Protein AF-0000000072572569 (afdb_homodimer)

Radius of gyration: 25.34 Å; Cα contacts (8 Å, |Δi|>4): 1227; chains: 2; bounding box: 57×72×76 Å

InterPro domains:
  IPR000847 LysR, HTH, N-terminal domain [PF00126] (4-62)
  IPR000847 LysR, HTH, N-terminal domain [PS50931] (2-59)
  IPR005119 LysR, substrate-binding [PF03466] (88-296)
  IPR036388 Winged helix-like DNA-binding domain superfamily [G3DSA:1.10.10.10] (1-89)
  IPR036390 Winged helix DNA-binding domain superfamily [SSF46785] (1-112)

Secondary structure (DSSP, 8-state):
---HHHHHHHHHHHHHSSHHHHHHHHT--HHHHHHHHHHHHHHHTS--EEEETTEEEE-HHHHHHHHHHHHHHHHHHHHHHHHHHHH-S--EEEEEEE-HHHHHHTHHHHHHHHHHH-TTEEEEEEE--HHHHHHHHHTTS-SEEEEEEETTB--PPPTTEEEEEEEEEEEEEEEETTSTTTT-S-EEGGGGTT-EEEEPPTTSHHHHHHHHHHHHTT---EEEEE-SSHHHHHHHHHTTS-BEEEESTT--SPPTTEEEE-EESPPEEEEEEEEEGGGTT-HHHHHHHHHHHHHHHHHHHHTS---------/---HHHHHHHHHHHHHSSHHHHHHHHT--HHHHHHHHHHHHHHHTS--EEEETTEEEE-HHHHHHHHHHHHHHHHHHHHHHHHHHHH-S--EEEEEEE-HHHHHHTHHHHHHHHHHH-TTEEEEEEE--HHHHHHHHHTTS-SEEEEEEETTB--PPPTTEEEEEEEEEEEEEEEETTSTTTT-S-EEGGGGTT-EEEEPPTTSHHHHHHHHHHHHTT---EEEEE-SSHHHHHHHHHTTS-BEEEESTT--SPPTTEEEE-EESPPEEEEEEEEEGGGTT-HHHHHHHHHHHHHHHHHHHHTS---------

Sequence (626 aa):
MLDLQRLRALHAVSVHGTVGAAAAALGFTPSAVSQQIAKLERETRTVLLEREGRGVRLTDEAWQLVEAAAELLAIVERAETRLEERRGVPSGRLTIAAFASAARGLLPSVLADLAVRHPGLDARLTEVDPHLSVDLVAKGAVDLVVAHDWDIAPLPAPAGVEQAPVGEDLCDLLVPEGHRFAGRTAVRRDELGGERWICQPPGRVCHDWLMRTLRGAGHEPDIVHQADENPTLVALVAAGLGVALIPRLGRGPLPAGVVEVPLDPMPVRRLYALWRTGAARRPAIAETVRTLRAHWPTVAARTGPPRQAAAHAMLDLQRLRALHAVSVHGTVGAAAAALGFTPSAVSQQIAKLERETRTVLLEREGRGVRLTDEAWQLVEAAAELLAIVERAETRLEERRGVPSGRLTIAAFASAARGLLPSVLADLAVRHPGLDARLTEVDPHLSVDLVAKGAVDLVVAHDWDIAPLPAPAGVEQAPVGEDLCDLLVPEGHRFAGRTAVRRDELGGERWICQPPGRVCHDWLMRTLRGAGHEPDIVHQADENPTLVALVAAGLGVALIPRLGRGPLPAGVVEVPLDPMPVRRLYALWRTGAARRPAIAETVRTLRAHWPTVAARTGPPRQAAAHA

Structure (mmCIF, N/CA/C/O backbone):
data_AF-0000000072572569-model_v1
#
loop_
_entity.id
_entity.type
_entity.pdbx_description
1 polymer 'LysR-family transcriptional regulator'
#
loop_
_atom_site.group_PDB
_atom_site.id
_atom_site.type_symbol
_atom_site.label_atom_id
_atom_site.label_alt_id
_atom_site.label_comp_id
_atom_site.label_asym_id
_atom_site.label_entity_id
_atom_site.label_seq_id
_atom_site.pdbx_PDB_ins_code
_atom_site.Cartn_x
_atom_site.Cartn_y
_atom_site.Cartn_z
_atom_site.occupancy
_atom_site.B_iso_or_equiv
_atom_site.auth_seq_id
_atom_site.auth_comp_id
_atom_site.auth_asym_id
_atom_site.auth_atom_id
_atom_site.pdbx_PDB_model_num
ATOM 1 N N . MET A 1 1 ? -14.633 37.094 -12.055 1 51.91 1 MET A N 1
ATOM 2 C CA . MET A 1 1 ? -13.383 37.125 -11.297 1 51.91 1 MET A CA 1
ATOM 3 C C . MET A 1 1 ? -12.977 35.688 -10.883 1 51.91 1 MET A C 1
ATOM 5 O O . MET A 1 1 ? -13.836 34.875 -10.539 1 51.91 1 MET A O 1
ATOM 9 N N . LEU A 1 2 ? -11.742 35.406 -11.172 1 62.94 2 LEU A N 1
ATOM 10 C CA . LEU A 1 2 ? -11.25 34.062 -10.867 1 62.94 2 LEU A CA 1
ATOM 11 C C . LEU A 1 2 ? -11.266 33.812 -9.367 1 62.94 2 LEU A C 1
ATOM 13 O O . LEU A 1 2 ? -10.875 34.688 -8.578 1 62.94 2 LEU A O 1
ATOM 17 N N . ASP A 1 3 ? -12.023 32.844 -8.938 1 74.19 3 ASP A N 1
ATOM 18 C CA . ASP A 1 3 ? -12.211 32.406 -7.559 1 74.19 3 ASP A CA 1
ATOM 19 C C . ASP A 1 3 ? -11.07 31.484 -7.109 1 74.19 3 ASP A C 1
ATOM 21 O O . ASP A 1 3 ? -10.711 30.547 -7.824 1 74.19 3 ASP A O 1
ATOM 25 N N . LEU A 1 4 ? -10.484 31.922 -6.004 1 76.56 4 LEU A N 1
ATOM 26 C CA . LEU A 1 4 ? -9.32 31.203 -5.508 1 76.56 4 LEU A CA 1
ATOM 27 C C . LEU A 1 4 ? -9.648 29.734 -5.254 1 76.56 4 LEU A C 1
ATOM 29 O O . LEU A 1 4 ? -8.812 28.859 -5.469 1 76.56 4 LEU A O 1
ATOM 33 N N . GLN A 1 5 ? -10.805 29.547 -4.859 1 77.75 5 GLN A N 1
ATOM 34 C CA . GLN A 1 5 ? -11.234 28.188 -4.586 1 77.75 5 GLN A CA 1
ATOM 35 C C . GLN A 1 5 ? -11.289 27.359 -5.871 1 77.75 5 GLN A C 1
ATOM 37 O O . GLN A 1 5 ? -10.914 26.188 -5.879 1 77.75 5 GLN A O 1
ATOM 42 N N . ARG A 1 6 ? -11.758 28.016 -6.848 1 83 6 ARG A N 1
ATOM 43 C CA . ARG A 1 6 ? -11.844 27.344 -8.141 1 83 6 ARG A CA 1
ATOM 44 C C . ARG A 1 6 ? -10.453 27.094 -8.719 1 83 6 ARG A C 1
ATOM 46 O O . ARG A 1 6 ? -10.188 26.016 -9.266 1 83 6 ARG A O 1
ATOM 53 N N . LEU A 1 7 ? -9.625 28.062 -8.57 1 83.62 7 LEU A N 1
ATOM 54 C CA . LEU A 1 7 ? -8.242 27.906 -9.016 1 83.62 7 LEU A CA 1
ATOM 55 C C . LEU A 1 7 ? -7.531 26.812 -8.234 1 83.62 7 LEU A C 1
ATOM 57 O O . LEU A 1 7 ? -6.75 26.047 -8.797 1 83.62 7 LEU A O 1
ATOM 61 N N . ARG A 1 8 ? -7.812 26.75 -6.988 1 84.12 8 ARG A N 1
ATOM 62 C CA . ARG A 1 8 ? -7.254 25.703 -6.133 1 84.12 8 ARG A CA 1
ATOM 63 C C . ARG A 1 8 ? -7.707 24.312 -6.59 1 84.12 8 ARG A C 1
ATOM 65 O O . ARG A 1 8 ? -6.914 23.375 -6.594 1 84.12 8 ARG A O 1
ATOM 72 N N . ALA A 1 9 ? -8.953 24.312 -6.961 1 85.62 9 ALA A N 1
ATOM 73 C CA . ALA A 1 9 ? -9.5 23.047 -7.449 1 85.62 9 ALA A CA 1
ATOM 74 C C . ALA A 1 9 ? -8.781 22.594 -8.727 1 85.62 9 ALA A C 1
ATOM 76 O O . ALA A 1 9 ? -8.391 21.438 -8.852 1 85.62 9 ALA A O 1
ATOM 77 N N . LEU A 1 10 ? -8.664 23.547 -9.633 1 87.12 10 LEU A N 1
ATOM 78 C CA . LEU A 1 10 ? -7.977 23.234 -10.883 1 87.12 10 LEU A CA 1
ATOM 79 C C . LEU A 1 10 ? -6.527 22.828 -10.625 1 87.12 10 LEU A C 1
ATOM 81 O O . LEU A 1 10 ? -6.043 21.859 -11.203 1 87.12 10 LEU A O 1
ATOM 85 N N . HIS A 1 11 ? -5.902 23.578 -9.789 1 85.88 11 HIS A N 1
ATOM 86 C CA . HIS A 1 11 ? -4.523 23.266 -9.43 1 85.88 11 HIS A CA 1
ATOM 87 C C . HIS A 1 11 ? -4.414 21.875 -8.805 1 85.88 11 HIS A C 1
ATOM 89 O O . HIS A 1 11 ? -3.504 21.125 -9.133 1 85.88 11 HIS A O 1
ATOM 95 N N . ALA A 1 12 ? -5.301 21.547 -7.941 1 85.75 12 ALA A N 1
ATOM 96 C CA . ALA A 1 12 ? -5.305 20.234 -7.277 1 85.75 12 ALA A CA 1
ATOM 97 C C . ALA A 1 12 ? -5.453 19.109 -8.289 1 85.75 12 ALA A C 1
ATOM 99 O O . ALA A 1 12 ? -4.777 18.078 -8.188 1 85.75 12 ALA A O 1
ATOM 100 N N . VAL A 1 13 ? -6.301 19.328 -9.242 1 85.5 13 VAL A N 1
ATOM 101 C CA . VAL A 1 13 ? -6.496 18.312 -10.266 1 85.5 13 VAL A CA 1
ATOM 102 C C . VAL A 1 13 ? -5.199 18.125 -11.055 1 85.5 13 VAL A C 1
ATOM 104 O O . VAL A 1 13 ? -4.836 17 -11.406 1 85.5 13 VAL A O 1
ATOM 107 N N . SER A 1 14 ? -4.562 19.172 -11.32 1 83.94 14 SER A N 1
ATOM 108 C CA . SER A 1 14 ? -3.322 19.109 -12.086 1 83.94 14 SER A CA 1
ATOM 109 C C . SER A 1 14 ? -2.244 18.344 -11.32 1 83.94 14 SER A C 1
ATOM 111 O O . SER A 1 14 ? -1.421 17.656 -11.922 1 83.94 14 SER A O 1
ATOM 113 N N . VAL A 1 15 ? -2.281 18.5 -10.062 1 79.62 15 VAL A N 1
ATOM 114 C CA . VAL A 1 15 ? -1.232 17.953 -9.211 1 79.62 15 VAL A CA 1
ATOM 115 C C . VAL A 1 15 ? -1.528 16.484 -8.922 1 79.62 15 VAL A C 1
ATOM 117 O O . VAL A 1 15 ? -0.626 15.633 -8.961 1 79.62 15 VAL A O 1
ATOM 120 N N . HIS A 1 16 ? -2.734 16.172 -8.711 1 77.19 16 HIS A N 1
ATOM 121 C CA . HIS A 1 16 ? -3.098 14.852 -8.219 1 77.19 16 HIS A CA 1
ATOM 122 C C . HIS A 1 16 ? -3.559 13.953 -9.359 1 77.19 16 HIS A C 1
ATOM 124 O O . HIS A 1 16 ? -3.645 12.734 -9.195 1 77.19 16 HIS A O 1
ATOM 130 N N . GLY A 1 17 ? -3.867 14.523 -10.508 1 76.62 17 GLY A N 1
ATOM 131 C CA . GLY A 1 17 ? -4.066 13.781 -11.742 1 76.62 17 GLY A CA 1
ATOM 132 C C . GLY A 1 17 ? -5.52 13.438 -12.008 1 76.62 17 GLY A C 1
ATOM 133 O O . GLY A 1 17 ? -5.887 13.117 -13.141 1 76.62 17 GLY A O 1
ATOM 134 N N . THR A 1 18 ? -6.293 13.273 -10.883 1 79.06 18 THR A N 1
ATOM 135 C CA . THR A 1 18 ? -7.707 12.969 -11.055 1 79.06 18 THR A CA 1
ATOM 136 C C . THR A 1 18 ? -8.57 13.891 -10.195 1 79.06 18 THR A C 1
ATOM 138 O O . THR A 1 18 ? -8.078 14.469 -9.219 1 79.06 18 THR A O 1
ATOM 141 N N . VAL A 1 19 ? -9.875 14.023 -10.648 1 82.12 19 VAL A N 1
ATOM 142 C CA . VAL A 1 19 ? -10.82 14.828 -9.883 1 82.12 19 VAL A CA 1
ATOM 143 C C . VAL A 1 19 ? -11.023 14.211 -8.5 1 82.12 19 VAL A C 1
ATOM 145 O O . VAL A 1 19 ? -11.078 14.922 -7.492 1 82.12 19 VAL A O 1
ATOM 148 N N . GLY A 1 20 ? -11.047 12.961 -8.477 1 77.06 20 GLY A N 1
ATOM 149 C CA . GLY A 1 20 ? -11.219 12.273 -7.207 1 77.06 20 GLY A CA 1
ATOM 150 C C . GLY A 1 20 ? -10.062 12.492 -6.246 1 77.06 20 GLY A C 1
ATOM 151 O O . GLY A 1 20 ? -10.281 12.812 -5.074 1 77.06 20 GLY A O 1
ATOM 152 N N . ALA A 1 21 ? -8.93 12.328 -6.762 1 76.12 21 ALA A N 1
ATOM 153 C CA . ALA A 1 21 ? -7.738 12.523 -5.938 1 76.12 21 ALA A CA 1
ATOM 154 C C . ALA A 1 21 ? -7.613 13.977 -5.484 1 76.12 21 ALA A C 1
ATOM 156 O O . ALA A 1 21 ? -7.238 14.25 -4.344 1 76.12 21 ALA A O 1
ATOM 157 N N . ALA A 1 22 ? -7.914 14.852 -6.402 1 81.69 22 ALA A N 1
ATOM 158 C CA . ALA A 1 22 ? -7.91 16.266 -6.066 1 81.69 22 ALA A CA 1
ATOM 159 C C . ALA A 1 22 ? -8.922 16.578 -4.965 1 81.69 22 ALA A C 1
ATOM 161 O O . ALA A 1 22 ? -8.625 17.312 -4.023 1 81.69 22 ALA A O 1
ATOM 162 N N . ALA A 1 23 ? -10.078 16.031 -5.098 1 79.31 23 ALA A N 1
ATOM 163 C CA . ALA A 1 23 ? -11.133 16.234 -4.109 1 79.31 23 ALA A CA 1
ATOM 164 C C . ALA A 1 23 ? -10.703 15.734 -2.732 1 79.31 23 ALA A C 1
ATOM 166 O O . ALA A 1 23 ? -10.844 16.453 -1.737 1 79.31 23 ALA A O 1
ATOM 167 N N . ALA A 1 24 ? -10.117 14.641 -2.74 1 69.31 24 ALA A N 1
ATOM 168 C CA . ALA A 1 24 ? -9.625 14.062 -1.495 1 69.31 24 ALA A CA 1
ATOM 169 C C . ALA A 1 24 ? -8.578 14.969 -0.849 1 69.31 24 ALA A C 1
ATOM 171 O O . ALA A 1 24 ? -8.641 15.234 0.354 1 69.31 24 ALA A O 1
ATOM 172 N N . ALA A 1 25 ? -7.762 15.422 -1.681 1 72.38 25 ALA A N 1
ATOM 173 C CA . ALA A 1 25 ? -6.676 16.281 -1.2 1 72.38 25 ALA A CA 1
ATOM 174 C C . ALA A 1 25 ? -7.219 17.594 -0.641 1 72.38 25 ALA A C 1
ATOM 176 O O . ALA A 1 25 ? -6.656 18.156 0.301 1 72.38 25 ALA A O 1
ATOM 177 N N . LEU A 1 26 ? -8.297 18.047 -1.169 1 74.88 26 LEU A N 1
ATOM 178 C CA . LEU A 1 26 ? -8.844 19.344 -0.81 1 74.88 26 LEU A CA 1
ATOM 179 C C . LEU A 1 26 ? -9.922 19.203 0.258 1 74.88 26 LEU A C 1
ATOM 181 O O . LEU A 1 26 ? -10.414 20.203 0.788 1 74.88 26 LEU A O 1
ATOM 185 N N . GLY A 1 27 ? -10.188 17.953 0.539 1 67.38 27 GLY A N 1
ATOM 186 C CA . GLY A 1 27 ? -11.281 17.719 1.474 1 67.38 27 GLY A CA 1
ATOM 187 C C . GLY A 1 27 ? -12.641 18.016 0.883 1 67.38 27 GLY A C 1
ATOM 188 O O . GLY A 1 27 ? -13.547 18.469 1.588 1 67.38 27 GLY A O 1
ATOM 189 N N . PHE A 1 28 ? -12.766 17.938 -0.392 1 69.94 28 PHE A N 1
ATOM 190 C CA . PHE A 1 28 ? -14.016 18.172 -1.109 1 69.94 28 PHE A CA 1
ATOM 191 C C . PHE A 1 28 ? -14.555 16.875 -1.684 1 69.94 28 PHE A C 1
ATOM 193 O O . PHE A 1 28 ? -13.859 15.852 -1.696 1 69.94 28 PHE A O 1
ATOM 200 N N . THR A 1 29 ? -15.789 16.859 -1.968 1 71.94 29 THR A N 1
ATOM 201 C CA . THR A 1 29 ? -16.328 15.781 -2.785 1 71.94 29 THR A CA 1
ATOM 202 C C . THR A 1 29 ? -15.906 15.945 -4.242 1 71.94 29 THR A C 1
ATOM 204 O O . THR A 1 29 ? -15.664 17.062 -4.703 1 71.94 29 THR A O 1
ATOM 207 N N . PRO A 1 30 ? -15.789 14.828 -4.938 1 80.06 30 PRO A N 1
ATOM 208 C CA . PRO A 1 30 ? -15.484 14.93 -6.367 1 80.06 30 PRO A CA 1
ATOM 209 C C . PRO A 1 30 ? -16.484 15.812 -7.117 1 80.06 30 PRO A C 1
ATOM 211 O O . PRO A 1 30 ? -16.078 16.578 -8.008 1 80.06 30 PRO A O 1
ATOM 214 N N . SER A 1 31 ? -17.719 15.703 -6.668 1 80.69 31 SER A N 1
ATOM 215 C CA . SER A 1 31 ? -18.734 16.531 -7.305 1 80.69 31 SER A CA 1
ATOM 216 C C . SER A 1 31 ? -18.469 18.016 -7.086 1 80.69 31 SER A C 1
ATOM 218 O O . SER A 1 31 ? -18.641 18.828 -8 1 80.69 31 SER A O 1
ATOM 220 N N . ALA A 1 32 ? -18.031 18.344 -5.895 1 80.06 32 ALA A N 1
ATOM 221 C CA . ALA A 1 32 ? -17.719 19.734 -5.578 1 80.06 32 ALA A CA 1
ATOM 222 C C . ALA A 1 32 ? -16.562 20.234 -6.418 1 80.06 32 ALA A C 1
ATOM 224 O O . ALA A 1 32 ? -16.594 21.359 -6.938 1 80.06 32 ALA A O 1
ATOM 225 N N . VAL A 1 33 ? -15.578 19.438 -6.539 1 86.25 33 VAL A N 1
ATOM 226 C CA . VAL A 1 33 ? -14.422 19.812 -7.344 1 86.25 33 VAL A CA 1
ATOM 227 C C . VAL A 1 33 ? -14.844 19.984 -8.805 1 86.25 33 VAL A C 1
ATOM 229 O O . VAL A 1 33 ? -14.469 20.953 -9.461 1 86.25 33 VAL A O 1
ATOM 232 N N . SER A 1 34 ? -15.633 19.016 -9.266 1 88.06 34 SER A N 1
ATOM 233 C CA . SER A 1 34 ? -16.125 19.078 -10.641 1 88.06 34 SER A CA 1
ATOM 234 C C . SER A 1 34 ? -16.938 20.344 -10.875 1 88.06 34 SER A C 1
ATOM 236 O O . SER A 1 34 ? -16.812 21 -11.914 1 88.06 34 SER A O 1
ATOM 238 N N . GLN A 1 35 ? -17.734 20.688 -9.969 1 87.12 35 GLN A N 1
ATOM 239 C CA . GLN A 1 35 ? -18.562 21.891 -10.062 1 87.12 35 GLN A CA 1
ATOM 240 C C . GLN A 1 35 ? -17.688 23.141 -10.086 1 87.12 35 GLN A C 1
ATOM 242 O O . GLN A 1 35 ? -17.969 24.078 -10.836 1 87.12 35 GLN A O 1
ATOM 247 N N . GLN A 1 36 ? -16.75 23.188 -9.203 1 87.88 36 GLN A N 1
ATOM 248 C CA . GLN A 1 36 ? -15.828 24.312 -9.188 1 87.88 36 GLN A CA 1
ATOM 249 C C . GLN A 1 36 ? -15.141 24.5 -10.539 1 87.88 36 GLN A C 1
ATOM 251 O O . GLN A 1 36 ? -15.008 25.609 -11.031 1 87.88 36 GLN A O 1
ATOM 256 N N . ILE A 1 37 ? -14.773 23.422 -11.164 1 89.88 37 ILE A N 1
ATOM 257 C CA . ILE A 1 37 ? -14.07 23.469 -12.445 1 89.88 37 ILE A CA 1
ATOM 258 C C . ILE A 1 37 ? -15.039 23.906 -13.539 1 89.88 37 ILE A C 1
ATOM 260 O O . ILE A 1 37 ? -14.68 24.719 -14.406 1 89.88 37 ILE A O 1
ATOM 264 N N . ALA A 1 38 ? -16.188 23.359 -13.484 1 90.94 38 ALA A N 1
ATOM 265 C CA . ALA A 1 38 ? -17.203 23.766 -14.453 1 90.94 38 ALA A CA 1
ATOM 266 C C . ALA A 1 38 ? -17.469 25.266 -14.375 1 90.94 38 ALA A C 1
ATOM 268 O O . ALA A 1 38 ? -17.609 25.922 -15.406 1 90.94 38 ALA A O 1
ATOM 269 N N . LYS A 1 39 ? -17.609 25.703 -13.195 1 88.94 39 LYS A N 1
ATOM 270 C CA . LYS A 1 39 ? -17.812 27.141 -13.008 1 88.94 39 LYS A CA 1
ATOM 271 C C . LYS A 1 39 ? -16.625 27.938 -13.555 1 88.94 39 LYS A C 1
ATOM 273 O O . LYS A 1 39 ? -16.812 28.969 -14.18 1 88.94 39 LYS A O 1
ATOM 278 N N . LEU A 1 40 ? -15.477 27.469 -13.281 1 88.19 40 LEU A N 1
ATOM 279 C CA . LEU A 1 40 ? -14.266 28.109 -13.789 1 88.19 40 LEU A CA 1
ATOM 280 C C . LEU A 1 40 ? -14.258 28.109 -15.32 1 88.19 40 LEU A C 1
ATOM 282 O O . LEU A 1 40 ? -13.844 29.094 -15.938 1 88.19 40 LEU A O 1
ATOM 286 N N . GLU A 1 41 ? -14.664 27 -15.906 1 91.38 41 GLU A N 1
ATOM 287 C CA . GLU A 1 41 ? -14.758 26.906 -17.359 1 91.38 41 GLU A CA 1
ATOM 288 C C . GLU A 1 41 ? -15.734 27.938 -17.922 1 91.38 41 GLU A C 1
ATOM 290 O O . GLU A 1 41 ? -15.453 28.594 -18.922 1 91.38 41 GLU A O 1
ATOM 295 N N . ARG A 1 42 ? -16.828 28.062 -17.312 1 88.25 42 ARG A N 1
ATOM 296 C CA . ARG A 1 42 ? -17.828 29.047 -17.734 1 88.25 42 ARG A CA 1
ATOM 297 C C . ARG A 1 42 ? -17.281 30.469 -17.609 1 88.25 42 ARG A C 1
ATOM 299 O O . ARG A 1 42 ? -17.438 31.266 -18.531 1 88.25 42 ARG A O 1
ATOM 306 N N . GLU A 1 43 ? -16.656 30.703 -16.547 1 84.25 43 GLU A N 1
ATOM 307 C CA . GLU A 1 43 ? -16.141 32.031 -16.281 1 84.25 43 GLU A CA 1
ATOM 308 C C . GLU A 1 43 ? -15.047 32.406 -17.281 1 84.25 43 GLU A C 1
ATOM 310 O O . GLU A 1 43 ? -14.922 33.594 -17.672 1 84.25 43 GLU A O 1
ATOM 315 N N . THR A 1 44 ? -14.297 31.453 -17.625 1 84.19 44 THR A N 1
ATOM 316 C CA . THR A 1 44 ? -13.172 31.719 -18.516 1 84.19 44 THR A CA 1
ATOM 317 C C . THR A 1 44 ? -13.562 31.453 -19.969 1 84.19 44 THR A C 1
ATOM 319 O O . THR A 1 44 ? -12.797 31.75 -20.891 1 84.19 44 THR A O 1
ATOM 322 N N . ARG A 1 45 ? -14.711 30.875 -20.141 1 88.25 45 ARG A N 1
ATOM 323 C CA . ARG A 1 45 ? -15.195 30.484 -21.453 1 88.25 45 ARG A CA 1
ATOM 324 C C . ARG A 1 45 ? -14.195 29.594 -22.172 1 88.25 45 ARG A C 1
ATOM 326 O O . ARG A 1 45 ? -13.891 29.797 -23.344 1 88.25 45 ARG A O 1
ATOM 333 N N . THR A 1 46 ? -13.656 28.781 -21.422 1 89.31 46 THR A N 1
ATOM 334 C CA . THR A 1 46 ? -12.648 27.859 -21.922 1 89.31 46 THR A CA 1
ATOM 335 C C . THR A 1 46 ? -12.859 26.469 -21.344 1 89.31 46 THR A C 1
ATOM 337 O O . THR A 1 46 ? -13.211 26.312 -20.172 1 89.31 46 THR A O 1
ATOM 340 N N . VAL A 1 47 ? -12.672 25.516 -22.188 1 91.31 47 VAL A N 1
ATOM 341 C CA . VAL A 1 47 ? -12.688 24.125 -21.719 1 91.31 47 VAL A CA 1
ATOM 342 C C . VAL A 1 47 ? -11.367 23.797 -21.031 1 91.31 47 VAL A C 1
ATOM 344 O O . VAL A 1 47 ? -10.297 23.984 -21.609 1 91.31 47 VAL A O 1
ATOM 347 N N . LEU A 1 48 ? -11.508 23.328 -19.812 1 91.69 48 LEU A N 1
ATOM 348 C CA . LEU A 1 48 ? -10.297 23.109 -19.031 1 91.69 48 LEU A CA 1
ATOM 349 C C . LEU A 1 48 ? -10 21.625 -18.875 1 91.69 48 LEU A C 1
ATOM 351 O O . LEU A 1 48 ? -8.844 21.219 -18.734 1 91.69 48 LEU A O 1
ATOM 355 N N . LEU A 1 49 ? -11.055 20.797 -18.781 1 90.31 49 LEU A N 1
ATOM 356 C CA . LEU A 1 49 ? -10.906 19.359 -18.641 1 90.31 49 LEU A CA 1
ATOM 357 C C . LEU A 1 49 ? -11.531 18.625 -19.828 1 90.31 49 LEU A C 1
ATOM 359 O O . LEU A 1 49 ? -12.594 19.016 -20.297 1 90.31 49 LEU A O 1
ATOM 363 N N . GLU A 1 50 ? -10.703 17.641 -20.328 1 88.88 50 GLU A N 1
ATOM 364 C CA . GLU A 1 50 ? -11.227 16.766 -21.375 1 88.88 50 GLU A CA 1
ATOM 365 C C . GLU A 1 50 ? -11.211 15.305 -20.906 1 88.88 50 GLU A C 1
ATOM 367 O O . GLU A 1 50 ? -10.336 14.891 -20.156 1 88.88 50 GLU A O 1
ATOM 372 N N . ARG A 1 51 ? -12.195 14.594 -21.359 1 77.56 51 ARG A N 1
ATOM 373 C CA . ARG A 1 51 ? -12.273 13.172 -21.016 1 77.56 51 ARG A CA 1
ATOM 374 C C . ARG A 1 51 ? -11.133 12.391 -21.641 1 77.56 51 ARG A C 1
ATOM 376 O O . ARG A 1 51 ? -10.773 12.633 -22.797 1 77.56 51 ARG A O 1
ATOM 383 N N . GLU A 1 52 ? -10.414 11.742 -20.891 1 71.44 52 GLU A N 1
ATOM 384 C CA . GLU A 1 52 ? -9.375 10.828 -21.344 1 71.44 52 GLU A CA 1
ATOM 385 C C . GLU A 1 52 ? -9.516 9.461 -20.688 1 71.44 52 GLU A C 1
ATOM 387 O O . GLU A 1 52 ? -9.078 9.273 -19.547 1 71.44 52 GLU A O 1
ATOM 392 N N . GLY A 1 53 ? -10.047 8.516 -21.406 1 58.5 53 GLY A N 1
ATOM 393 C CA . GLY A 1 53 ? -10.352 7.227 -20.797 1 58.5 53 GLY A CA 1
ATOM 394 C C . GLY A 1 53 ? -11.242 7.34 -19.578 1 58.5 53 GLY A C 1
ATOM 395 O O . GLY A 1 53 ? -12.344 7.895 -19.656 1 58.5 53 GLY A O 1
ATOM 396 N N . ARG A 1 54 ? -10.797 6.742 -18.469 1 57.5 54 ARG A N 1
ATOM 397 C CA . ARG A 1 54 ? -11.555 6.797 -17.219 1 57.5 54 ARG A CA 1
ATOM 398 C C . ARG A 1 54 ? -11.195 8.039 -16.422 1 57.5 54 ARG A C 1
ATOM 400 O O . ARG A 1 54 ? -11.758 8.273 -15.344 1 57.5 54 ARG A O 1
ATOM 407 N N . GLY A 1 55 ? -10.328 8.805 -17.062 1 70.56 55 GLY A N 1
ATOM 408 C CA . GLY A 1 55 ? -9.883 9.977 -16.328 1 70.56 55 GLY A CA 1
ATOM 409 C C . GLY A 1 55 ? -10.07 11.273 -17.094 1 70.56 55 GLY A C 1
ATOM 410 O O . GLY A 1 55 ? -10.992 11.391 -17.906 1 70.56 55 GLY A O 1
ATOM 411 N N . VAL A 1 56 ? -9.562 12.383 -16.594 1 78.31 56 VAL A N 1
ATOM 412 C CA . VAL A 1 56 ? -9.648 13.695 -17.234 1 78.31 56 VAL A CA 1
ATOM 413 C C . VAL A 1 56 ? -8.242 14.203 -17.547 1 78.31 56 VAL A C 1
ATOM 415 O O . VAL A 1 56 ? -7.27 13.805 -16.891 1 78.31 56 VAL A O 1
ATOM 418 N N . ARG A 1 57 ? -8.133 14.812 -18.719 1 85.75 57 ARG A N 1
ATOM 419 C CA . ARG A 1 57 ? -6.891 15.492 -19.078 1 85.75 57 ARG A CA 1
ATOM 420 C C . ARG A 1 57 ? -7.082 17 -19.109 1 85.75 57 ARG A C 1
ATOM 422 O O . ARG A 1 57 ? -8.117 17.5 -19.562 1 85.75 57 ARG A O 1
ATOM 429 N N . LEU A 1 58 ? -6.051 17.703 -18.656 1 89.31 58 LEU A N 1
ATOM 430 C CA . LEU A 1 58 ? -6.055 19.172 -18.703 1 89.31 58 LEU A CA 1
ATOM 431 C C . LEU A 1 58 ? -5.738 19.672 -20.109 1 89.31 58 LEU A C 1
ATOM 433 O O . LEU A 1 58 ? -4.863 19.109 -20.781 1 89.31 58 LEU A O 1
ATOM 437 N N . THR A 1 59 ? -6.477 20.656 -20.578 1 89.38 59 THR A N 1
ATOM 438 C CA . THR A 1 59 ? -6.195 21.297 -21.844 1 89.38 59 THR A CA 1
ATOM 439 C C . THR A 1 59 ? -4.992 22.219 -21.734 1 89.38 59 THR A C 1
ATOM 441 O O . THR A 1 59 ? -4.5 22.484 -20.641 1 89.38 59 THR A O 1
ATOM 444 N N . ASP A 1 60 ? -4.574 22.719 -22.875 1 86.94 60 ASP A N 1
ATOM 445 C CA . ASP A 1 60 ? -3.469 23.672 -22.891 1 86.94 60 ASP A CA 1
ATOM 446 C C . ASP A 1 60 ? -3.836 24.938 -22.109 1 86.94 60 ASP A C 1
ATOM 448 O O . ASP A 1 60 ? -3.006 25.484 -21.391 1 86.94 60 ASP A O 1
ATOM 452 N N . GLU A 1 61 ? -4.992 25.312 -22.344 1 88.06 61 GLU A N 1
ATOM 453 C CA . GLU A 1 61 ? -5.488 26.484 -21.625 1 88.06 61 GLU A CA 1
ATOM 454 C C . GLU A 1 61 ? -5.539 26.234 -20.125 1 88.06 61 GLU A C 1
ATOM 456 O O . GLU A 1 61 ? -5.254 27.141 -19.328 1 88.06 61 GLU A O 1
ATOM 461 N N . ALA A 1 62 ? -5.887 25.031 -19.797 1 89.44 62 ALA A N 1
ATOM 462 C CA . ALA A 1 62 ? -5.938 24.672 -18.391 1 89.44 62 ALA A CA 1
ATOM 463 C C . ALA A 1 62 ? -4.562 24.781 -17.734 1 89.44 62 ALA A C 1
ATOM 465 O O . ALA A 1 62 ? -4.441 25.266 -16.609 1 89.44 62 ALA A O 1
ATOM 466 N N . TRP A 1 63 ? -3.611 24.438 -18.469 1 89.62 63 TRP A N 1
ATOM 467 C CA . TRP A 1 63 ? -2.256 24.469 -17.938 1 89.62 63 TRP A CA 1
ATOM 468 C C . TRP A 1 63 ? -1.793 25.891 -17.688 1 89.62 63 TRP A C 1
ATOM 470 O O . TRP A 1 63 ? -1.066 26.172 -16.734 1 89.62 63 TRP A O 1
ATOM 480 N N . GLN A 1 64 ? -2.203 26.781 -18.516 1 86.31 64 GLN A N 1
ATOM 481 C CA . GLN A 1 64 ? -1.902 28.203 -18.297 1 86.31 64 GLN A CA 1
ATOM 482 C C . GLN A 1 64 ? -2.541 28.703 -17 1 86.31 64 GLN A C 1
ATOM 484 O O . GLN A 1 64 ? -1.905 29.422 -16.234 1 86.31 64 GLN A O 1
ATOM 489 N N . LEU A 1 65 ? -3.701 28.312 -16.812 1 86 65 LEU A N 1
ATOM 490 C CA . LEU A 1 65 ? -4.41 28.734 -15.609 1 86 65 LEU A CA 1
ATOM 491 C C . LEU A 1 65 ? -3.812 28.078 -14.375 1 86 65 LEU A C 1
ATOM 493 O O . LEU A 1 65 ? -3.785 28.672 -13.297 1 86 65 LEU A O 1
ATOM 497 N N . VAL A 1 66 ? -3.383 26.844 -14.555 1 88.44 66 VAL A N 1
ATOM 498 C CA . VAL A 1 66 ? -2.73 26.109 -13.469 1 88.44 66 VAL A CA 1
ATOM 499 C C . VAL A 1 66 ? -1.469 26.859 -13.031 1 88.44 66 VAL A C 1
ATOM 501 O O . VAL A 1 66 ? -1.197 26.984 -11.836 1 88.44 66 VAL A O 1
ATOM 504 N N . GLU A 1 67 ? -0.749 27.328 -13.969 1 85.25 67 GLU A N 1
ATOM 505 C CA . GLU A 1 67 ? 0.447 28.109 -13.656 1 85.25 67 GLU A CA 1
ATOM 506 C C . GLU A 1 67 ? 0.096 29.375 -12.867 1 85.25 67 GLU A C 1
ATOM 508 O O . GLU A 1 67 ? 0.761 29.703 -11.883 1 85.25 67 GLU A O 1
ATOM 513 N N . ALA A 1 68 ? -0.893 30.016 -13.305 1 83.19 68 ALA A N 1
ATOM 514 C CA . ALA A 1 68 ? -1.366 31.203 -12.609 1 83.19 68 ALA A CA 1
ATOM 515 C C . ALA A 1 68 ? -1.865 30.859 -11.211 1 83.19 68 ALA A C 1
ATOM 517 O O . ALA A 1 68 ? -1.6 31.594 -10.25 1 83.19 68 ALA A O 1
ATOM 518 N N . ALA A 1 69 ? -2.592 29.797 -11.125 1 84 69 ALA A N 1
ATOM 519 C CA . ALA A 1 69 ? -3.104 29.344 -9.836 1 84 69 ALA A CA 1
ATOM 520 C C . ALA A 1 69 ? -1.962 29.062 -8.867 1 84 69 ALA A C 1
ATOM 522 O O . ALA A 1 69 ? -2.021 29.453 -7.699 1 84 69 ALA A O 1
ATOM 523 N N . ALA A 1 70 ? -0.983 28.422 -9.375 1 81.69 70 ALA A N 1
ATOM 524 C CA . ALA A 1 70 ? 0.172 28.094 -8.547 1 81.69 70 ALA A CA 1
ATOM 525 C C . ALA A 1 70 ? 0.807 29.359 -7.973 1 81.69 70 ALA A C 1
ATOM 527 O O . ALA A 1 70 ? 1.155 29.406 -6.789 1 81.69 70 ALA A O 1
ATOM 528 N N . GLU A 1 71 ? 0.925 30.344 -8.773 1 81.25 71 GLU A N 1
ATOM 529 C CA . GLU A 1 71 ? 1.487 31.609 -8.336 1 81.25 71 GLU A CA 1
ATOM 530 C C . GLU A 1 71 ? 0.606 32.281 -7.273 1 81.25 71 GLU A C 1
ATOM 532 O O . GLU A 1 71 ? 1.106 32.75 -6.258 1 81.25 71 GLU A O 1
ATOM 537 N N . LEU A 1 72 ? -0.637 32.25 -7.543 1 77.44 72 LEU A N 1
ATOM 538 C CA . LEU A 1 72 ? -1.58 32.875 -6.617 1 77.44 72 LEU A CA 1
ATOM 539 C C . LEU A 1 72 ? -1.592 32.156 -5.285 1 77.44 72 LEU A C 1
ATOM 541 O O . LEU A 1 72 ? -1.59 32.781 -4.223 1 77.44 72 LEU A O 1
ATOM 545 N N . LEU A 1 73 ? -1.564 30.906 -5.371 1 78.38 73 LEU A N 1
ATOM 546 C CA . LEU A 1 73 ? -1.573 30.094 -4.16 1 78.38 73 LEU A CA 1
ATOM 547 C C . LEU A 1 73 ? -0.302 30.328 -3.346 1 78.38 73 LEU A C 1
ATOM 549 O O . LEU A 1 73 ? -0.341 30.328 -2.113 1 78.38 73 LEU A O 1
ATOM 553 N N . ALA A 1 74 ? 0.754 30.531 -4.023 1 77.12 74 ALA A N 1
ATOM 554 C CA . ALA A 1 74 ? 2.012 30.828 -3.344 1 77.12 74 ALA A CA 1
ATOM 555 C C . ALA A 1 74 ? 1.933 32.156 -2.598 1 77.12 74 ALA A C 1
ATOM 557 O O . ALA A 1 74 ? 2.461 32.281 -1.49 1 77.12 74 ALA A O 1
ATOM 558 N N . ILE A 1 75 ? 1.284 33.062 -3.211 1 77.75 75 ILE A N 1
ATOM 559 C CA . ILE A 1 75 ? 1.117 34.375 -2.586 1 77.75 75 ILE A CA 1
ATOM 560 C C . ILE A 1 75 ? 0.25 34.25 -1.336 1 77.75 75 ILE A C 1
ATOM 562 O O . ILE A 1 75 ? 0.588 34.781 -0.278 1 77.75 75 ILE A O 1
ATOM 566 N N . VAL A 1 76 ? -0.797 33.531 -1.47 1 73.88 76 VAL A N 1
ATOM 567 C CA . VAL A 1 76 ? -1.695 33.312 -0.341 1 73.88 76 VAL A CA 1
ATOM 568 C C . VAL A 1 76 ? -0.951 32.594 0.776 1 73.88 76 VAL A C 1
ATOM 570 O O . VAL A 1 76 ? -1.062 32.969 1.947 1 73.88 76 VAL A O 1
ATOM 573 N N . GLU A 1 77 ? -0.28 31.641 0.443 1 76.12 77 GLU A N 1
ATOM 574 C CA . GLU A 1 77 ? 0.501 30.875 1.408 1 76.12 77 GLU A CA 1
ATOM 575 C C . GLU A 1 77 ? 1.476 31.766 2.166 1 76.12 77 GLU A C 1
ATOM 577 O O . GLU A 1 77 ? 1.602 31.672 3.389 1 76.12 77 GLU A O 1
ATOM 582 N N . ARG A 1 78 ? 2.113 32.625 1.451 1 77.56 78 ARG A N 1
ATOM 583 C CA . ARG A 1 78 ? 3.047 33.531 2.08 1 77.56 78 ARG A CA 1
ATOM 584 C C . ARG A 1 78 ? 2.328 34.469 3.062 1 77.56 78 ARG A C 1
ATOM 586 O O . ARG A 1 78 ? 2.838 34.719 4.152 1 77.56 78 ARG A O 1
ATOM 593 N N . ALA A 1 79 ? 1.208 34.875 2.631 1 75.38 79 ALA A N 1
ATOM 594 C CA . ALA A 1 79 ? 0.421 35.75 3.506 1 75.38 79 ALA A CA 1
ATOM 595 C C . ALA A 1 79 ? -0.013 35 4.766 1 75.38 79 ALA A C 1
ATOM 597 O O . ALA A 1 79 ? 0.076 35.562 5.871 1 75.38 79 ALA A O 1
ATOM 598 N N . GLU A 1 80 ? -0.441 33.844 4.594 1 74.25 80 GLU A N 1
ATOM 599 C CA . GLU A 1 80 ? -0.862 33.031 5.723 1 74.25 80 GLU A CA 1
ATOM 600 C C . GLU A 1 80 ? 0.308 32.719 6.66 1 74.25 80 GLU A C 1
ATOM 602 O O . GLU A 1 80 ? 0.157 32.75 7.883 1 74.25 80 GLU A O 1
ATOM 607 N N . THR A 1 81 ? 1.354 32.469 6.09 1 77.31 81 THR A N 1
ATOM 608 C CA . THR A 1 81 ? 2.568 32.219 6.859 1 77.31 81 THR A CA 1
ATOM 609 C C . THR A 1 81 ? 2.93 33.438 7.703 1 77.31 81 THR A C 1
ATOM 611 O O . THR A 1 81 ? 3.227 33.312 8.891 1 77.31 81 THR A O 1
ATOM 614 N N . ARG A 1 82 ? 2.811 34.562 7.117 1 77 82 ARG A N 1
ATOM 615 C CA . ARG A 1 82 ? 3.129 35.781 7.832 1 77 82 ARG A CA 1
ATOM 616 C C . ARG A 1 82 ? 2.162 36.031 8.992 1 77 82 ARG A C 1
ATOM 618 O O . ARG A 1 82 ? 2.572 36.438 10.078 1 77 82 ARG A O 1
ATOM 625 N N . LEU A 1 83 ? 0.973 35.75 8.727 1 77.06 83 LEU A N 1
ATOM 626 C CA . LEU A 1 83 ? -0.039 35.938 9.766 1 77.06 83 LEU A CA 1
ATOM 627 C C . LEU A 1 83 ? 0.196 34.938 10.914 1 77.06 83 LEU A C 1
ATOM 629 O O . LEU A 1 83 ? 0.087 35.312 12.078 1 77.06 83 LEU A O 1
ATOM 633 N N . GLU A 1 84 ? 0.447 33.75 10.609 1 79.81 84 GLU A N 1
ATOM 634 C CA . GLU A 1 84 ? 0.746 32.75 11.625 1 79.81 84 GLU A CA 1
ATOM 635 C C . GLU A 1 84 ? 2.008 33.094 12.398 1 79.81 84 GLU A C 1
ATOM 637 O O . GLU A 1 84 ? 2.053 32.969 13.625 1 79.81 84 GLU A O 1
ATOM 642 N N . GLU A 1 85 ? 2.963 33.562 11.75 1 79.88 85 GLU A N 1
ATOM 643 C CA . GLU A 1 85 ? 4.203 34 12.383 1 79.88 85 GLU A CA 1
ATOM 644 C C . GLU A 1 85 ? 3.951 35.094 13.391 1 79.88 85 GLU A C 1
ATOM 646 O O . GLU A 1 85 ? 4.543 35.125 14.477 1 79.88 85 GLU A O 1
ATOM 651 N N . ARG A 1 86 ? 3.154 35.906 13.055 1 77.88 86 ARG A N 1
ATOM 652 C CA . ARG A 1 86 ? 2.828 37 13.953 1 77.88 86 ARG A CA 1
ATOM 653 C C . ARG A 1 86 ? 2.115 36.5 15.203 1 77.88 86 ARG A C 1
ATOM 655 O O . ARG A 1 86 ? 2.348 37 16.297 1 77.88 86 ARG A O 1
ATOM 662 N N . ARG A 1 87 ? 1.302 35.5 15.031 1 82 87 ARG A N 1
ATOM 663 C CA . ARG A 1 87 ? 0.599 34.906 16.156 1 82 87 ARG A CA 1
ATOM 664 C C . ARG A 1 87 ? 1.561 34.156 17.062 1 82 87 ARG A C 1
ATOM 666 O O . ARG A 1 87 ? 1.365 34.094 18.281 1 82 87 ARG A O 1
ATOM 673 N N . GLY A 1 88 ? 2.551 33.5 16.453 1 86.31 88 GLY A N 1
ATOM 674 C CA . GLY A 1 88 ? 3.662 32.906 17.172 1 86.31 88 GLY A CA 1
ATOM 675 C C . GLY A 1 88 ? 3.367 31.484 17.641 1 86.31 88 GLY A C 1
ATOM 676 O O . GLY A 1 88 ? 4.191 30.859 18.328 1 86.31 88 GLY A O 1
ATOM 677 N N . VAL A 1 89 ? 2.068 31.078 17.438 1 89.81 89 VAL A N 1
ATOM 678 C CA . VAL A 1 89 ? 1.718 29.734 17.859 1 89.81 89 VAL A CA 1
ATOM 679 C C . VAL A 1 89 ? 1.205 28.938 16.672 1 89.81 89 VAL A C 1
ATOM 681 O O . VAL A 1 89 ? 0.553 29.469 15.781 1 89.81 89 VAL A O 1
ATOM 684 N N . PRO A 1 90 ? 1.546 27.594 16.672 1 92.94 90 PRO A N 1
ATOM 685 C CA . PRO A 1 90 ? 0.992 26.75 15.602 1 92.94 90 PRO A CA 1
ATOM 686 C C . PRO A 1 90 ? -0.533 26.797 15.555 1 92.94 90 PRO A C 1
ATOM 688 O O . PRO A 1 90 ? -1.192 26.594 16.578 1 92.94 90 PRO A O 1
ATOM 691 N N . SER A 1 91 ? -1.011 27.094 14.5 1 90.12 91 SER A N 1
ATOM 692 C CA . SER A 1 91 ? -2.457 27.172 14.328 1 90.12 91 SER A CA 1
ATOM 693 C C . SER A 1 91 ? -2.848 26.938 12.867 1 90.12 91 SER A C 1
ATOM 695 O O . SER A 1 91 ? -1.991 26.938 11.984 1 90.12 91 SER A O 1
ATOM 697 N N . GLY A 1 92 ? -4.207 26.641 12.688 1 87.44 92 GLY A N 1
ATOM 698 C CA . GLY A 1 92 ? -4.711 26.453 11.336 1 87.44 92 GLY A CA 1
ATOM 699 C C . GLY A 1 92 ? -4.48 25.047 10.805 1 87.44 92 GLY A C 1
ATOM 700 O O . GLY A 1 92 ? -4.223 24.125 11.578 1 87.44 92 GLY A O 1
ATOM 701 N N . ARG A 1 93 ? -4.637 24.922 9.539 1 88.19 93 ARG A N 1
ATOM 702 C CA . ARG A 1 93 ? -4.527 23.625 8.891 1 88.19 93 ARG A CA 1
ATOM 703 C C . ARG A 1 93 ? -3.092 23.344 8.453 1 88.19 93 ARG A C 1
ATOM 705 O O . ARG A 1 93 ? -2.414 24.234 7.93 1 88.19 93 ARG A O 1
ATOM 712 N N . LEU A 1 94 ? -2.594 22.219 8.758 1 93.62 94 LEU A N 1
ATOM 713 C CA . LEU A 1 94 ? -1.29 21.734 8.32 1 93.62 94 LEU A CA 1
ATOM 714 C C . LEU A 1 94 ? -1.416 20.375 7.633 1 93.62 94 LEU A C 1
ATOM 716 O O . LEU A 1 94 ? -1.854 19.406 8.25 1 93.62 94 LEU A O 1
ATOM 720 N N . THR A 1 95 ? -1.11 20.297 6.344 1 93.44 95 THR A N 1
ATOM 721 C CA . THR A 1 95 ? -1.171 19.047 5.598 1 93.44 95 THR A CA 1
ATOM 722 C C . THR A 1 95 ? 0.202 18.375 5.543 1 93.44 95 THR A C 1
ATOM 724 O O . THR A 1 95 ? 1.189 19.016 5.168 1 93.44 95 THR A O 1
ATOM 727 N N . ILE A 1 96 ? 0.231 17.094 5.98 1 96.88 96 ILE A N 1
ATOM 728 C CA . ILE A 1 96 ? 1.472 16.328 6.055 1 96.88 96 ILE A CA 1
ATOM 729 C C . ILE A 1 96 ? 1.364 15.086 5.18 1 96.88 96 ILE A C 1
ATOM 731 O O . ILE A 1 96 ? 0.396 14.328 5.281 1 96.88 96 ILE A O 1
ATOM 735 N N . ALA A 1 97 ? 2.309 14.883 4.27 1 96.31 97 ALA A N 1
ATOM 736 C CA . ALA A 1 97 ? 2.434 13.641 3.51 1 96.31 97 ALA A CA 1
ATOM 737 C C . ALA A 1 97 ? 3.586 12.789 4.039 1 96.31 97 ALA A C 1
ATOM 739 O O . ALA A 1 97 ? 4.641 13.32 4.398 1 96.31 97 ALA A O 1
ATOM 740 N N . ALA A 1 98 ? 3.359 11.531 4.16 1 97.56 98 ALA A N 1
ATOM 741 C CA . ALA A 1 98 ? 4.406 10.625 4.613 1 97.56 98 ALA A CA 1
ATOM 742 C C . ALA A 1 98 ? 4.289 9.266 3.922 1 97.56 98 ALA A C 1
ATOM 744 O O . ALA A 1 98 ? 3.193 8.852 3.529 1 97.56 98 ALA A O 1
ATOM 745 N N . PHE A 1 99 ? 5.465 8.586 3.744 1 96.19 99 PHE A N 1
ATOM 746 C CA . PHE A 1 99 ? 5.453 7.219 3.234 1 96.19 99 PHE A CA 1
ATOM 747 C C . PHE A 1 99 ? 4.957 6.246 4.301 1 96.19 99 PHE A C 1
ATOM 749 O O . PHE A 1 99 ? 4.934 6.578 5.484 1 96.19 99 PHE A O 1
ATOM 756 N N . ALA A 1 100 ? 4.59 5.035 3.955 1 97.06 100 ALA A N 1
ATOM 757 C CA . ALA A 1 100 ? 3.77 4.121 4.75 1 97.06 100 ALA A CA 1
ATOM 758 C C . ALA A 1 100 ? 4.438 3.812 6.086 1 97.06 100 ALA A C 1
ATOM 760 O O . ALA A 1 100 ? 3.797 3.891 7.141 1 97.06 100 ALA A O 1
ATOM 761 N N . SER A 1 101 ? 5.711 3.467 6.086 1 97 101 SER A N 1
ATOM 762 C CA . SER A 1 101 ? 6.375 3.09 7.328 1 97 101 SER A CA 1
ATOM 763 C C . SER A 1 101 ? 6.434 4.262 8.305 1 97 101 SER A C 1
ATOM 765 O O . SER A 1 101 ? 6.301 4.074 9.516 1 97 101 SER A O 1
ATOM 767 N N . ALA A 1 102 ? 6.664 5.43 7.793 1 98.06 102 ALA A N 1
ATOM 768 C CA . ALA A 1 102 ? 6.684 6.609 8.656 1 98.06 102 ALA A CA 1
ATOM 769 C C . ALA A 1 102 ? 5.277 6.953 9.148 1 98.06 102 ALA A C 1
ATOM 771 O O . ALA A 1 102 ? 5.09 7.305 10.312 1 98.06 102 ALA A O 1
ATOM 772 N N . ALA A 1 103 ? 4.312 6.895 8.227 1 98.44 103 ALA A N 1
ATOM 773 C CA . ALA A 1 103 ? 2.918 7.172 8.562 1 98.44 103 ALA A CA 1
ATOM 774 C C . ALA A 1 103 ? 2.42 6.234 9.656 1 98.44 103 ALA A C 1
ATOM 776 O O . ALA A 1 103 ? 1.569 6.613 10.469 1 98.44 103 ALA A O 1
ATOM 777 N N . ARG A 1 104 ? 2.99 5.117 9.703 1 97.75 104 ARG A N 1
ATOM 778 C CA . ARG A 1 104 ? 2.545 4.078 10.625 1 97.75 104 ARG A CA 1
ATOM 779 C C . ARG A 1 104 ? 3.377 4.09 11.906 1 97.75 104 ARG A C 1
ATOM 781 O O . ARG A 1 104 ? 2.838 3.945 13.008 1 97.75 104 ARG A O 1
ATOM 788 N N . GLY A 1 105 ? 4.629 4.305 11.789 1 97.69 105 GLY A N 1
ATOM 789 C CA . GLY A 1 105 ? 5.531 4.031 12.898 1 97.69 105 GLY A CA 1
ATOM 790 C C . GLY A 1 105 ? 6 5.285 13.609 1 97.69 105 GLY A C 1
ATOM 791 O O . GLY A 1 105 ? 6.504 5.219 14.734 1 97.69 105 GLY A O 1
ATOM 792 N N . LEU A 1 106 ? 5.844 6.434 13 1 98.5 106 LEU A N 1
ATOM 793 C CA . LEU A 1 106 ? 6.387 7.668 13.562 1 98.5 106 LEU A CA 1
ATOM 794 C C . LEU A 1 106 ? 5.293 8.727 13.711 1 98.5 106 LEU A C 1
ATOM 796 O O . LEU A 1 106 ? 5.094 9.266 14.797 1 98.5 106 LEU A O 1
ATOM 800 N N . LEU A 1 107 ? 4.465 8.945 12.758 1 98.75 107 LEU A N 1
ATOM 801 C CA . LEU A 1 107 ? 3.553 10.078 12.68 1 98.75 107 LEU A CA 1
ATOM 802 C C . LEU A 1 107 ? 2.441 9.953 13.719 1 98.75 107 LEU A C 1
ATOM 804 O O . LEU A 1 107 ? 1.978 10.953 14.266 1 98.75 107 LEU A O 1
ATOM 808 N N . PRO A 1 108 ? 2.006 8.703 14.07 1 98.5 108 PRO A N 1
ATOM 809 C CA . PRO A 1 108 ? 0.928 8.625 15.055 1 98.5 108 PRO A CA 1
ATOM 810 C C . PRO A 1 108 ? 1.288 9.305 16.375 1 98.5 108 PRO A C 1
ATOM 812 O O . PRO A 1 108 ? 0.505 10.102 16.891 1 98.5 108 PRO A O 1
ATOM 815 N N . SER A 1 109 ? 2.449 9.055 16.875 1 98.06 109 SER A N 1
ATOM 816 C CA . SER A 1 109 ? 2.854 9.672 18.141 1 98.06 109 SER A CA 1
ATOM 817 C C . SER A 1 109 ? 3.094 11.164 17.969 1 98.06 109 SER A C 1
ATOM 819 O O . SER A 1 109 ? 2.77 11.961 18.859 1 98.06 109 SER A O 1
ATOM 821 N N . VAL A 1 110 ? 3.641 11.547 16.859 1 98.75 110 VAL A N 1
ATOM 822 C CA . VAL A 1 110 ? 3.914 12.945 16.562 1 98.75 110 VAL A CA 1
ATOM 823 C C . VAL A 1 110 ? 2.604 13.727 16.5 1 98.75 110 VAL A C 1
ATOM 825 O O . VAL A 1 110 ? 2.467 14.773 17.125 1 98.75 110 VAL A O 1
ATOM 828 N N . LEU A 1 111 ? 1.649 13.234 15.742 1 98.69 111 LEU A N 1
ATOM 829 C CA . LEU A 1 111 ? 0.362 13.891 15.562 1 98.69 111 LEU A CA 1
ATOM 830 C C . LEU A 1 111 ? -0.397 13.977 16.875 1 98.69 111 LEU A C 1
ATOM 832 O O . LEU A 1 111 ? -1.029 14.992 17.172 1 98.69 111 LEU A O 1
ATOM 836 N N . ALA A 1 112 ? -0.379 12.883 17.656 1 98.19 112 ALA A N 1
ATOM 837 C CA . ALA A 1 112 ? -1.027 12.891 18.969 1 98.19 112 ALA A CA 1
ATOM 838 C C . ALA A 1 112 ? -0.435 13.969 19.859 1 98.19 112 ALA A C 1
ATOM 840 O O . ALA A 1 112 ? -1.169 14.703 20.531 1 98.19 112 ALA A O 1
ATOM 841 N N . ASP A 1 113 ? 0.9 14.102 19.891 1 98.56 113 ASP A N 1
ATOM 842 C CA . ASP A 1 113 ? 1.611 15.094 20.688 1 98.56 113 ASP A CA 1
ATOM 843 C C . ASP A 1 113 ? 1.254 16.516 20.25 1 98.56 113 ASP A C 1
ATOM 845 O O . ASP A 1 113 ? 0.954 17.375 21.078 1 98.56 113 ASP A O 1
ATOM 849 N N . LEU A 1 114 ? 1.277 16.781 18.938 1 98.31 114 LEU A N 1
ATOM 850 C CA . LEU A 1 114 ? 0.937 18.094 18.406 1 98.31 114 LEU A CA 1
ATOM 851 C C . LEU A 1 114 ? -0.488 18.484 18.781 1 98.31 114 LEU A C 1
ATOM 853 O O . LEU A 1 114 ? -0.751 19.641 19.125 1 98.31 114 LEU A O 1
ATOM 857 N N . ALA A 1 115 ? -1.396 17.516 18.719 1 97.12 115 ALA A N 1
ATOM 858 C CA . ALA A 1 115 ? -2.799 17.781 19.031 1 97.12 115 ALA A CA 1
ATOM 859 C C . ALA A 1 115 ? -2.965 18.219 20.484 1 97.12 115 ALA A C 1
ATOM 861 O O . ALA A 1 115 ? -3.791 19.078 20.781 1 97.12 115 ALA A O 1
ATOM 862 N N . VAL A 1 116 ? -2.227 17.672 21.375 1 97.25 116 VAL A N 1
ATOM 863 C CA . VAL A 1 116 ? -2.305 17.969 22.797 1 97.25 116 VAL A CA 1
ATOM 864 C C . VAL A 1 116 ? -1.662 19.328 23.078 1 97.25 116 VAL A C 1
ATOM 866 O O . VAL A 1 116 ? -2.246 20.172 23.75 1 97.25 116 VAL A O 1
ATOM 869 N N . ARG A 1 117 ? -0.519 19.594 22.516 1 97.38 117 ARG A N 1
ATOM 870 C CA . ARG A 1 117 ? 0.263 20.797 22.812 1 97.38 117 ARG A CA 1
ATOM 871 C C . ARG A 1 117 ? -0.285 22 22.062 1 97.38 117 ARG A C 1
ATOM 873 O O . ARG A 1 117 ? -0.149 23.141 22.531 1 97.38 117 ARG A O 1
ATOM 880 N N . HIS A 1 118 ? -0.848 21.766 20.953 1 96.88 118 HIS A N 1
ATOM 881 C CA . HIS A 1 118 ? -1.33 22.859 20.109 1 96.88 118 HIS A CA 1
ATOM 882 C C . HIS A 1 118 ? -2.744 22.594 19.609 1 96.88 118 HIS A C 1
ATOM 884 O O . HIS A 1 118 ? -2.949 22.328 18.422 1 96.88 118 HIS A O 1
ATOM 890 N N . PRO A 1 119 ? -3.768 22.828 20.422 1 94.69 119 PRO A N 1
ATOM 891 C CA . PRO A 1 119 ? -5.152 22.5 20.078 1 94.69 119 PRO A CA 1
ATOM 892 C C . PRO A 1 119 ? -5.684 23.344 18.922 1 94.69 119 PRO A C 1
ATOM 894 O O . PRO A 1 119 ? -6.684 22.969 18.297 1 94.69 119 PRO A O 1
ATOM 897 N N . GLY A 1 120 ? -5.066 24.422 18.625 1 93.12 120 GLY A N 1
ATOM 898 C CA . GLY A 1 120 ? -5.477 25.25 17.5 1 93.12 120 GLY A CA 1
ATOM 899 C C . GLY A 1 120 ? -4.957 24.766 16.172 1 93.12 120 GLY A C 1
ATOM 900 O O . GLY A 1 120 ? -5.316 25.312 15.117 1 93.12 120 GLY A O 1
ATOM 901 N N . LEU A 1 121 ? -4.086 23.766 16.156 1 95.44 121 LEU A N 1
ATOM 902 C CA . LEU A 1 121 ? -3.492 23.203 14.945 1 95.44 121 LEU A CA 1
ATOM 903 C C . LEU A 1 121 ? -4.293 22 14.453 1 95.44 121 LEU A C 1
ATOM 905 O O . LEU A 1 121 ? -4.551 21.062 15.219 1 95.44 121 LEU A O 1
ATOM 909 N N . ASP A 1 122 ? -4.77 22.094 13.219 1 94.56 122 ASP A N 1
ATOM 910 C CA . ASP A 1 122 ? -5.445 20.969 12.57 1 94.56 122 ASP A CA 1
ATOM 911 C C . ASP A 1 122 ? -4.5 20.234 11.617 1 94.56 122 ASP A C 1
ATOM 913 O O . ASP A 1 122 ? -4.551 20.453 10.406 1 94.56 122 ASP A O 1
ATOM 917 N N . ALA A 1 123 ? -3.629 19.328 12.195 1 97.31 123 ALA A N 1
ATOM 918 C CA . ALA A 1 123 ? -2.662 18.562 11.406 1 97.31 123 ALA A CA 1
ATOM 919 C C . ALA A 1 123 ? -3.309 17.328 10.797 1 97.31 123 ALA A C 1
ATOM 921 O O . ALA A 1 123 ? -3.91 16.516 11.508 1 97.31 123 ALA A O 1
ATOM 922 N N . ARG A 1 124 ? -3.205 17.156 9.484 1 96.25 124 ARG A N 1
ATOM 923 C CA . ARG A 1 124 ? -3.818 16.047 8.766 1 96.25 124 ARG A CA 1
ATOM 924 C C . ARG A 1 124 ? -2.779 15.281 7.949 1 96.25 124 ARG A C 1
ATOM 926 O O . ARG A 1 124 ? -1.946 15.883 7.27 1 96.25 124 ARG A O 1
ATOM 933 N N . LEU A 1 125 ? -2.867 13.977 8.031 1 97.69 125 LEU A N 1
ATOM 934 C CA . LEU A 1 125 ? -1.887 13.102 7.395 1 97.69 125 LEU A CA 1
ATOM 935 C C . LEU A 1 125 ? -2.471 12.445 6.145 1 97.69 125 LEU A C 1
ATOM 937 O O . LEU A 1 125 ? -3.617 11.992 6.156 1 97.69 125 LEU A O 1
ATOM 941 N N . THR A 1 126 ? -1.671 12.445 5.102 1 94.5 126 THR A N 1
ATOM 942 C CA . THR A 1 126 ? -1.931 11.617 3.93 1 94.5 126 THR A CA 1
ATOM 943 C C . THR A 1 126 ? -0.742 10.703 3.635 1 94.5 126 THR A C 1
ATOM 945 O O . THR A 1 126 ? 0.393 11.172 3.521 1 94.5 126 THR A O 1
ATOM 948 N N . GLU A 1 127 ? -1.016 9.391 3.592 1 96.06 127 GLU A N 1
ATOM 949 C CA . GLU A 1 127 ? 0.005 8.438 3.178 1 96.06 127 GLU A CA 1
ATOM 950 C C . GLU A 1 127 ? 0.255 8.516 1.674 1 96.06 127 GLU A C 1
ATOM 952 O O . GLU A 1 127 ? -0.679 8.398 0.877 1 96.06 127 GLU A O 1
ATOM 957 N N . VAL A 1 128 ? 1.555 8.727 1.317 1 91.12 128 VAL A N 1
ATOM 958 C CA . VAL A 1 128 ? 1.929 8.891 -0.084 1 91.12 128 VAL A CA 1
ATOM 959 C C . VAL A 1 128 ? 3.25 8.18 -0.354 1 91.12 128 VAL A C 1
ATOM 961 O O . VAL A 1 128 ? 4.148 8.18 0.49 1 91.12 128 VAL A O 1
ATOM 964 N N . ASP A 1 129 ? 3.32 7.621 -1.532 1 86 129 ASP A N 1
ATOM 965 C CA . ASP A 1 129 ? 4.574 7 -1.946 1 86 129 ASP A CA 1
ATOM 966 C C . ASP A 1 129 ? 5.711 8.023 -1.974 1 86 129 ASP A C 1
ATOM 968 O O . ASP A 1 129 ? 5.523 9.156 -2.418 1 86 129 ASP A O 1
ATOM 972 N N . PRO A 1 130 ? 6.867 7.562 -1.559 1 80.94 130 PRO A N 1
ATOM 973 C CA . PRO A 1 130 ? 7.992 8.5 -1.457 1 80.94 130 PRO A CA 1
ATOM 974 C C . PRO A 1 130 ? 8.32 9.172 -2.785 1 80.94 130 PRO A C 1
ATOM 976 O O . PRO A 1 130 ? 8.727 10.336 -2.805 1 80.94 130 PRO A O 1
ATOM 979 N N . HIS A 1 131 ? 8.172 8.523 -3.885 1 77.88 131 HIS A N 1
ATOM 980 C CA . HIS A 1 131 ? 8.57 9.086 -5.176 1 77.88 131 HIS A CA 1
ATOM 981 C C . HIS A 1 131 ? 7.617 10.188 -5.613 1 77.88 131 HIS A C 1
ATOM 983 O O . HIS A 1 131 ? 7.949 10.992 -6.488 1 77.88 131 HIS A O 1
ATOM 989 N N . LEU A 1 132 ? 6.52 10.258 -4.945 1 78.38 132 LEU A N 1
ATOM 990 C CA . LEU A 1 132 ? 5.516 11.242 -5.324 1 78.38 132 LEU A CA 1
ATOM 991 C C . LEU A 1 132 ? 5.516 12.422 -4.355 1 78.38 132 LEU A C 1
ATOM 993 O O . LEU A 1 132 ? 5.094 13.523 -4.711 1 78.38 132 LEU A O 1
ATOM 997 N N . SER A 1 133 ? 5.98 12.195 -3.174 1 84.06 133 SER A N 1
ATOM 998 C CA . SER A 1 133 ? 5.723 13.117 -2.072 1 84.06 133 SER A CA 1
ATOM 999 C C . SER A 1 133 ? 6.543 14.391 -2.219 1 84.06 133 SER A C 1
ATOM 1001 O O . SER A 1 133 ? 6.074 15.477 -1.878 1 84.06 133 SER A O 1
ATOM 1003 N N . VAL A 1 134 ? 7.723 14.289 -2.797 1 84 134 VAL A N 1
ATOM 1004 C CA . VAL A 1 134 ? 8.602 15.453 -2.91 1 84 134 VAL A CA 1
ATOM 1005 C C . VAL A 1 134 ? 7.996 16.469 -3.877 1 84 134 VAL A C 1
ATOM 1007 O O . VAL A 1 134 ? 8.016 17.672 -3.613 1 84 134 VAL A O 1
ATOM 1010 N N . ASP A 1 135 ? 7.43 16.016 -4.914 1 83 135 ASP A N 1
ATOM 1011 C CA . ASP A 1 135 ? 6.781 16.891 -5.891 1 83 135 ASP A CA 1
ATOM 1012 C C . ASP A 1 135 ? 5.559 17.578 -5.289 1 83 135 ASP A C 1
ATOM 1014 O O . ASP A 1 135 ? 5.254 18.719 -5.625 1 83 135 ASP A O 1
ATOM 1018 N N . LEU A 1 136 ? 4.914 16.906 -4.406 1 84.06 136 LEU A N 1
ATOM 1019 C CA . LEU A 1 136 ? 3.711 17.438 -3.783 1 84.06 136 LEU A CA 1
ATOM 1020 C C . LEU A 1 136 ? 4.043 18.672 -2.936 1 84.06 136 LEU A C 1
ATOM 1022 O O . LEU A 1 136 ? 3.324 19.672 -2.977 1 84.06 136 LEU A O 1
ATOM 1026 N N . VAL A 1 137 ? 5.121 18.594 -2.229 1 87.38 137 VAL A N 1
ATOM 1027 C CA . VAL A 1 137 ? 5.5 19.703 -1.373 1 87.38 137 VAL A CA 1
ATOM 1028 C C . VAL A 1 137 ? 6.027 20.859 -2.23 1 87.38 137 VAL A C 1
ATOM 1030 O O . VAL A 1 137 ? 5.742 22.031 -1.955 1 87.38 137 VAL A O 1
ATOM 1033 N N . ALA A 1 138 ? 6.746 20.547 -3.271 1 84.62 138 ALA A N 1
ATOM 1034 C CA . ALA A 1 138 ? 7.293 21.562 -4.16 1 84.62 138 ALA A CA 1
ATOM 1035 C C . ALA A 1 138 ? 6.176 22.359 -4.836 1 84.62 138 ALA A C 1
ATOM 1037 O O . ALA A 1 138 ? 6.293 23.578 -5.027 1 84.62 138 ALA A O 1
ATOM 1038 N N . LYS A 1 139 ? 5.125 21.688 -5.113 1 78 139 LYS A N 1
ATOM 1039 C CA . LYS A 1 139 ? 4.008 22.297 -5.828 1 78 139 LYS A CA 1
ATOM 1040 C C . LYS A 1 139 ? 3.004 22.922 -4.855 1 78 139 LYS A C 1
ATOM 1042 O O . LYS A 1 139 ? 2.002 23.5 -5.277 1 78 139 LYS A O 1
ATOM 1047 N N . GLY A 1 140 ? 3.285 22.734 -3.623 1 80.38 140 GLY A N 1
ATOM 1048 C CA . GLY A 1 140 ? 2.439 23.344 -2.611 1 80.38 140 GLY A CA 1
ATOM 1049 C C . GLY A 1 140 ? 1.169 22.562 -2.34 1 80.38 140 GLY A C 1
ATOM 1050 O O . GLY A 1 140 ? 0.208 23.109 -1.788 1 80.38 140 GLY A O 1
ATOM 1051 N N . ALA A 1 141 ? 1.124 21.344 -2.738 1 81.25 141 ALA A N 1
ATOM 1052 C CA . ALA A 1 141 ? -0.044 20.5 -2.533 1 81.25 141 ALA A CA 1
ATOM 1053 C C . ALA A 1 141 ? -0.123 20.016 -1.086 1 81.25 141 ALA A C 1
ATOM 1055 O O . ALA A 1 141 ? -1.206 19.688 -0.591 1 81.25 141 ALA A O 1
ATOM 1056 N N . VAL A 1 142 ? 1.032 19.938 -0.428 1 89.12 142 VAL A N 1
ATOM 1057 C CA . VAL A 1 142 ? 1.132 19.641 0.998 1 89.12 142 VAL A CA 1
ATOM 1058 C C . VAL A 1 142 ? 2.139 20.578 1.65 1 89.12 142 VAL A C 1
ATOM 1060 O O . VAL A 1 142 ? 3.012 21.141 0.975 1 89.12 142 VAL A O 1
ATOM 1063 N N . ASP A 1 143 ? 1.956 20.797 2.947 1 91.38 143 ASP A N 1
ATOM 1064 C CA . ASP A 1 143 ? 2.797 21.75 3.654 1 91.38 143 ASP A CA 1
ATOM 1065 C C . ASP A 1 143 ? 4.129 21.125 4.059 1 91.38 143 ASP A C 1
ATOM 1067 O O . ASP A 1 143 ? 5.148 21.812 4.141 1 91.38 143 ASP A O 1
ATOM 1071 N N . LEU A 1 144 ? 4.051 19.859 4.402 1 96.12 144 LEU A N 1
ATOM 1072 C CA . LEU A 1 144 ? 5.215 19.156 4.918 1 96.12 144 LEU A CA 1
ATOM 1073 C C . LEU A 1 144 ? 5.227 17.703 4.441 1 96.12 144 LEU A C 1
ATOM 1075 O O . LEU A 1 144 ? 4.176 17.062 4.375 1 96.12 144 LEU A O 1
ATOM 1079 N N . VAL A 1 145 ? 6.414 17.203 4.09 1 96.38 145 VAL A N 1
ATOM 1080 C CA . VAL A 1 145 ? 6.574 15.812 3.662 1 96.38 145 VAL A CA 1
ATOM 1081 C C . VAL A 1 145 ? 7.609 15.117 4.543 1 96.38 145 VAL A C 1
ATOM 1083 O O . VAL A 1 145 ? 8.641 15.703 4.875 1 96.38 145 VAL A O 1
ATOM 1086 N N . VAL A 1 146 ? 7.281 13.93 5.031 1 97.31 146 VAL A N 1
ATOM 1087 C CA . VAL A 1 146 ? 8.281 13.031 5.594 1 97.31 146 VAL A CA 1
ATOM 1088 C C . VAL A 1 146 ? 8.719 12.016 4.539 1 97.31 146 VAL A C 1
ATOM 1090 O O . VAL A 1 146 ? 7.922 11.18 4.113 1 97.31 146 VAL A O 1
ATOM 1093 N N . ALA A 1 147 ? 9.992 12.117 4.109 1 94.81 147 ALA A N 1
ATOM 1094 C CA . ALA A 1 147 ? 10.555 11.305 3.039 1 94.81 147 ALA A CA 1
ATOM 1095 C C . ALA A 1 147 ? 11.812 10.57 3.512 1 94.81 147 ALA A C 1
ATOM 1097 O O . ALA A 1 147 ? 12.227 10.711 4.664 1 94.81 147 ALA A O 1
ATOM 1098 N N . HIS A 1 148 ? 12.211 9.695 2.689 1 93.81 148 HIS A N 1
ATOM 1099 C CA . HIS A 1 148 ? 13.461 9 2.996 1 93.81 148 HIS A CA 1
ATOM 1100 C C . HIS A 1 148 ? 14.305 8.812 1.743 1 93.81 148 HIS A C 1
ATOM 1102 O O . HIS A 1 148 ? 13.805 8.93 0.624 1 93.81 148 HIS A O 1
ATOM 1108 N N . ASP A 1 149 ? 15.555 8.586 1.942 1 88.5 149 ASP A N 1
ATOM 1109 C CA . ASP A 1 149 ? 16.469 8.156 0.883 1 88.5 149 ASP A CA 1
ATOM 1110 C C . ASP A 1 149 ? 17.359 7.023 1.36 1 88.5 149 ASP A C 1
ATOM 1112 O O . ASP A 1 149 ? 17.312 6.621 2.523 1 88.5 149 ASP A O 1
ATOM 1116 N N . TRP A 1 150 ? 17.906 6.363 0.417 1 86.25 150 TRP A N 1
ATOM 1117 C CA . TRP A 1 150 ? 18.891 5.328 0.655 1 86.25 150 TRP A CA 1
ATOM 1118 C C . TRP A 1 150 ? 20.234 5.703 0.024 1 86.25 150 TRP A C 1
ATOM 1120 O O . TRP A 1 150 ? 20.297 6.602 -0.816 1 86.25 150 TRP A O 1
ATOM 1130 N N . ASP A 1 151 ? 21.266 5.133 0.529 1 76.75 151 ASP A N 1
ATOM 1131 C CA . ASP A 1 151 ? 22.594 5.41 0.004 1 76.75 151 ASP A CA 1
ATOM 1132 C C . ASP A 1 151 ? 22.656 5.176 -1.504 1 76.75 151 ASP A C 1
ATOM 1134 O O . ASP A 1 151 ? 23.312 5.926 -2.23 1 76.75 151 ASP A O 1
ATOM 1138 N N . ILE A 1 152 ? 21.906 4.281 -1.901 1 75.19 152 ILE A N 1
ATOM 1139 C CA . ILE A 1 152 ? 21.953 3.91 -3.311 1 75.19 152 ILE A CA 1
ATOM 1140 C C . ILE A 1 152 ? 21.016 4.816 -4.113 1 75.19 152 ILE A C 1
ATOM 1142 O O . ILE A 1 152 ? 21.047 4.805 -5.348 1 75.19 152 ILE A O 1
ATOM 1146 N N . ALA A 1 153 ? 20.188 5.551 -3.395 1 75.19 153 ALA A N 1
ATOM 1147 C CA . ALA A 1 153 ? 19.219 6.426 -4.031 1 75.19 153 ALA A CA 1
ATOM 1148 C C . ALA A 1 153 ? 19.016 7.703 -3.219 1 75.19 153 ALA A C 1
ATOM 1150 O O . ALA A 1 153 ? 17.984 7.883 -2.576 1 75.19 153 ALA A O 1
ATOM 1151 N N . PRO A 1 154 ? 20.031 8.531 -3.373 1 74.44 154 PRO A N 1
ATOM 1152 C CA . PRO A 1 154 ? 19.891 9.781 -2.631 1 74.44 154 PRO A CA 1
ATOM 1153 C C . PRO A 1 154 ? 18.75 10.648 -3.158 1 74.44 154 PRO A C 1
ATOM 1155 O O . PRO A 1 154 ? 18.422 10.594 -4.348 1 74.44 154 PRO A O 1
ATOM 1158 N N . LEU A 1 155 ? 18.016 11.227 -2.303 1 74.25 155 LEU A N 1
ATOM 1159 C CA . LEU A 1 155 ? 16.922 12.125 -2.631 1 74.25 155 LEU A CA 1
ATOM 1160 C C . LEU A 1 155 ? 17.359 13.578 -2.502 1 74.25 155 LEU A C 1
ATOM 1162 O O . LEU A 1 155 ? 17.266 14.164 -1.42 1 74.25 155 LEU A O 1
ATOM 1166 N N . PRO A 1 156 ? 17.797 14.125 -3.639 1 73.12 156 PRO A N 1
ATOM 1167 C CA . PRO A 1 156 ? 18.109 15.547 -3.506 1 73.12 156 PRO A CA 1
ATOM 1168 C C . PRO A 1 156 ? 16.875 16.422 -3.371 1 73.12 156 PRO A C 1
ATOM 1170 O O . PRO A 1 156 ? 15.844 16.141 -3.982 1 73.12 156 PRO A O 1
ATOM 1173 N N . ALA A 1 157 ? 16.922 17.422 -2.551 1 77.25 157 ALA A N 1
ATOM 1174 C CA . ALA A 1 157 ? 15.82 18.375 -2.451 1 77.25 157 ALA A CA 1
ATOM 1175 C C . ALA A 1 157 ? 15.719 19.234 -3.713 1 77.25 157 ALA A C 1
ATOM 1177 O O . ALA A 1 157 ? 16.719 19.766 -4.188 1 77.25 157 ALA A O 1
ATOM 1178 N N . PRO A 1 158 ? 14.516 19.281 -4.266 1 81.81 158 PRO A N 1
ATOM 1179 C CA . PRO A 1 158 ? 14.367 20.156 -5.426 1 81.81 158 PRO A CA 1
ATOM 1180 C C . PRO A 1 158 ? 14.508 21.641 -5.066 1 81.81 158 PRO A C 1
ATOM 1182 O O . PRO A 1 158 ? 14.547 21.984 -3.887 1 81.81 158 PRO A O 1
ATOM 1185 N N . ALA A 1 159 ? 14.656 22.422 -6.09 1 84.62 159 ALA A N 1
ATOM 1186 C CA . ALA A 1 159 ? 14.734 23.859 -5.883 1 84.62 159 ALA A CA 1
ATOM 1187 C C . ALA A 1 159 ? 13.5 24.375 -5.152 1 84.62 159 ALA A C 1
ATOM 1189 O O . ALA A 1 159 ? 12.375 23.953 -5.434 1 84.62 159 ALA A O 1
ATOM 1190 N N . GLY A 1 160 ? 13.766 25.234 -4.184 1 87.44 160 GLY A N 1
ATOM 1191 C CA . GLY A 1 160 ? 12.656 25.859 -3.463 1 87.44 160 GLY A CA 1
ATOM 1192 C C . GLY A 1 160 ? 12.156 25 -2.311 1 87.44 160 GLY A C 1
ATOM 1193 O O . GLY A 1 160 ? 11.133 25.328 -1.695 1 87.44 160 GLY A O 1
ATOM 1194 N N . VAL A 1 161 ? 12.805 23.938 -2.107 1 92 161 VAL A N 1
ATOM 1195 C CA . VAL A 1 161 ? 12.422 23.047 -1.021 1 92 161 VAL A CA 1
ATOM 1196 C C . VAL A 1 161 ? 13.57 22.922 -0.022 1 92 161 VAL A C 1
ATOM 1198 O O . VAL A 1 161 ? 14.727 22.781 -0.416 1 92 161 VAL A O 1
ATOM 1201 N N . GLU A 1 162 ? 13.266 23.078 1.248 1 93.19 162 GLU A N 1
ATOM 1202 C CA . GLU A 1 162 ? 14.219 22.859 2.336 1 93.19 162 GLU A CA 1
ATOM 1203 C C . GLU A 1 162 ? 13.977 21.516 3.014 1 93.19 162 GLU A C 1
ATOM 1205 O O . GLU A 1 162 ? 12.906 20.922 2.867 1 93.19 162 GLU A O 1
ATOM 1210 N N . GLN A 1 163 ? 14.984 21.047 3.648 1 93.56 163 GLN A N 1
ATOM 1211 C CA . GLN A 1 163 ? 14.875 19.75 4.312 1 93.56 163 GLN A CA 1
ATOM 1212 C C . GLN A 1 163 ? 15.578 19.766 5.668 1 93.56 163 GLN A C 1
ATOM 1214 O O . GLN A 1 163 ? 16.484 20.562 5.891 1 93.56 163 GLN A O 1
ATOM 1219 N N . ALA A 1 164 ? 15.172 18.984 6.602 1 95.5 164 ALA A N 1
ATOM 1220 C CA . ALA A 1 164 ? 15.797 18.719 7.895 1 95.5 164 ALA A CA 1
ATOM 1221 C C . ALA A 1 164 ? 15.891 17.219 8.156 1 95.5 164 ALA A C 1
ATOM 1223 O O . ALA A 1 164 ? 14.93 16.484 7.922 1 95.5 164 ALA A O 1
ATOM 1224 N N . PRO A 1 165 ? 17.078 16.75 8.586 1 96.12 165 PRO A N 1
ATOM 1225 C CA . PRO A 1 165 ? 17.188 15.328 8.953 1 96.12 165 PRO A CA 1
ATOM 1226 C C . PRO A 1 165 ? 16.328 14.969 10.164 1 96.12 165 PRO A C 1
ATOM 1228 O O . PRO A 1 165 ? 16.219 15.758 11.102 1 96.12 165 PRO A O 1
ATOM 1231 N N . VAL A 1 166 ? 15.711 13.859 10.141 1 97.69 166 VAL A N 1
ATOM 1232 C CA . VAL A 1 166 ? 14.906 13.352 11.242 1 97.69 166 VAL A CA 1
ATOM 1233 C C . VAL A 1 166 ? 15.641 12.203 11.938 1 97.69 166 VAL A C 1
ATOM 1235 O O . VAL A 1 166 ? 15.773 12.195 13.156 1 97.69 166 VAL A O 1
ATOM 1238 N N . GLY A 1 167 ? 16.094 11.234 11.125 1 96.5 167 GLY A N 1
ATOM 1239 C CA . GLY A 1 167 ? 16.797 10.102 11.703 1 96.5 167 GLY A CA 1
ATOM 1240 C C . GLY A 1 167 ? 17.156 9.031 10.688 1 96.5 167 GLY A C 1
ATOM 1241 O O . GLY A 1 167 ? 16.984 9.234 9.484 1 96.5 167 GLY A O 1
ATOM 1242 N N . GLU A 1 168 ? 17.766 7.902 11.234 1 95.62 168 GLU A N 1
ATOM 1243 C CA . GLU A 1 168 ? 18.188 6.773 10.414 1 95.62 168 GLU A CA 1
ATOM 1244 C C . GLU A 1 168 ? 17.406 5.508 10.773 1 95.62 168 GLU A C 1
ATOM 1246 O O . GLU A 1 168 ? 17.328 5.137 11.945 1 95.62 168 GLU A O 1
ATOM 1251 N N . ASP A 1 169 ? 16.828 4.934 9.805 1 96.25 169 ASP A N 1
ATOM 1252 C CA . ASP A 1 169 ? 16.078 3.688 9.945 1 96.25 169 ASP A CA 1
ATOM 1253 C C . ASP A 1 169 ? 16.875 2.506 9.391 1 96.25 169 ASP A C 1
ATOM 1255 O O . ASP A 1 169 ? 17.328 2.531 8.242 1 96.25 169 ASP A O 1
ATOM 1259 N N . LEU A 1 170 ? 16.984 1.465 10.164 1 94.75 170 LEU A N 1
ATOM 1260 C CA . LEU A 1 170 ? 17.781 0.291 9.789 1 94.75 170 LEU A CA 1
ATOM 1261 C C . LEU A 1 170 ? 16.906 -0.74 9.078 1 94.75 170 LEU A C 1
ATOM 1263 O O . LEU A 1 170 ? 15.688 -0.778 9.289 1 94.75 170 LEU A O 1
ATOM 1267 N N . CYS A 1 171 ? 17.547 -1.518 8.219 1 94.81 171 CYS A N 1
ATOM 1268 C CA . CYS A 1 171 ? 16.875 -2.588 7.496 1 94.81 171 CYS A CA 1
ATOM 1269 C C . CYS A 1 171 ? 17.5 -3.941 7.824 1 94.81 171 CYS A C 1
ATOM 1271 O O . CYS A 1 171 ? 18.719 -4.09 7.82 1 94.81 171 CYS A O 1
ATOM 1273 N N . ASP A 1 172 ? 16.656 -4.887 8.047 1 94.81 172 ASP A N 1
ATOM 1274 C CA . ASP A 1 172 ? 17.109 -6.23 8.398 1 94.81 172 ASP A CA 1
ATOM 1275 C C . ASP A 1 172 ? 16.75 -7.23 7.305 1 94.81 172 ASP A C 1
ATOM 1277 O O . ASP A 1 172 ? 15.758 -7.043 6.586 1 94.81 172 ASP A O 1
ATOM 1281 N N . LEU A 1 173 ? 17.625 -8.219 7.242 1 97.38 173 LEU A N 1
ATOM 1282 C CA . LEU A 1 173 ? 17.219 -9.438 6.555 1 97.38 173 LEU A CA 1
ATOM 1283 C C . LEU A 1 173 ? 16.297 -10.281 7.434 1 97.38 173 LEU A C 1
ATOM 1285 O O . LEU A 1 173 ? 16.656 -10.602 8.57 1 97.38 173 LEU A O 1
ATOM 1289 N N . LEU A 1 174 ? 15.109 -10.555 6.992 1 98.12 174 LEU A N 1
ATOM 1290 C CA . LEU A 1 174 ? 14.211 -11.461 7.695 1 98.12 174 LEU A CA 1
ATOM 1291 C C . LEU A 1 174 ? 14.203 -12.836 7.035 1 98.12 174 LEU A C 1
ATOM 1293 O O . LEU A 1 174 ? 14.055 -12.945 5.816 1 98.12 174 LEU A O 1
ATOM 1297 N N . VAL A 1 175 ? 14.406 -13.836 7.832 1 98.5 175 VAL A N 1
ATOM 1298 C CA . VAL A 1 175 ? 14.438 -15.211 7.355 1 98.5 175 VAL A CA 1
ATOM 1299 C C . VAL A 1 175 ? 13.516 -16.078 8.211 1 98.5 175 VAL A C 1
ATOM 1301 O O . VAL A 1 175 ? 13.211 -15.727 9.352 1 98.5 175 VAL A O 1
ATOM 1304 N N . PRO A 1 176 ? 13.016 -17.219 7.605 1 97.88 176 PRO A N 1
ATOM 1305 C CA . PRO A 1 176 ? 12.297 -18.172 8.453 1 97.88 176 PRO A CA 1
ATOM 1306 C C . PRO A 1 176 ? 13.18 -18.766 9.547 1 97.88 176 PRO A C 1
ATOM 1308 O O . PRO A 1 176 ? 14.406 -18.812 9.406 1 97.88 176 PRO A O 1
ATOM 1311 N N . GLU A 1 177 ? 12.617 -19.156 10.68 1 94.5 177 GLU A N 1
ATOM 1312 C CA . GLU A 1 177 ? 13.336 -19.688 11.836 1 94.5 177 GLU A CA 1
ATOM 1313 C C . GLU A 1 177 ? 14.234 -20.859 11.438 1 94.5 177 GLU A C 1
ATOM 1315 O O . GLU A 1 177 ? 15.328 -21.016 11.977 1 94.5 177 GLU A O 1
ATOM 1320 N N . GLY A 1 178 ? 13.945 -21.688 10.484 1 93.94 178 GLY A N 1
ATOM 1321 C CA . GLY A 1 178 ? 14.734 -22.828 10.07 1 93.94 178 GLY A CA 1
ATOM 1322 C C . GLY A 1 178 ? 15.727 -22.516 8.969 1 93.94 178 GLY A C 1
ATOM 1323 O O . GLY A 1 178 ? 16.453 -23.391 8.508 1 93.94 178 GLY A O 1
ATOM 1324 N N . HIS A 1 179 ? 15.875 -21.281 8.648 1 97 179 HIS A N 1
ATOM 1325 C CA . HIS A 1 179 ? 16.734 -20.875 7.535 1 97 179 HIS A CA 1
ATOM 1326 C C . HIS A 1 179 ? 18.203 -20.922 7.918 1 97 179 HIS A C 1
ATOM 1328 O O . HIS A 1 179 ? 18.547 -20.734 9.086 1 97 179 HIS A O 1
ATOM 1334 N N . ARG A 1 180 ? 19.109 -21.078 7.023 1 96.62 180 ARG A N 1
ATOM 1335 C CA . ARG A 1 180 ? 20.547 -21.234 7.258 1 96.62 180 ARG A CA 1
ATOM 1336 C C . ARG A 1 180 ? 21.141 -19.953 7.844 1 96.62 180 ARG A C 1
ATOM 1338 O O . ARG A 1 180 ? 22.188 -20.016 8.5 1 96.62 180 ARG A O 1
ATOM 1345 N N . PHE A 1 181 ? 20.562 -18.875 7.605 1 97.25 181 PHE A N 1
ATOM 1346 C CA . PHE A 1 181 ? 21.094 -17.609 8.109 1 97.25 181 PHE A CA 1
ATOM 1347 C C . PHE A 1 181 ? 20.609 -17.344 9.531 1 97.25 181 PHE A C 1
ATOM 1349 O O . PHE A 1 181 ? 21.109 -16.438 10.203 1 97.25 181 PHE A O 1
ATOM 1356 N N . ALA A 1 182 ? 19.578 -18.109 9.922 1 95.62 182 ALA A N 1
ATOM 1357 C CA . ALA A 1 182 ? 19.016 -17.875 11.25 1 95.62 182 ALA A CA 1
ATOM 1358 C C . ALA A 1 182 ? 20.062 -18.047 12.336 1 95.62 182 ALA A C 1
ATOM 1360 O O . ALA A 1 182 ? 20.797 -19.047 12.352 1 95.62 182 ALA A O 1
ATOM 1361 N N . GLY A 1 183 ? 20.234 -17.031 13.211 1 90.88 183 GLY A N 1
ATOM 1362 C CA . GLY A 1 183 ? 21.172 -17.141 14.32 1 90.88 183 GLY A CA 1
ATOM 1363 C C . GLY A 1 183 ? 22.516 -16.516 14.023 1 90.88 183 GLY A C 1
ATOM 1364 O O . GLY A 1 183 ? 23.359 -16.391 14.914 1 90.88 183 GLY A O 1
ATOM 1365 N N . ARG A 1 184 ? 22.719 -16.219 12.789 1 94.06 184 ARG A N 1
ATOM 1366 C CA . ARG A 1 184 ? 23.969 -15.547 12.445 1 94.06 184 ARG A CA 1
ATOM 1367 C C . ARG A 1 184 ? 24.016 -14.141 13.023 1 94.06 184 ARG A C 1
ATOM 1369 O O . ARG A 1 184 ? 22.984 -13.453 13.078 1 94.06 184 ARG A O 1
ATOM 1376 N N . THR A 1 185 ? 25.203 -13.75 13.453 1 92.44 185 THR A N 1
ATOM 1377 C CA . THR A 1 185 ? 25.375 -12.398 13.969 1 92.44 185 THR A CA 1
ATOM 1378 C C . THR A 1 185 ? 25.281 -11.367 12.844 1 92.44 185 THR A C 1
ATOM 1380 O O . THR A 1 185 ? 24.828 -10.25 13.055 1 92.44 185 THR A O 1
ATOM 1383 N N . ALA A 1 186 ? 25.844 -11.797 11.695 1 94.06 186 ALA A N 1
ATOM 1384 C CA . ALA A 1 186 ? 25.766 -10.953 10.508 1 94.06 186 ALA A CA 1
ATOM 1385 C C . ALA A 1 186 ? 25.938 -11.773 9.234 1 94.06 186 ALA A C 1
ATOM 1387 O O . ALA A 1 186 ? 26.562 -12.836 9.25 1 94.06 186 ALA A O 1
ATOM 1388 N N . VAL A 1 187 ? 25.312 -11.32 8.211 1 95.81 187 VAL A N 1
ATOM 1389 C CA . VAL A 1 187 ? 25.438 -11.93 6.895 1 95.81 187 VAL A CA 1
ATOM 1390 C C . VAL A 1 187 ? 26 -10.914 5.902 1 95.81 187 VAL A C 1
ATOM 1392 O O . VAL A 1 187 ? 25.562 -9.766 5.871 1 95.81 187 VAL A O 1
ATOM 1395 N N . ARG A 1 188 ? 27 -11.336 5.211 1 94.88 188 ARG A N 1
ATOM 1396 C CA . ARG A 1 188 ? 27.562 -10.469 4.184 1 94.88 188 ARG A CA 1
ATOM 1397 C C . ARG A 1 188 ? 26.719 -10.484 2.92 1 94.88 188 ARG A C 1
ATOM 1399 O O . ARG A 1 188 ? 26.109 -11.5 2.59 1 94.88 188 ARG A O 1
ATOM 1406 N N . ARG A 1 189 ? 26.719 -9.367 2.176 1 91.81 189 ARG A N 1
ATOM 1407 C CA . ARG A 1 189 ? 25.906 -9.188 0.975 1 91.81 189 ARG A CA 1
ATOM 1408 C C . ARG A 1 189 ? 26.234 -10.25 -0.067 1 91.81 189 ARG A C 1
ATOM 1410 O O . ARG A 1 189 ? 25.344 -10.711 -0.789 1 91.81 189 ARG A O 1
ATOM 1417 N N . ASP A 1 190 ? 27.453 -10.664 -0.147 1 92.06 190 ASP A N 1
ATOM 1418 C CA . ASP A 1 190 ? 27.875 -11.609 -1.178 1 92.06 190 ASP A CA 1
ATOM 1419 C C . ASP A 1 190 ? 27.391 -13.023 -0.86 1 92.06 190 ASP A C 1
ATOM 1421 O O . ASP A 1 190 ? 27.453 -13.914 -1.708 1 92.06 190 ASP A O 1
ATOM 1425 N N . GLU A 1 191 ? 26.922 -13.227 0.375 1 94.94 191 GLU A N 1
ATOM 1426 C CA . GLU A 1 191 ? 26.406 -14.531 0.788 1 94.94 191 GLU A CA 1
ATOM 1427 C C . GLU A 1 191 ? 24.938 -14.703 0.388 1 94.94 191 GLU A C 1
ATOM 1429 O O . GLU A 1 191 ? 24.375 -15.781 0.557 1 94.94 191 GLU A O 1
ATOM 1434 N N . LEU A 1 192 ? 24.312 -13.719 -0.146 1 95.44 192 LEU A N 1
ATOM 1435 C CA . LEU A 1 192 ? 22.875 -13.672 -0.337 1 95.44 192 LEU A CA 1
ATOM 1436 C C . LEU A 1 192 ? 22.469 -14.375 -1.63 1 95.44 192 LEU A C 1
ATOM 1438 O O . LEU A 1 192 ? 21.281 -14.523 -1.923 1 95.44 192 LEU A O 1
ATOM 1442 N N . GLY A 1 193 ? 23.469 -14.852 -2.342 1 93.12 193 GLY A N 1
ATOM 1443 C CA . GLY A 1 193 ? 23.203 -15.516 -3.605 1 93.12 193 GLY A CA 1
ATOM 1444 C C . GLY A 1 193 ? 22.422 -16.812 -3.443 1 93.12 193 GLY A C 1
ATOM 1445 O O . GLY A 1 193 ? 22.656 -17.562 -2.5 1 93.12 193 GLY A O 1
ATOM 1446 N N . GLY A 1 194 ? 21.438 -17.047 -4.426 1 92.94 194 GLY A N 1
ATOM 1447 C CA . GLY A 1 194 ? 20.734 -18.328 -4.484 1 92.94 194 GLY A CA 1
ATOM 1448 C C . GLY A 1 194 ? 19.484 -18.375 -3.623 1 92.94 194 GLY A C 1
ATOM 1449 O O . GLY A 1 194 ? 18.734 -19.344 -3.65 1 92.94 194 GLY A O 1
ATOM 1450 N N . GLU A 1 195 ? 19.219 -17.312 -2.865 1 95.88 195 GLU A N 1
ATOM 1451 C CA . GLU A 1 195 ? 18.047 -17.266 -2.006 1 95.88 195 GLU A CA 1
ATOM 1452 C C . GLU A 1 195 ? 16.797 -16.938 -2.812 1 95.88 195 GLU A C 1
ATOM 1454 O O . GLU A 1 195 ? 16.859 -16.297 -3.859 1 95.88 195 GLU A O 1
ATOM 1459 N N . ARG A 1 196 ? 15.633 -17.516 -2.336 1 96.19 196 ARG A N 1
ATOM 1460 C CA . ARG A 1 196 ? 14.32 -17.125 -2.848 1 96.19 196 ARG A CA 1
ATOM 1461 C C . ARG A 1 196 ? 13.82 -15.859 -2.158 1 96.19 196 ARG A C 1
ATOM 1463 O O . ARG A 1 196 ? 13.594 -15.859 -0.946 1 96.19 196 ARG A O 1
ATOM 1470 N N . TRP A 1 197 ? 13.539 -14.844 -3.002 1 97.25 197 TRP A N 1
ATOM 1471 C CA . TRP A 1 197 ? 13.305 -13.531 -2.418 1 97.25 197 TRP A CA 1
ATOM 1472 C C . TRP A 1 197 ? 11.828 -13.156 -2.498 1 97.25 197 TRP A C 1
ATOM 1474 O O . TRP A 1 197 ? 11.164 -13.438 -3.5 1 97.25 197 TRP A O 1
ATOM 1484 N N . ILE A 1 198 ? 11.391 -12.602 -1.441 1 98.06 198 ILE A N 1
ATOM 1485 C CA . ILE A 1 198 ? 10.148 -11.844 -1.364 1 98.06 198 ILE A CA 1
ATOM 1486 C C . ILE A 1 198 ? 10.453 -10.344 -1.35 1 98.06 198 ILE A C 1
ATOM 1488 O O . ILE A 1 198 ? 11.195 -9.867 -0.489 1 98.06 198 ILE A O 1
ATOM 1492 N N . CYS A 1 199 ? 9.922 -9.609 -2.322 1 96.19 199 CYS A N 1
ATOM 1493 C CA . CYS A 1 199 ? 10.375 -8.234 -2.457 1 96.19 199 CYS A CA 1
ATOM 1494 C C . CYS A 1 199 ? 9.281 -7.359 -3.064 1 96.19 199 CYS A C 1
ATOM 1496 O O . CYS A 1 199 ? 8.312 -7.875 -3.627 1 96.19 199 CYS A O 1
ATOM 1498 N N . GLN A 1 200 ? 9.344 -6.117 -2.811 1 93.88 200 GLN A N 1
ATOM 1499 C CA . GLN A 1 200 ? 8.461 -5.168 -3.482 1 93.88 200 GLN A CA 1
ATOM 1500 C C . GLN A 1 200 ? 8.727 -5.141 -4.984 1 93.88 200 GLN A C 1
ATOM 1502 O O . GLN A 1 200 ? 9.797 -5.551 -5.441 1 93.88 200 GLN A O 1
ATOM 1507 N N . PRO A 1 201 ? 7.738 -4.652 -5.762 1 87.69 201 PRO A N 1
ATOM 1508 C CA . PRO A 1 201 ? 7.941 -4.59 -7.211 1 87.69 201 PRO A CA 1
ATOM 1509 C C . PRO A 1 201 ? 8.961 -3.527 -7.621 1 87.69 201 PRO A C 1
ATOM 1511 O O . PRO A 1 201 ? 9.375 -2.715 -6.793 1 87.69 201 PRO A O 1
ATOM 1514 N N . PRO A 1 202 ? 9.391 -3.58 -8.844 1 81.81 202 PRO A N 1
ATOM 1515 C CA . PRO A 1 202 ? 10.328 -2.564 -9.328 1 81.81 202 PRO A CA 1
ATOM 1516 C C . PRO A 1 202 ? 9.828 -1.142 -9.094 1 81.81 202 PRO A C 1
ATOM 1518 O O . PRO A 1 202 ? 8.625 -0.882 -9.188 1 81.81 202 PRO A O 1
ATOM 1521 N N . GLY A 1 203 ? 10.734 -0.271 -8.875 1 76.06 203 GLY A N 1
ATOM 1522 C CA . GLY A 1 203 ? 10.391 1.116 -8.602 1 76.06 203 GLY A CA 1
ATOM 1523 C C . GLY A 1 203 ? 10.43 1.462 -7.129 1 76.06 203 GLY A C 1
ATOM 1524 O O . GLY A 1 203 ? 10.367 2.635 -6.758 1 76.06 203 GLY A O 1
ATOM 1525 N N . ARG A 1 204 ? 10.484 0.472 -6.336 1 84.81 204 ARG A N 1
ATOM 1526 C CA . ARG A 1 204 ? 10.641 0.657 -4.898 1 84.81 204 ARG A CA 1
ATOM 1527 C C . ARG A 1 204 ? 12.109 0.556 -4.492 1 84.81 204 ARG A C 1
ATOM 1529 O O . ARG A 1 204 ? 12.883 -0.178 -5.113 1 84.81 204 ARG A O 1
ATOM 1536 N N . VAL A 1 205 ? 12.5 1.23 -3.516 1 84.94 205 VAL A N 1
ATOM 1537 C CA . VAL A 1 205 ? 13.898 1.364 -3.137 1 84.94 205 VAL A CA 1
ATOM 1538 C C . VAL A 1 205 ? 14.445 0.011 -2.689 1 84.94 205 VAL A C 1
ATOM 1540 O O . VAL A 1 205 ? 15.586 -0.338 -3.002 1 84.94 205 VAL A O 1
ATOM 1543 N N . CYS A 1 206 ? 13.695 -0.741 -1.907 1 90.25 206 CYS A N 1
ATOM 1544 C CA . CYS A 1 206 ? 14.164 -2.043 -1.448 1 90.25 206 CYS A CA 1
ATOM 1545 C C . CYS A 1 206 ? 14.406 -2.982 -2.625 1 90.25 206 CYS A C 1
ATOM 1547 O O . CYS A 1 206 ? 15.344 -3.785 -2.602 1 90.25 206 CYS A O 1
ATOM 1549 N N . HIS A 1 207 ? 13.539 -2.895 -3.592 1 89.88 207 HIS A N 1
ATOM 1550 C CA . HIS A 1 207 ? 13.734 -3.682 -4.805 1 89.88 207 HIS A CA 1
ATOM 1551 C C . HIS A 1 207 ? 15.039 -3.305 -5.5 1 89.88 207 HIS A C 1
ATOM 1553 O O . HIS A 1 207 ? 15.836 -4.176 -5.848 1 89.88 207 HIS A O 1
ATOM 1559 N N . ASP A 1 208 ? 15.219 -1.995 -5.668 1 85.5 208 ASP A N 1
ATOM 1560 C CA . ASP A 1 208 ? 16.422 -1.51 -6.34 1 85.5 208 ASP A CA 1
ATOM 1561 C C . ASP A 1 208 ? 17.688 -1.925 -5.586 1 85.5 208 ASP A C 1
ATOM 1563 O O . ASP A 1 208 ? 18.672 -2.316 -6.195 1 85.5 208 ASP A O 1
ATOM 1567 N N . TRP A 1 209 ? 17.656 -1.812 -4.344 1 91.12 209 TRP A N 1
ATOM 1568 C CA . TRP A 1 209 ? 18.781 -2.236 -3.518 1 91.12 209 TRP A CA 1
ATOM 1569 C C . TRP A 1 209 ? 19.109 -3.707 -3.758 1 91.12 209 TRP A C 1
ATOM 1571 O O . TRP A 1 209 ? 20.266 -4.07 -3.941 1 91.12 209 TRP A O 1
ATOM 1581 N N . LEU A 1 210 ? 18.047 -4.555 -3.701 1 91.88 210 LEU A N 1
ATOM 1582 C CA . LEU A 1 210 ? 18.219 -5.992 -3.873 1 91.88 210 LEU A CA 1
ATOM 1583 C C . LEU A 1 210 ? 18.844 -6.309 -5.227 1 91.88 210 LEU A C 1
ATOM 1585 O O . LEU A 1 210 ? 19.812 -7.074 -5.301 1 91.88 210 LEU A O 1
ATOM 1589 N N . MET A 1 211 ? 18.312 -5.672 -6.242 1 88.38 211 MET A N 1
ATOM 1590 C CA . MET A 1 211 ? 18.828 -5.898 -7.59 1 88.38 211 MET A CA 1
ATOM 1591 C C . MET A 1 211 ? 20.297 -5.516 -7.688 1 88.38 211 MET A C 1
ATOM 1593 O O . MET A 1 211 ? 21.109 -6.309 -8.148 1 88.38 211 MET A O 1
ATOM 1597 N N . ARG A 1 212 ? 20.625 -4.359 -7.223 1 88.25 212 ARG A N 1
ATOM 1598 C CA . ARG A 1 212 ? 22 -3.861 -7.281 1 88.25 212 ARG A CA 1
ATOM 1599 C C . ARG A 1 212 ? 22.938 -4.746 -6.469 1 88.25 212 ARG A C 1
ATOM 1601 O O . ARG A 1 212 ? 24.031 -5.074 -6.922 1 88.25 212 ARG A O 1
ATOM 1608 N N . THR A 1 213 ? 22.484 -5.094 -5.336 1 90.62 213 THR A N 1
ATOM 1609 C CA . THR A 1 213 ? 23.328 -5.875 -4.426 1 90.62 213 THR A CA 1
ATOM 1610 C C . THR A 1 213 ? 23.625 -7.254 -5.008 1 90.62 213 THR A C 1
ATOM 1612 O O . THR A 1 213 ? 24.781 -7.668 -5.078 1 90.62 213 THR A O 1
ATOM 1615 N N . LEU A 1 214 ? 22.609 -7.98 -5.43 1 92.31 214 LEU A N 1
ATOM 1616 C CA . LEU A 1 214 ? 22.781 -9.344 -5.914 1 92.31 214 LEU A CA 1
ATOM 1617 C C . LEU A 1 214 ? 23.531 -9.352 -7.246 1 92.31 214 LEU A C 1
ATOM 1619 O O . LEU A 1 214 ? 24.453 -10.148 -7.441 1 92.31 214 LEU A O 1
ATOM 1623 N N . ARG A 1 215 ? 23.141 -8.469 -8.094 1 87.69 215 ARG A N 1
ATOM 1624 C CA . ARG A 1 215 ? 23.812 -8.422 -9.391 1 87.69 215 ARG A CA 1
ATOM 1625 C C . ARG A 1 215 ? 25.266 -7.977 -9.242 1 87.69 215 ARG A C 1
ATOM 1627 O O . ARG A 1 215 ? 26.156 -8.469 -9.945 1 87.69 215 ARG A O 1
ATOM 1634 N N . GLY A 1 216 ? 25.516 -7 -8.406 1 88.88 216 GLY A N 1
ATOM 1635 C CA . GLY A 1 216 ? 26.875 -6.586 -8.109 1 88.88 216 GLY A CA 1
ATOM 1636 C C . GLY A 1 216 ? 27.75 -7.723 -7.609 1 88.88 216 GLY A C 1
ATOM 1637 O O . GLY A 1 216 ? 28.969 -7.727 -7.832 1 88.88 216 GLY A O 1
ATOM 1638 N N . ALA A 1 217 ? 27.141 -8.711 -6.984 1 90.56 217 ALA A N 1
ATOM 1639 C CA . ALA A 1 217 ? 27.859 -9.875 -6.465 1 90.56 217 ALA A CA 1
ATOM 1640 C C . ALA A 1 217 ? 27.859 -11.016 -7.48 1 90.56 217 ALA A C 1
ATOM 1642 O O . ALA A 1 217 ? 28.328 -12.109 -7.188 1 90.56 217 ALA A O 1
ATOM 1643 N N . GLY A 1 218 ? 27.234 -10.844 -8.586 1 89.62 218 GLY A N 1
ATOM 1644 C CA . GLY A 1 218 ? 27.266 -11.812 -9.664 1 89.62 218 GLY A CA 1
ATOM 1645 C C . GLY A 1 218 ? 26.125 -12.812 -9.594 1 89.62 218 GLY A C 1
ATOM 1646 O O . GLY A 1 218 ? 26.172 -13.867 -10.219 1 89.62 218 GLY A O 1
ATOM 1647 N N . HIS A 1 219 ? 25.141 -12.453 -8.797 1 90 219 HIS A N 1
ATOM 1648 C CA . HIS A 1 219 ? 24 -13.352 -8.664 1 90 219 HIS A CA 1
ATOM 1649 C C . HIS A 1 219 ? 22.766 -12.758 -9.32 1 90 219 HIS A C 1
ATOM 1651 O O . HIS A 1 219 ? 22.531 -11.547 -9.242 1 90 219 HIS A O 1
ATOM 1657 N N . GLU A 1 220 ? 21.969 -13.633 -9.938 1 86.62 220 GLU A N 1
ATOM 1658 C CA . GLU A 1 220 ? 20.656 -13.211 -10.438 1 86.62 220 GLU A CA 1
ATOM 1659 C C . GLU A 1 220 ? 19.578 -13.391 -9.375 1 86.62 220 GLU A C 1
ATOM 1661 O O . GLU A 1 220 ? 19.391 -14.492 -8.859 1 86.62 220 GLU A O 1
ATOM 1666 N N . PRO A 1 221 ? 18.984 -12.312 -9.125 1 88 221 PRO A N 1
ATOM 1667 C CA . PRO A 1 221 ? 17.953 -12.406 -8.086 1 88 221 PRO A CA 1
ATOM 1668 C C . PRO A 1 221 ? 16.781 -13.312 -8.492 1 88 221 PRO A C 1
ATOM 1670 O O . PRO A 1 221 ? 16.328 -13.266 -9.641 1 88 221 PRO A O 1
ATOM 1673 N N . ASP A 1 222 ? 16.328 -14.203 -7.641 1 90.75 222 ASP A N 1
ATOM 1674 C CA . ASP A 1 222 ? 15.109 -15 -7.801 1 90.75 222 ASP A CA 1
ATOM 1675 C C . ASP A 1 222 ? 13.984 -14.469 -6.914 1 90.75 222 ASP A C 1
ATOM 1677 O O . ASP A 1 222 ? 13.82 -14.914 -5.777 1 90.75 222 ASP A O 1
ATOM 1681 N N . ILE A 1 223 ? 13.195 -13.5 -7.445 1 93.19 223 ILE A N 1
ATOM 1682 C CA . ILE A 1 223 ? 12.047 -12.969 -6.719 1 93.19 223 ILE A CA 1
ATOM 1683 C C . ILE A 1 223 ? 10.828 -13.867 -6.938 1 93.19 223 ILE A C 1
ATOM 1685 O O . ILE A 1 223 ? 10.242 -13.875 -8.023 1 93.19 223 ILE A O 1
ATOM 1689 N N . VAL A 1 224 ? 10.398 -14.547 -5.922 1 94.69 224 VAL A N 1
ATOM 1690 C CA . VAL A 1 224 ? 9.367 -15.578 -6.066 1 94.69 224 VAL A CA 1
ATOM 1691 C C . VAL A 1 224 ? 8 -14.992 -5.715 1 94.69 224 VAL A C 1
ATOM 1693 O O . VAL A 1 224 ? 6.977 -15.461 -6.215 1 94.69 224 VAL A O 1
ATOM 1696 N N . HIS A 1 225 ? 7.945 -14.047 -4.828 1 96.81 225 HIS A N 1
ATOM 1697 C CA . HIS A 1 225 ? 6.73 -13.328 -4.469 1 96.81 225 HIS A CA 1
ATOM 1698 C C . HIS A 1 225 ? 6.969 -11.82 -4.426 1 96.81 225 HIS A C 1
ATOM 1700 O O . HIS A 1 225 ? 8.031 -11.367 -4.004 1 96.81 225 HIS A O 1
ATOM 1706 N N . GLN A 1 226 ? 6.008 -11.094 -4.867 1 95.25 226 GLN A N 1
ATOM 1707 C CA . GLN A 1 226 ? 6.086 -9.633 -4.855 1 95.25 226 GLN A CA 1
ATOM 1708 C C . GLN A 1 226 ? 4.895 -9.023 -4.125 1 95.25 226 GLN A C 1
ATOM 1710 O O . GLN A 1 226 ? 3.758 -9.469 -4.305 1 95.25 226 GLN A O 1
ATOM 1715 N N . ALA A 1 227 ? 5.172 -8.133 -3.248 1 96.69 227 ALA A N 1
ATOM 1716 C CA . ALA A 1 227 ? 4.137 -7.395 -2.531 1 96.69 227 ALA A CA 1
ATOM 1717 C C . ALA A 1 227 ? 4.602 -5.973 -2.211 1 96.69 227 ALA A C 1
ATOM 1719 O O . ALA A 1 227 ? 5.785 -5.738 -1.973 1 96.69 227 ALA A O 1
ATOM 1720 N N . ASP A 1 228 ? 3.678 -5.059 -2.199 1 93.56 228 ASP A N 1
ATOM 1721 C CA . ASP A 1 228 ? 3.99 -3.664 -1.906 1 93.56 228 ASP A CA 1
ATOM 1722 C C . ASP A 1 228 ? 4.113 -3.434 -0.402 1 93.56 228 ASP A C 1
ATOM 1724 O O . ASP A 1 228 ? 5.023 -2.734 0.051 1 93.56 228 ASP A O 1
ATOM 1728 N N . GLU A 1 229 ? 3.232 -3.979 0.355 1 96.62 229 GLU A N 1
ATOM 1729 C CA . GLU A 1 229 ? 3.156 -3.656 1.776 1 96.62 229 GLU A CA 1
ATOM 1730 C C . GLU A 1 229 ? 4.133 -4.5 2.588 1 96.62 229 GLU A C 1
ATOM 1732 O O . GLU A 1 229 ? 4.148 -5.727 2.471 1 96.62 229 GLU A O 1
ATOM 1737 N N . ASN A 1 230 ? 4.938 -3.859 3.48 1 97.19 230 ASN A N 1
ATOM 1738 C CA . ASN A 1 230 ? 5.93 -4.539 4.309 1 97.19 230 ASN A CA 1
ATOM 1739 C C . ASN A 1 230 ? 5.293 -5.633 5.16 1 97.19 230 ASN A C 1
ATOM 1741 O O . ASN A 1 230 ? 5.82 -6.742 5.25 1 97.19 230 ASN A O 1
ATOM 1745 N N . PRO A 1 231 ? 4.094 -5.375 5.785 1 97.44 231 PRO A N 1
ATOM 1746 C CA . PRO A 1 231 ? 3.486 -6.449 6.578 1 97.44 231 PRO A CA 1
ATOM 1747 C C . PRO A 1 231 ? 3.182 -7.695 5.75 1 97.44 231 PRO A C 1
ATOM 1749 O O . PRO A 1 231 ? 3.223 -8.812 6.273 1 97.44 231 PRO A O 1
ATOM 1752 N N . THR A 1 232 ? 2.861 -7.547 4.484 1 97.94 232 THR A N 1
ATOM 1753 C CA . THR A 1 232 ? 2.629 -8.688 3.602 1 97.94 232 THR A CA 1
ATOM 1754 C C . THR A 1 232 ? 3.912 -9.484 3.4 1 97.94 232 THR A C 1
ATOM 1756 O O . THR A 1 232 ? 3.9 -10.719 3.459 1 97.94 232 THR A O 1
ATOM 1759 N N . LEU A 1 233 ? 5.023 -8.773 3.16 1 98.38 233 LEU A N 1
ATOM 1760 C CA . LEU A 1 233 ? 6.312 -9.438 3.02 1 98.38 233 LEU A CA 1
ATOM 1761 C C . LEU A 1 233 ? 6.633 -10.266 4.258 1 98.38 233 LEU A C 1
ATOM 1763 O O . LEU A 1 233 ? 7.051 -11.422 4.148 1 98.38 233 LEU A O 1
ATOM 1767 N N . VAL A 1 234 ? 6.406 -9.688 5.418 1 98 234 VAL A N 1
ATOM 1768 C CA . VAL A 1 234 ? 6.707 -10.352 6.68 1 98 234 VAL A CA 1
ATOM 1769 C C . VAL A 1 234 ? 5.867 -11.617 6.812 1 98 234 VAL A C 1
ATOM 1771 O O . VAL A 1 234 ? 6.367 -12.664 7.234 1 98 234 VAL A O 1
ATOM 1774 N N . ALA A 1 235 ? 4.578 -11.562 6.449 1 97.81 235 ALA A N 1
ATOM 1775 C CA . ALA A 1 235 ? 3.684 -12.711 6.539 1 97.81 235 ALA A CA 1
ATOM 1776 C C . ALA A 1 235 ? 4.16 -13.852 5.637 1 97.81 235 ALA A C 1
ATOM 1778 O O . ALA A 1 235 ? 4.074 -15.023 6.008 1 97.81 235 ALA A O 1
ATOM 1779 N N . LEU A 1 236 ? 4.621 -13.5 4.461 1 98.44 236 LEU A N 1
ATOM 1780 C CA . LEU A 1 236 ? 5.117 -14.5 3.523 1 98.44 236 LEU A CA 1
ATOM 1781 C C . LEU A 1 236 ? 6.391 -15.156 4.047 1 98.44 236 LEU A C 1
ATOM 1783 O O . LEU A 1 236 ? 6.574 -16.359 3.914 1 98.44 236 LEU A O 1
ATOM 1787 N N . VAL A 1 237 ? 7.281 -14.367 4.66 1 98.5 237 VAL A N 1
ATOM 1788 C CA . VAL A 1 237 ? 8.484 -14.914 5.281 1 98.5 237 VAL A CA 1
ATOM 1789 C C . VAL A 1 237 ? 8.094 -15.867 6.406 1 98.5 237 VAL A C 1
ATOM 1791 O O . VAL A 1 237 ? 8.648 -16.969 6.523 1 98.5 237 VAL A O 1
ATOM 1794 N N . ALA A 1 238 ? 7.141 -15.445 7.23 1 97.75 238 ALA A N 1
ATOM 1795 C CA . ALA A 1 238 ? 6.688 -16.25 8.367 1 97.75 238 ALA A CA 1
ATOM 1796 C C . ALA A 1 238 ? 6.18 -17.609 7.906 1 97.75 238 ALA A C 1
ATOM 1798 O O . ALA A 1 238 ? 6.305 -18.609 8.625 1 97.75 238 ALA A O 1
ATOM 1799 N N . ALA A 1 239 ? 5.648 -17.688 6.746 1 97.44 239 ALA A N 1
ATOM 1800 C CA . ALA A 1 239 ? 5.09 -18.906 6.195 1 97.44 239 ALA A CA 1
ATOM 1801 C C . ALA A 1 239 ? 6.18 -19.766 5.555 1 97.44 239 ALA A C 1
ATOM 1803 O O . ALA A 1 239 ? 5.891 -20.812 4.977 1 97.44 239 ALA A O 1
ATOM 1804 N N . GLY A 1 240 ? 7.414 -19.266 5.57 1 97.44 240 GLY A N 1
ATOM 1805 C CA . GLY A 1 240 ? 8.547 -20.031 5.074 1 97.44 240 GLY A CA 1
ATOM 1806 C C . GLY A 1 240 ? 8.703 -19.953 3.566 1 97.44 240 GLY A C 1
ATOM 1807 O O . GLY A 1 240 ? 9.289 -20.844 2.953 1 97.44 240 GLY A O 1
ATOM 1808 N N . LEU A 1 241 ? 8.242 -18.875 2.949 1 97.81 241 LEU A N 1
ATOM 1809 C CA . LEU A 1 241 ? 8.117 -18.859 1.495 1 97.81 241 LEU A CA 1
ATOM 1810 C C . LEU A 1 241 ? 9.305 -18.125 0.863 1 97.81 241 LEU A C 1
ATOM 1812 O O . LEU A 1 241 ? 9.398 -18.047 -0.363 1 97.81 241 LEU A O 1
ATOM 1816 N N . GLY A 1 242 ? 10.195 -17.562 1.636 1 98 242 GLY A N 1
ATOM 1817 C CA . GLY A 1 242 ? 11.367 -16.844 1.169 1 98 242 GLY A CA 1
ATOM 1818 C C . GLY A 1 242 ? 11.953 -15.914 2.215 1 98 242 GLY A C 1
ATOM 1819 O O . GLY A 1 242 ? 11.594 -15.992 3.393 1 98 242 GLY A O 1
ATOM 1820 N N . VAL A 1 243 ? 12.922 -15.125 1.784 1 98.44 243 VAL A N 1
ATOM 1821 C CA . VAL A 1 243 ? 13.562 -14.133 2.646 1 98.44 243 VAL A CA 1
ATOM 1822 C C . VAL A 1 243 ? 13.281 -12.727 2.119 1 98.44 243 VAL A C 1
ATOM 1824 O O . VAL A 1 243 ? 12.93 -12.555 0.951 1 98.44 243 VAL A O 1
ATOM 1827 N N . ALA A 1 244 ? 13.398 -11.75 2.99 1 98.19 244 ALA A N 1
ATOM 1828 C CA . ALA A 1 244 ? 13.078 -10.391 2.584 1 98.19 244 ALA A CA 1
ATOM 1829 C C . ALA A 1 244 ? 13.922 -9.375 3.352 1 98.19 244 ALA A C 1
ATOM 1831 O O . ALA A 1 244 ? 14.312 -9.617 4.496 1 98.19 244 ALA A O 1
ATOM 1832 N N . LEU A 1 245 ? 14.312 -8.312 2.709 1 96.94 245 LEU A N 1
ATOM 1833 C CA . LEU A 1 245 ? 14.898 -7.133 3.342 1 96.94 245 LEU A CA 1
ATOM 1834 C C . LEU A 1 245 ? 13.805 -6.156 3.775 1 96.94 245 LEU A C 1
ATOM 1836 O O . LEU A 1 245 ? 13.062 -5.637 2.941 1 96.94 245 LEU A O 1
ATOM 1840 N N . ILE A 1 246 ? 13.719 -5.867 5.094 1 96.81 246 ILE A N 1
ATOM 1841 C CA . ILE A 1 246 ? 12.594 -5.09 5.617 1 96.81 246 ILE A CA 1
ATOM 1842 C C . ILE A 1 246 ? 13.117 -3.98 6.527 1 96.81 246 ILE A C 1
ATOM 1844 O O . ILE A 1 246 ? 13.859 -4.242 7.473 1 96.81 246 ILE A O 1
ATOM 1848 N N . PRO A 1 247 ? 12.711 -2.689 6.281 1 96.25 247 PRO A N 1
ATOM 1849 C CA . PRO A 1 247 ? 13.023 -1.623 7.234 1 96.25 247 PRO A CA 1
ATOM 1850 C C . PRO A 1 247 ? 12.375 -1.848 8.602 1 96.25 247 PRO A C 1
ATOM 1852 O O . PRO A 1 247 ? 11.336 -2.506 8.695 1 96.25 247 PRO A O 1
ATOM 1855 N N . ARG A 1 248 ? 13.008 -1.296 9.617 1 96.56 248 ARG A N 1
ATOM 1856 C CA . ARG A 1 248 ? 12.523 -1.499 10.977 1 96.56 248 ARG A CA 1
ATOM 1857 C C . ARG A 1 248 ? 11.367 -0.548 11.289 1 96.56 248 ARG A C 1
ATOM 1859 O O . ARG A 1 248 ? 10.453 -0.902 12.031 1 96.56 248 ARG A O 1
ATOM 1866 N N . LEU A 1 249 ? 11.406 0.597 10.719 1 97 249 LEU A N 1
ATOM 1867 C CA . LEU A 1 249 ? 10.398 1.608 11.016 1 97 249 LEU A CA 1
ATOM 1868 C C . LEU A 1 249 ? 9.008 1.126 10.625 1 97 249 LEU A C 1
ATOM 1870 O O . LEU A 1 249 ? 8.773 0.762 9.469 1 97 249 LEU A O 1
ATOM 1874 N N . GLY A 1 250 ? 8.055 1.128 11.547 1 96.06 250 GLY A N 1
ATOM 1875 C CA . GLY A 1 250 ? 6.664 0.8 11.273 1 96.06 250 GLY A CA 1
ATOM 1876 C C . GLY A 1 250 ? 6.418 -0.69 11.125 1 96.06 250 GLY A C 1
ATOM 1877 O O . GLY A 1 250 ? 5.309 -1.113 10.797 1 96.06 250 GLY A O 1
ATOM 1878 N N . ARG A 1 251 ? 7.383 -1.49 11.266 1 94.25 251 ARG A N 1
ATOM 1879 C CA . ARG A 1 251 ? 7.266 -2.932 11.062 1 94.25 251 ARG A CA 1
ATOM 1880 C C . ARG A 1 251 ? 6.453 -3.578 12.18 1 94.25 251 ARG A C 1
ATOM 1882 O O . ARG A 1 251 ? 5.68 -4.508 11.93 1 94.25 251 ARG A O 1
ATOM 1889 N N . GLY A 1 252 ? 6.566 -3.084 13.453 1 89.12 252 GLY A N 1
ATOM 1890 C CA . GLY A 1 252 ? 5.969 -3.75 14.602 1 89.12 252 GLY A CA 1
ATOM 1891 C C . GLY A 1 252 ? 6.691 -5.023 15 1 89.12 252 GLY A C 1
ATOM 1892 O O . GLY A 1 252 ? 7.77 -5.316 14.484 1 89.12 252 GLY A O 1
ATOM 1893 N N . PRO A 1 253 ? 6.098 -5.727 15.969 1 90.38 253 PRO A N 1
ATOM 1894 C CA . PRO A 1 253 ? 6.719 -6.984 16.391 1 90.38 253 PRO A CA 1
ATOM 1895 C C . PRO A 1 253 ? 6.703 -8.055 15.297 1 90.38 253 PRO A C 1
ATOM 1897 O O . PRO A 1 253 ? 5.742 -8.133 14.523 1 90.38 253 PRO A O 1
ATOM 1900 N N . LEU A 1 254 ? 7.699 -8.805 15.289 1 94.06 254 LEU A N 1
ATOM 1901 C CA . LEU A 1 254 ? 7.77 -9.891 14.32 1 94.06 254 LEU A CA 1
ATOM 1902 C C . LEU A 1 254 ? 6.926 -11.078 14.781 1 94.06 254 LEU A C 1
ATOM 1904 O O . LEU A 1 254 ? 6.902 -11.406 15.969 1 94.06 254 LEU A O 1
ATOM 1908 N N . PRO A 1 255 ? 6.234 -11.672 13.875 1 93.5 255 PRO A N 1
ATOM 1909 C CA . PRO A 1 255 ? 5.512 -12.891 14.234 1 93.5 255 PRO A CA 1
ATOM 1910 C C . PRO A 1 255 ? 6.441 -14.062 14.547 1 93.5 255 PRO A C 1
ATOM 1912 O O . PRO A 1 255 ? 7.629 -14.008 14.211 1 93.5 255 PRO A O 1
ATOM 1915 N N . ALA A 1 256 ? 5.785 -15.023 15.156 1 91.56 256 ALA A N 1
ATOM 1916 C CA . ALA A 1 256 ? 6.535 -16.25 15.406 1 91.56 256 ALA A CA 1
ATOM 1917 C C . ALA A 1 256 ? 7.039 -16.859 14.102 1 91.56 256 ALA A C 1
ATOM 1919 O O . ALA A 1 256 ? 6.355 -16.812 13.078 1 91.56 256 ALA A O 1
ATOM 1920 N N . GLY A 1 257 ? 8.219 -17.328 14.148 1 92.44 257 GLY A N 1
ATOM 1921 C CA . GLY A 1 257 ? 8.75 -18.031 12.992 1 92.44 257 GLY A CA 1
ATOM 1922 C C . GLY A 1 257 ? 9.625 -17.156 12.117 1 92.44 257 GLY A C 1
ATOM 1923 O O . GLY A 1 257 ? 10.242 -17.641 11.164 1 92.44 257 GLY A O 1
ATOM 1924 N N . VAL A 1 258 ? 9.672 -15.875 12.375 1 97.25 258 VAL A N 1
ATOM 1925 C CA . VAL A 1 258 ? 10.5 -14.953 11.602 1 97.25 258 VAL A CA 1
ATOM 1926 C C . VAL A 1 258 ? 11.703 -14.531 12.43 1 97.25 258 VAL A C 1
ATOM 1928 O O . VAL A 1 258 ? 11.562 -14.141 13.594 1 97.25 258 VAL A O 1
ATOM 1931 N N . VAL A 1 259 ? 12.875 -14.594 11.852 1 97.06 259 VAL A N 1
ATOM 1932 C CA . VAL A 1 259 ? 14.117 -14.227 12.523 1 97.06 259 VAL A CA 1
ATOM 1933 C C . VAL A 1 259 ? 14.773 -13.062 11.781 1 97.06 259 VAL A C 1
ATOM 1935 O O . VAL A 1 259 ? 14.875 -13.07 10.555 1 97.06 259 VAL A O 1
ATOM 1938 N N . GLU A 1 260 ? 15.125 -12.086 12.547 1 96.12 260 GLU A N 1
ATOM 1939 C CA . GLU A 1 260 ? 15.875 -10.961 12 1 96.12 260 GLU A CA 1
ATOM 1940 C C . GLU A 1 260 ? 17.375 -11.266 11.969 1 96.12 260 GLU A C 1
ATOM 1942 O O . GLU A 1 260 ? 17.922 -11.805 12.93 1 96.12 260 GLU A O 1
ATOM 1947 N N . VAL A 1 261 ? 18.047 -10.977 10.883 1 96.69 261 VAL A N 1
ATOM 1948 C CA . VAL A 1 261 ? 19.469 -11.18 10.703 1 96.69 261 VAL A CA 1
ATOM 1949 C C . VAL A 1 261 ? 20.125 -9.898 10.188 1 96.69 261 VAL A C 1
ATOM 1951 O O . VAL A 1 261 ? 19.734 -9.383 9.141 1 96.69 261 VAL A O 1
ATOM 1954 N N . PRO A 1 262 ? 21.125 -9.391 10.891 1 95.19 262 PRO A N 1
ATOM 1955 C CA . PRO A 1 262 ? 21.812 -8.18 10.406 1 95.19 262 PRO A CA 1
ATOM 1956 C C . PRO A 1 262 ? 22.641 -8.438 9.156 1 95.19 262 PRO A C 1
ATOM 1958 O O . PRO A 1 262 ? 23.25 -9.5 9.023 1 95.19 262 PRO A O 1
ATOM 1961 N N . LEU A 1 263 ? 22.547 -7.457 8.273 1 94.5 263 LEU A N 1
ATOM 1962 C CA . LEU A 1 263 ? 23.422 -7.473 7.109 1 94.5 263 LEU A CA 1
ATOM 1963 C C . LEU A 1 263 ? 24.688 -6.648 7.367 1 94.5 263 LEU A C 1
ATOM 1965 O O . LEU A 1 263 ? 24.656 -5.688 8.141 1 94.5 263 LEU A O 1
ATOM 1969 N N . ASP A 1 264 ? 25.75 -7.094 6.648 1 92.31 264 ASP A N 1
ATOM 1970 C CA . ASP A 1 264 ? 27 -6.355 6.703 1 92.31 264 ASP A CA 1
ATOM 1971 C C . ASP A 1 264 ? 27.484 -5.98 5.305 1 92.31 264 ASP A C 1
ATOM 1973 O O . ASP A 1 264 ? 27.922 -6.844 4.539 1 92.31 264 ASP A O 1
ATOM 1977 N N . PRO A 1 265 ? 27.594 -4.711 5.004 1 91.5 265 PRO A N 1
ATOM 1978 C CA . PRO A 1 265 ? 27.125 -3.592 5.824 1 91.5 265 PRO A CA 1
ATOM 1979 C C . PRO A 1 265 ? 25.609 -3.541 5.938 1 91.5 265 PRO A C 1
ATOM 1981 O O . PRO A 1 265 ? 24.891 -4.047 5.059 1 91.5 265 PRO A O 1
ATOM 1984 N N . MET A 1 266 ? 25.141 -2.846 6.973 1 90.44 266 MET A N 1
ATOM 1985 C CA . MET A 1 266 ? 23.719 -2.684 7.23 1 90.44 266 MET A CA 1
ATOM 1986 C C . MET A 1 266 ? 23.125 -1.59 6.348 1 90.44 266 MET A C 1
ATOM 1988 O O . MET A 1 266 ? 23.609 -0.454 6.355 1 90.44 266 MET A O 1
ATOM 1992 N N . PRO A 1 267 ? 22.062 -1.973 5.535 1 91.94 267 PRO A N 1
ATOM 1993 C CA . PRO A 1 267 ? 21.391 -0.9 4.805 1 91.94 267 PRO A CA 1
ATOM 1994 C C . PRO A 1 267 ? 20.688 0.094 5.727 1 91.94 267 PRO A C 1
ATOM 1996 O O . PRO A 1 267 ? 20.109 -0.302 6.746 1 91.94 267 PRO A O 1
ATOM 1999 N N . VAL A 1 268 ? 20.766 1.389 5.375 1 92.56 268 VAL A N 1
ATOM 2000 C CA . VAL A 1 268 ? 20.203 2.445 6.211 1 92.56 268 VAL A CA 1
ATOM 2001 C C . VAL A 1 268 ? 19.359 3.381 5.352 1 92.56 268 VAL A C 1
ATOM 2003 O O . VAL A 1 268 ? 19.781 3.807 4.277 1 92.56 268 VAL A O 1
ATOM 2006 N N . ARG A 1 269 ? 18.141 3.564 5.824 1 93.06 269 ARG A N 1
ATOM 2007 C CA . ARG A 1 269 ? 17.281 4.594 5.266 1 93.06 269 ARG A CA 1
ATOM 2008 C C . ARG A 1 269 ? 17.359 5.883 6.074 1 93.06 269 ARG A C 1
ATOM 2010 O O . ARG A 1 269 ? 17.156 5.875 7.289 1 93.06 269 ARG A O 1
ATOM 2017 N N . ARG A 1 270 ? 17.688 6.965 5.379 1 94.06 270 ARG A N 1
ATOM 2018 C CA . ARG A 1 270 ? 17.766 8.258 6.051 1 94.06 270 ARG A CA 1
ATOM 2019 C C . ARG A 1 270 ? 16.453 9.031 5.891 1 94.06 270 ARG A C 1
ATOM 2021 O O . ARG A 1 270 ? 15.977 9.227 4.77 1 94.06 270 ARG A O 1
ATOM 2028 N N . LEU A 1 271 ? 15.891 9.461 6.992 1 96 271 LEU A N 1
ATOM 2029 C CA . LEU A 1 271 ? 14.602 10.156 7 1 96 271 LEU A CA 1
ATOM 2030 C C . LEU A 1 271 ? 14.805 11.672 7.051 1 96 271 LEU A C 1
ATOM 2032 O O . LEU A 1 271 ? 15.672 12.164 7.777 1 96 271 LEU A O 1
ATOM 2036 N N . TYR A 1 272 ? 13.898 12.367 6.289 1 95.62 272 TYR A N 1
ATOM 2037 C CA . TYR A 1 272 ? 13.906 13.82 6.234 1 95.62 272 TYR A CA 1
ATOM 2038 C C . TYR A 1 272 ? 12.492 14.383 6.32 1 95.62 272 TYR A C 1
ATOM 2040 O O . TYR A 1 272 ? 11.539 13.75 5.875 1 95.62 272 TYR A O 1
ATOM 2048 N N . ALA A 1 273 ? 12.453 15.539 6.871 1 97 273 ALA A N 1
ATOM 2049 C CA . ALA A 1 273 ? 11.281 16.391 6.676 1 97 273 ALA A CA 1
ATOM 2050 C C . ALA A 1 273 ? 11.555 17.453 5.609 1 97 273 ALA A C 1
ATOM 2052 O O . ALA A 1 273 ? 12.633 18.047 5.566 1 97 273 ALA A O 1
ATOM 2053 N N . LEU A 1 274 ? 10.602 17.672 4.711 1 95.94 274 LEU A N 1
ATOM 2054 C CA . LEU A 1 274 ? 10.734 18.641 3.629 1 95.94 274 LEU A CA 1
ATOM 2055 C C . LEU A 1 274 ? 9.594 19.641 3.658 1 95.94 274 LEU A C 1
ATOM 2057 O O . LEU A 1 274 ? 8.445 19.281 3.938 1 95.94 274 LEU A O 1
ATOM 2061 N N . TRP A 1 275 ? 9.891 20.859 3.334 1 94.38 275 TRP A N 1
ATOM 2062 C CA . TRP A 1 275 ? 8.906 21.922 3.201 1 94.38 275 TRP A CA 1
ATOM 2063 C C . TRP A 1 275 ? 9.398 23 2.232 1 94.38 275 TRP A C 1
ATOM 2065 O O . TRP A 1 275 ? 10.578 23.016 1.874 1 94.38 275 TRP A O 1
ATOM 2075 N N . ARG A 1 276 ? 8.492 23.797 1.761 1 90.31 276 ARG A N 1
ATOM 2076 C CA . ARG A 1 276 ? 8.883 24.891 0.873 1 90.31 276 ARG A CA 1
ATOM 2077 C C . ARG A 1 276 ? 9.68 25.953 1.626 1 90.31 276 ARG A C 1
ATOM 2079 O O . ARG A 1 276 ? 9.336 26.297 2.76 1 90.31 276 ARG A O 1
ATOM 2086 N N . THR A 1 277 ? 10.688 26.5 1.001 1 87.25 277 THR A N 1
ATOM 2087 C CA . THR A 1 277 ? 11.578 27.484 1.596 1 87.25 277 THR A CA 1
ATOM 2088 C C . THR A 1 277 ? 10.789 28.672 2.131 1 87.25 277 THR A C 1
ATOM 2090 O O . THR A 1 277 ? 11.094 29.203 3.205 1 87.25 277 THR A O 1
ATOM 2093 N N . GLY A 1 278 ? 9.789 29.141 1.496 1 79.5 278 GLY A N 1
ATOM 2094 C CA . GLY A 1 278 ? 8.992 30.281 1.913 1 79.5 278 GLY A CA 1
ATOM 2095 C C . GLY A 1 278 ? 8.141 30 3.137 1 79.5 278 GLY A C 1
ATOM 2096 O O . GLY A 1 278 ? 7.633 30.922 3.775 1 79.5 278 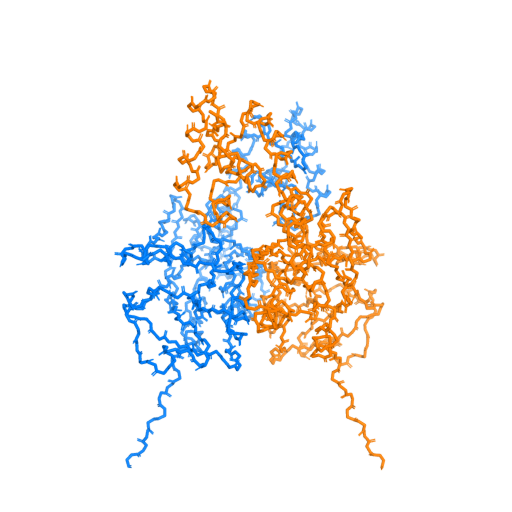GLY A O 1
ATOM 2097 N N . ALA A 1 279 ? 8.078 28.75 3.504 1 83.12 279 ALA A N 1
ATOM 2098 C CA . ALA A 1 279 ? 7.215 28.359 4.617 1 83.12 279 ALA A CA 1
ATOM 2099 C C . ALA A 1 279 ? 8.031 28.047 5.863 1 83.12 279 ALA A C 1
ATOM 2101 O O . ALA A 1 279 ? 7.477 27.688 6.902 1 83.12 279 ALA A O 1
ATOM 2102 N N . ALA A 1 280 ? 9.281 28.234 5.859 1 81.19 280 ALA A N 1
ATOM 2103 C CA . ALA A 1 280 ? 10.203 27.859 6.922 1 81.19 280 ALA A CA 1
ATOM 2104 C C . ALA A 1 280 ? 9.859 28.562 8.227 1 81.19 280 ALA A C 1
ATOM 2106 O O . ALA A 1 280 ? 10.07 28.016 9.312 1 81.19 280 ALA A O 1
ATOM 2107 N N . ARG A 1 281 ? 9.281 29.672 8.156 1 84.31 281 ARG A N 1
ATOM 2108 C CA . ARG A 1 281 ? 9.055 30.469 9.352 1 84.31 281 ARG A CA 1
ATOM 2109 C C . ARG A 1 281 ? 7.672 30.203 9.938 1 84.31 281 ARG A C 1
ATOM 2111 O O . ARG A 1 281 ? 7.32 30.766 10.984 1 84.31 281 ARG A O 1
ATOM 2118 N N . ARG A 1 282 ? 6.934 29.391 9.289 1 89.81 282 ARG A N 1
ATOM 2119 C CA . ARG A 1 282 ? 5.613 29.047 9.805 1 89.81 282 ARG A CA 1
ATOM 2120 C C . ARG A 1 282 ? 5.734 28.234 11.086 1 89.81 282 ARG A C 1
ATOM 2122 O O . ARG A 1 282 ? 6.32 27.141 11.086 1 89.81 282 ARG A O 1
ATOM 2129 N N . PRO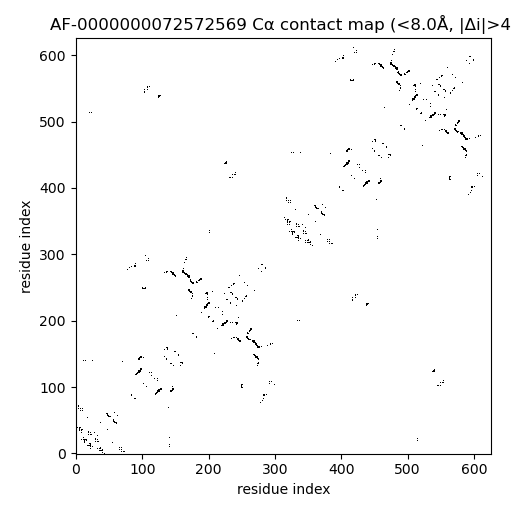 A 1 283 ? 5.168 28.719 12.219 1 93.62 283 PRO A N 1
ATOM 2130 C CA . PRO A 1 283 ? 5.281 28.016 13.492 1 93.62 283 PRO A CA 1
ATOM 2131 C C . PRO A 1 283 ? 4.801 26.562 13.406 1 93.62 283 PRO A C 1
ATOM 2133 O O . PRO A 1 283 ? 5.391 25.672 14.031 1 93.62 283 PRO A O 1
ATOM 2136 N N . ALA A 1 284 ? 3.701 26.281 12.656 1 95.31 284 ALA A N 1
ATOM 2137 C CA . ALA A 1 284 ? 3.174 24.938 12.508 1 95.31 284 ALA A CA 1
ATOM 2138 C C . ALA A 1 284 ? 4.23 23.984 11.93 1 95.31 284 ALA A C 1
ATOM 2140 O O . ALA A 1 284 ? 4.391 22.859 12.406 1 95.31 284 ALA A O 1
ATOM 2141 N N . ILE A 1 285 ? 4.984 24.438 10.953 1 96.25 285 ILE A N 1
ATOM 2142 C CA . ILE A 1 285 ? 6.008 23.625 10.305 1 96.25 285 ILE A CA 1
ATOM 2143 C C . ILE A 1 285 ? 7.191 23.438 11.25 1 96.25 285 ILE A C 1
ATOM 2145 O O . ILE A 1 285 ? 7.652 22.312 11.461 1 96.25 285 ILE A O 1
ATOM 2149 N N . ALA A 1 286 ? 7.668 24.547 11.836 1 95.44 286 ALA A N 1
ATOM 2150 C CA . ALA A 1 286 ? 8.805 24.5 12.75 1 95.44 286 ALA A CA 1
ATOM 2151 C C . ALA A 1 286 ? 8.539 23.547 13.914 1 95.44 286 ALA A C 1
ATOM 2153 O O . ALA A 1 286 ? 9.383 22.719 14.25 1 95.44 286 ALA A O 1
ATOM 2154 N N . GLU A 1 287 ? 7.363 23.672 14.461 1 96.62 287 GLU A N 1
ATOM 2155 C CA . GLU A 1 287 ? 7.008 22.844 15.602 1 96.62 287 GLU A CA 1
ATOM 2156 C C . GLU A 1 287 ? 6.836 21.375 15.195 1 96.62 287 GLU A C 1
ATOM 2158 O O . GLU A 1 287 ? 7.156 20.469 15.969 1 96.62 287 GLU A O 1
ATOM 2163 N N . THR A 1 288 ? 6.27 21.109 14.039 1 98.19 288 THR A N 1
ATOM 2164 C CA . THR A 1 288 ? 6.121 19.734 13.562 1 98.19 288 THR A CA 1
ATOM 2165 C C . THR A 1 288 ? 7.484 19.078 13.344 1 98.19 288 THR A C 1
ATOM 2167 O O . THR A 1 288 ? 7.707 17.938 13.742 1 98.19 288 THR A O 1
ATOM 2170 N N . VAL A 1 289 ? 8.422 19.812 12.75 1 98 289 VAL A N 1
ATOM 2171 C CA . VAL A 1 289 ? 9.773 19.312 12.523 1 98 289 VAL A CA 1
ATOM 2172 C C . VAL A 1 289 ? 10.453 19.031 13.859 1 98 289 VAL A C 1
ATOM 2174 O O . VAL A 1 289 ? 11.086 17.984 14.031 1 98 289 VAL A O 1
ATOM 2177 N N . ARG A 1 290 ? 10.32 19.938 14.758 1 97.69 290 ARG A N 1
ATOM 2178 C CA . ARG A 1 290 ? 10.867 19.75 16.094 1 97.69 290 ARG A CA 1
ATOM 2179 C C . ARG A 1 290 ? 10.297 18.5 16.75 1 97.69 290 ARG A C 1
ATOM 2181 O O . ARG A 1 290 ? 11.031 17.703 17.344 1 97.69 290 ARG A O 1
ATOM 2188 N N . THR A 1 291 ? 9.016 18.297 16.703 1 98.56 291 THR A N 1
ATOM 2189 C CA . THR A 1 291 ? 8.336 17.156 17.312 1 98.56 291 THR A CA 1
ATOM 2190 C C . THR A 1 291 ? 8.766 15.852 16.656 1 98.56 291 THR A C 1
ATOM 2192 O O . THR A 1 291 ? 8.969 14.844 17.344 1 98.56 291 THR A O 1
ATOM 2195 N N . LEU A 1 292 ? 8.898 15.82 15.289 1 98.69 292 LEU A N 1
ATOM 2196 C CA . LEU A 1 292 ? 9.414 14.656 14.57 1 98.69 292 LEU A CA 1
ATOM 2197 C C . LEU A 1 292 ? 10.773 14.234 15.133 1 98.69 292 LEU A C 1
ATOM 2199 O O . LEU A 1 292 ? 10.977 13.062 15.453 1 98.69 292 LEU A O 1
ATOM 2203 N N . ARG A 1 293 ? 11.648 15.164 15.266 1 98.44 293 ARG A N 1
ATOM 2204 C CA . ARG A 1 293 ? 13.008 14.906 15.727 1 98.44 293 ARG A CA 1
ATOM 2205 C C . ARG A 1 293 ? 13.016 14.461 17.188 1 98.44 293 ARG A C 1
ATOM 2207 O O . ARG A 1 293 ? 13.812 13.617 17.578 1 98.44 293 ARG A O 1
ATOM 2214 N N . ALA A 1 294 ? 12.148 14.977 17.969 1 98.31 294 ALA A N 1
ATOM 2215 C CA . ALA A 1 294 ? 12.07 14.648 19.391 1 98.31 294 ALA A CA 1
ATOM 2216 C C . ALA A 1 294 ? 11.555 13.227 19.594 1 98.31 294 ALA A C 1
ATOM 2218 O O . ALA A 1 294 ? 11.953 12.555 20.547 1 98.31 294 ALA A O 1
ATOM 2219 N N . HIS A 1 295 ? 10.68 12.742 18.766 1 98.19 295 HIS A N 1
ATOM 2220 C CA . HIS A 1 295 ? 10.055 11.438 18.938 1 98.19 295 HIS A CA 1
ATOM 2221 C C . HIS A 1 295 ? 10.898 10.336 18.312 1 98.19 295 HIS A C 1
ATOM 2223 O O . HIS A 1 295 ? 10.734 9.156 18.641 1 98.19 295 HIS A O 1
ATOM 2229 N N . TRP A 1 296 ? 11.805 10.648 17.422 1 97.81 296 TRP A N 1
ATOM 2230 C CA . TRP A 1 296 ? 12.539 9.648 16.656 1 97.81 296 TRP A CA 1
ATOM 2231 C C . TRP A 1 296 ? 13.336 8.727 17.562 1 97.81 296 TRP A C 1
ATOM 2233 O O . TRP A 1 296 ? 13.305 7.504 17.406 1 97.81 296 TRP A O 1
ATOM 2243 N N . PRO A 1 297 ? 14.055 9.25 18.594 1 96.44 297 PRO A N 1
ATOM 2244 C CA . PRO A 1 297 ? 14.859 8.352 19.422 1 96.44 297 PRO A CA 1
ATOM 2245 C C . PRO A 1 297 ? 14.031 7.246 20.078 1 96.44 297 PRO A C 1
ATOM 2247 O O . PRO A 1 297 ? 14.477 6.098 20.141 1 96.44 297 PRO A O 1
ATOM 2250 N N . THR A 1 298 ? 12.883 7.555 20.531 1 95.31 298 THR A N 1
ATOM 2251 C CA . THR A 1 298 ? 12 6.566 21.156 1 95.31 298 THR A CA 1
ATOM 2252 C C . THR A 1 298 ? 11.539 5.539 20.125 1 95.31 298 THR A C 1
ATOM 2254 O O . THR A 1 298 ? 11.508 4.34 20.406 1 95.31 298 THR A O 1
ATOM 2257 N N . VAL A 1 299 ? 11.203 6.008 18.938 1 94.75 299 VAL A N 1
ATOM 2258 C CA . VAL A 1 299 ? 10.75 5.137 17.859 1 94.75 299 VAL A CA 1
ATOM 2259 C C . VAL A 1 299 ? 11.891 4.223 17.422 1 94.75 299 VAL A C 1
ATOM 2261 O O . VAL A 1 299 ? 11.695 3.016 17.25 1 94.75 299 VAL A O 1
ATOM 2264 N N . ALA A 1 300 ? 13.078 4.777 17.266 1 92.75 300 ALA A N 1
ATOM 2265 C CA . ALA A 1 300 ? 14.258 4.023 16.844 1 92.75 300 ALA A CA 1
ATOM 2266 C C . ALA A 1 300 ? 14.617 2.957 17.875 1 92.75 300 ALA A C 1
ATOM 2268 O O . ALA A 1 300 ? 15.102 1.879 17.531 1 92.75 300 ALA A O 1
ATOM 2269 N N . ALA A 1 301 ? 14.438 3.191 19.125 1 87.19 301 ALA A N 1
ATOM 2270 C CA . ALA A 1 301 ? 14.789 2.273 20.203 1 87.19 301 ALA A CA 1
ATOM 2271 C C . ALA A 1 301 ? 13.875 1.052 20.203 1 87.19 301 ALA A C 1
ATOM 2273 O O . ALA A 1 301 ? 14.281 -0.034 20.625 1 87.19 301 ALA A O 1
ATOM 2274 N N . ARG A 1 302 ? 12.602 1.212 19.828 1 78.5 302 ARG A N 1
ATOM 2275 C CA . ARG A 1 302 ? 11.648 0.105 19.766 1 78.5 302 ARG A CA 1
ATOM 2276 C C . ARG A 1 302 ? 12.047 -0.899 18.688 1 78.5 302 ARG A C 1
ATOM 2278 O O . ARG A 1 302 ? 11.656 -2.068 18.75 1 78.5 302 ARG A O 1
ATOM 2285 N N . THR A 1 303 ? 12.852 -0.486 17.781 1 69.31 303 THR A N 1
ATOM 2286 C CA . THR A 1 303 ? 13.219 -1.31 16.641 1 69.31 303 THR A CA 1
ATOM 2287 C C . THR A 1 303 ? 14.648 -1.83 16.781 1 69.31 303 THR A C 1
ATOM 2289 O O . THR A 1 303 ? 15.18 -2.461 15.859 1 69.31 303 THR A O 1
ATOM 2292 N N . GLY A 1 304 ? 15.352 -1.428 17.781 1 63 304 GLY A N 1
ATOM 2293 C CA . GLY A 1 304 ? 16.734 -1.812 17.984 1 63 304 GLY A CA 1
ATOM 2294 C C . GLY A 1 304 ? 16.906 -3.258 18.422 1 63 304 GLY A C 1
ATOM 2295 O O . GLY A 1 304 ? 15.914 -3.943 18.688 1 63 304 GLY A O 1
ATOM 2296 N N . PRO A 1 305 ? 18.125 -3.889 18.125 1 55.03 305 PRO A N 1
ATOM 2297 C CA . PRO A 1 305 ? 18.375 -5.258 18.578 1 55.03 305 PRO A CA 1
ATOM 2298 C C . PRO A 1 305 ? 18 -5.473 20.047 1 55.03 305 PRO A C 1
ATOM 2300 O O . PRO A 1 305 ? 18.047 -4.531 20.828 1 55.03 305 PRO A O 1
ATOM 2303 N N . PRO A 1 306 ? 17.188 -6.559 20.266 1 46.47 306 PRO A N 1
ATOM 2304 C CA . PRO A 1 306 ? 17.016 -6.789 21.703 1 46.47 306 PRO A CA 1
ATOM 2305 C C . PRO A 1 306 ? 18.328 -6.637 22.469 1 46.47 306 PRO A C 1
ATOM 2307 O O . PRO A 1 306 ? 19.406 -6.922 21.938 1 46.47 306 PRO A O 1
ATOM 2310 N N . ARG A 1 307 ? 18.406 -5.723 23.422 1 39.22 307 ARG A N 1
ATOM 2311 C CA . ARG A 1 307 ? 19.562 -5.656 24.297 1 39.22 307 ARG A CA 1
ATOM 2312 C C . ARG A 1 307 ? 20 -7.051 24.75 1 39.22 307 ARG A C 1
ATOM 2314 O O . ARG A 1 307 ? 19.156 -7.883 25.094 1 39.22 307 ARG A O 1
ATOM 2321 N N . GLN A 1 308 ? 21.047 -7.535 24.297 1 36.72 308 GLN A N 1
ATOM 2322 C CA . GLN A 1 308 ? 21.609 -8.75 24.891 1 36.72 308 GLN A CA 1
ATOM 2323 C C . GLN A 1 308 ? 21.422 -8.766 26.406 1 36.72 308 GLN A C 1
ATOM 2325 O O . GLN A 1 308 ? 21.812 -7.816 27.094 1 36.72 308 GLN A O 1
ATOM 2330 N N . ALA A 1 309 ? 20.578 -9.484 27 1 36.12 309 ALA A N 1
ATOM 2331 C CA . ALA A 1 309 ? 20.656 -9.758 28.438 1 36.12 309 ALA A CA 1
ATOM 2332 C C . ALA A 1 309 ? 22.078 -10.039 28.875 1 36.12 309 ALA A C 1
ATOM 2334 O O . ALA A 1 309 ? 22.734 -10.938 28.328 1 36.12 309 ALA A O 1
ATOM 2335 N N . ALA A 1 310 ? 22.812 -9.117 29.406 1 29 310 ALA A N 1
ATOM 2336 C CA . ALA A 1 310 ? 24.125 -9.32 30.031 1 29 310 ALA A CA 1
ATOM 2337 C C . ALA A 1 310 ? 24.109 -10.57 30.922 1 29 310 ALA A C 1
ATOM 2339 O O . ALA A 1 310 ? 23.297 -10.68 31.828 1 29 310 ALA A O 1
ATOM 2340 N N . ALA A 1 311 ? 24.406 -11.703 30.391 1 34.09 311 ALA A N 1
ATOM 2341 C CA . ALA A 1 311 ? 24.766 -12.828 31.25 1 34.09 311 ALA A CA 1
ATOM 2342 C C . ALA A 1 311 ? 25.516 -12.367 32.5 1 34.09 311 ALA A C 1
ATOM 2344 O O . ALA A 1 311 ? 26.516 -11.641 32.375 1 34.09 311 ALA A O 1
ATOM 2345 N N . HIS A 1 312 ? 24.844 -12.156 33.594 1 26.44 312 HIS A N 1
ATOM 2346 C CA . HIS A 1 312 ? 25.531 -12.07 34.875 1 26.44 312 HIS A CA 1
ATOM 2347 C C . HIS A 1 312 ? 26.672 -13.07 34.969 1 26.44 312 HIS A C 1
ATOM 2349 O O . HIS A 1 312 ? 26.484 -14.266 34.75 1 26.44 312 HIS A O 1
ATOM 2355 N N . ALA A 1 313 ? 27.922 -12.734 35.156 1 21.19 313 ALA A N 1
ATOM 2356 C CA . ALA A 1 313 ? 29.016 -13.445 35.781 1 21.19 313 ALA A CA 1
ATOM 2357 C C . ALA A 1 313 ? 28.719 -13.672 37.281 1 21.19 313 ALA A C 1
ATOM 2359 O O . ALA A 1 313 ? 28.219 -12.773 37.969 1 21.19 313 ALA A O 1
ATOM 2360 N N . MET B 1 1 ? 10.656 -14.094 -37.969 1 51.84 1 MET B N 1
ATOM 2361 C CA . MET B 1 1 ? 9.539 -14.781 -37.344 1 51.84 1 MET B CA 1
ATOM 2362 C C . MET B 1 1 ? 9.273 -14.211 -35.938 1 51.84 1 MET B C 1
ATOM 2364 O O . MET B 1 1 ? 10.211 -13.883 -35.219 1 51.84 1 MET B O 1
ATOM 2368 N N . LEU B 1 2 ? 8.023 -13.883 -35.719 1 63.25 2 LEU B N 1
ATOM 2369 C CA . LEU B 1 2 ? 7.645 -13.281 -34.469 1 63.25 2 LEU B CA 1
ATOM 2370 C C . LEU B 1 2 ? 7.871 -14.266 -33.312 1 63.25 2 LEU B C 1
ATOM 2372 O O . LEU B 1 2 ? 7.531 -15.445 -33.438 1 63.25 2 LEU B O 1
ATOM 2376 N N . ASP B 1 3 ? 8.758 -13.922 -32.406 1 74.06 3 ASP B N 1
ATOM 2377 C CA . ASP B 1 3 ? 9.148 -14.688 -31.25 1 74.06 3 ASP B CA 1
ATOM 2378 C C . ASP B 1 3 ? 8.141 -14.508 -30.109 1 74.06 3 ASP B C 1
ATOM 2380 O O . ASP B 1 3 ? 7.742 -13.383 -29.797 1 74.06 3 ASP B O 1
ATOM 2384 N N . LEU B 1 4 ? 7.691 -15.664 -29.656 1 76.5 4 LEU B N 1
ATOM 2385 C CA . LEU B 1 4 ? 6.652 -15.656 -28.625 1 76.5 4 LEU B CA 1
ATOM 2386 C C . LEU B 1 4 ? 7.105 -14.875 -27.406 1 76.5 4 LEU B C 1
ATOM 2388 O O . LEU B 1 4 ? 6.301 -14.195 -26.75 1 76.5 4 LEU B O 1
ATOM 2392 N N . GLN B 1 5 ? 8.305 -14.984 -27.172 1 77.56 5 GLN B N 1
ATOM 2393 C CA . GLN B 1 5 ? 8.844 -14.281 -26.016 1 77.56 5 GLN B CA 1
ATOM 2394 C C . GLN B 1 5 ? 8.781 -12.766 -26.203 1 77.56 5 GLN B C 1
ATOM 2396 O O . GLN B 1 5 ? 8.477 -12.023 -25.266 1 77.56 5 GLN B O 1
ATOM 2401 N N . ARG B 1 6 ? 9.086 -12.406 -27.375 1 83 6 ARG B N 1
ATOM 2402 C CA . ARG B 1 6 ? 9.031 -10.984 -27.703 1 83 6 ARG B CA 1
ATOM 2403 C C . ARG B 1 6 ? 7.598 -10.469 -27.688 1 83 6 ARG B C 1
ATOM 2405 O O . ARG B 1 6 ? 7.324 -9.383 -27.172 1 83 6 ARG B O 1
ATOM 2412 N N . LEU B 1 7 ? 6.73 -11.266 -28.234 1 83.5 7 LEU B N 1
ATOM 2413 C CA . LEU B 1 7 ? 5.316 -10.914 -28.219 1 83.5 7 LEU B CA 1
ATOM 2414 C C . LEU B 1 7 ? 4.785 -10.859 -26.781 1 83.5 7 LEU B C 1
ATOM 2416 O O . LEU B 1 7 ? 3.982 -9.984 -26.453 1 83.5 7 LEU B O 1
ATOM 2420 N N . ARG B 1 8 ? 5.242 -11.734 -25.984 1 84 8 ARG B N 1
ATOM 2421 C CA . ARG B 1 8 ? 4.875 -11.75 -24.562 1 84 8 ARG B CA 1
ATOM 2422 C C . ARG B 1 8 ? 5.34 -10.484 -23.859 1 84 8 ARG B C 1
ATOM 2424 O O . ARG B 1 8 ? 4.613 -9.922 -23.047 1 84 8 ARG B O 1
ATOM 2431 N N . ALA B 1 9 ? 6.52 -10.117 -24.266 1 85.56 9 ALA B N 1
ATOM 2432 C CA . ALA B 1 9 ? 7.07 -8.891 -23.688 1 85.56 9 ALA B CA 1
ATOM 2433 C C . ALA B 1 9 ? 6.223 -7.68 -24.062 1 85.56 9 ALA B C 1
ATOM 2435 O O . ALA B 1 9 ? 5.891 -6.859 -23.203 1 85.56 9 ALA B O 1
ATOM 2436 N N . LEU B 1 10 ? 5.914 -7.602 -25.328 1 86.94 10 LEU B N 1
ATOM 2437 C CA . LEU B 1 10 ? 5.086 -6.496 -25.797 1 86.94 10 LEU B CA 1
ATOM 2438 C C . LEU B 1 10 ? 3.717 -6.523 -25.125 1 86.94 10 LEU B C 1
ATOM 2440 O O . LEU B 1 10 ? 3.217 -5.484 -24.688 1 86.94 10 LEU B O 1
ATOM 2444 N N . HIS B 1 11 ? 3.162 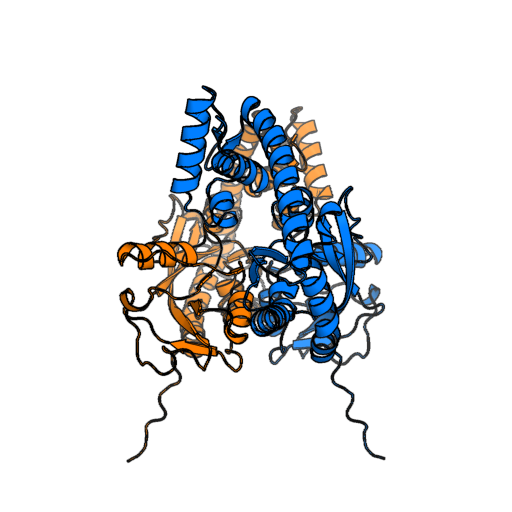-7.68 -25.078 1 85.94 11 HIS B N 1
ATOM 2445 C CA . HIS B 1 11 ? 1.866 -7.848 -24.438 1 85.94 11 HIS B CA 1
ATOM 2446 C C . HIS B 1 11 ? 1.927 -7.438 -22.969 1 85.94 11 HIS B C 1
ATOM 2448 O O . HIS B 1 11 ? 1.03 -6.75 -22.469 1 85.94 11 HIS B O 1
ATOM 2454 N N . ALA B 1 12 ? 2.945 -7.824 -22.281 1 85.75 12 ALA B N 1
ATOM 2455 C CA . ALA B 1 12 ? 3.119 -7.492 -20.875 1 85.75 12 ALA B CA 1
ATOM 2456 C C . ALA B 1 12 ? 3.197 -5.98 -20.672 1 85.75 12 ALA B C 1
ATOM 2458 O O . ALA B 1 12 ? 2.604 -5.441 -19.734 1 85.75 12 ALA B O 1
ATOM 2459 N N . VAL B 1 13 ? 3.889 -5.344 -21.547 1 85.56 13 VAL B N 1
ATOM 2460 C CA . VAL B 1 13 ? 4 -3.891 -21.453 1 85.56 13 VAL B CA 1
ATOM 2461 C C . VAL B 1 13 ? 2.625 -3.252 -21.641 1 85.56 13 VAL B C 1
ATOM 2463 O O . VAL B 1 13 ? 2.287 -2.285 -20.953 1 85.56 13 VAL B O 1
ATOM 2466 N N . SER B 1 14 ? 1.9 -3.783 -22.516 1 84.06 14 SER B N 1
ATOM 2467 C CA . SER B 1 14 ? 0.574 -3.238 -22.781 1 84.06 14 SER B CA 1
ATOM 2468 C C . SER B 1 14 ? -0.342 -3.4 -21.578 1 84.06 14 SER B C 1
ATOM 2470 O O . SER B 1 14 ? -1.193 -2.547 -21.312 1 84.06 14 SER B O 1
ATOM 2472 N N . VAL B 1 15 ? -0.149 -4.461 -20.906 1 79.5 15 VAL B N 1
ATOM 2473 C CA . VAL B 1 15 ? -1.035 -4.816 -19.797 1 79.5 15 VAL B CA 1
ATOM 2474 C C . VAL B 1 15 ? -0.615 -4.07 -18.531 1 79.5 15 VAL B C 1
ATOM 2476 O O . VAL B 1 15 ? -1.462 -3.557 -17.797 1 79.5 15 VAL B O 1
ATOM 2479 N N . HIS B 1 16 ? 0.625 -3.959 -18.344 1 77.19 16 HIS B N 1
ATOM 2480 C CA . HIS B 1 16 ? 1.132 -3.451 -17.078 1 77.19 16 HIS B CA 1
ATOM 2481 C C . HIS B 1 16 ? 1.484 -1.971 -17.172 1 77.19 16 HIS B C 1
ATOM 2483 O O . HIS B 1 16 ? 1.661 -1.3 -16.156 1 77.19 16 HIS B O 1
ATOM 2489 N N . GLY B 1 17 ? 1.598 -1.445 -18.375 1 76.62 17 GLY B N 1
ATOM 2490 C CA . GLY B 1 17 ? 1.667 -0.014 -18.625 1 76.62 17 GLY B CA 1
ATOM 2491 C C . GLY B 1 17 ? 3.088 0.507 -18.719 1 76.62 17 GLY B C 1
ATOM 2492 O O . GLY B 1 17 ? 3.32 1.604 -19.234 1 76.62 17 GLY B O 1
ATOM 2493 N N . THR B 1 18 ? 4.02 -0.191 -17.984 1 79.19 18 THR B N 1
ATOM 2494 C CA . THR B 1 18 ? 5.418 0.23 -18.047 1 79.19 18 THR B CA 1
ATOM 2495 C C . THR B 1 18 ? 6.328 -0.962 -18.328 1 79.19 18 THR B C 1
ATOM 2497 O O . THR B 1 18 ? 5.945 -2.109 -18.078 1 79.19 18 THR B O 1
ATOM 2500 N N . VAL B 1 19 ? 7.551 -0.619 -18.891 1 82.06 19 VAL B N 1
ATOM 2501 C CA . VAL B 1 19 ? 8.547 -1.656 -19.141 1 82.06 19 VAL B CA 1
ATOM 2502 C C . VAL B 1 19 ? 8.969 -2.299 -17.812 1 82.06 19 VAL B C 1
ATOM 2504 O O . VAL B 1 19 ? 9.109 -3.52 -17.734 1 82.06 19 VAL B O 1
ATOM 2507 N N . GLY B 1 20 ? 9.07 -1.507 -16.844 1 76.88 20 GLY B N 1
ATOM 2508 C CA . GLY B 1 20 ? 9.461 -2.021 -15.547 1 76.88 20 GLY B CA 1
ATOM 2509 C C . GLY B 1 20 ? 8.438 -2.971 -14.953 1 76.88 20 GLY B C 1
ATOM 2510 O O . GLY B 1 20 ? 8.789 -4.059 -14.484 1 76.88 20 GLY B O 1
ATOM 2511 N N . ALA B 1 21 ? 7.25 -2.541 -15 1 75.94 21 ALA B N 1
ATOM 2512 C CA . ALA B 1 21 ? 6.176 -3.373 -14.469 1 75.94 21 ALA B CA 1
ATOM 2513 C C . ALA B 1 21 ? 6.027 -4.66 -15.273 1 75.94 21 ALA B C 1
ATOM 2515 O O . ALA B 1 21 ? 5.797 -5.73 -14.711 1 75.94 21 ALA B O 1
ATOM 2516 N N . ALA B 1 22 ? 6.141 -4.512 -16.547 1 81.62 22 ALA B N 1
ATOM 2517 C CA . ALA B 1 22 ? 6.098 -5.684 -17.422 1 81.62 22 ALA B CA 1
ATOM 2518 C C . ALA B 1 22 ? 7.23 -6.652 -17.094 1 81.62 22 ALA B C 1
ATOM 2520 O O . ALA B 1 22 ? 7.02 -7.863 -17.016 1 81.62 22 ALA B O 1
ATOM 2521 N N . ALA B 1 23 ? 8.398 -6.117 -16.922 1 79.06 23 ALA B N 1
ATOM 2522 C CA . ALA B 1 23 ? 9.562 -6.934 -16.594 1 79.06 23 ALA B CA 1
ATOM 2523 C C . ALA B 1 23 ? 9.359 -7.691 -15.289 1 79.06 23 ALA B C 1
ATOM 2525 O O . ALA B 1 23 ? 9.594 -8.898 -15.219 1 79.06 23 ALA B O 1
ATOM 2526 N N . ALA B 1 24 ? 8.844 -7.016 -14.375 1 69.06 24 ALA B N 1
ATOM 2527 C CA . ALA B 1 24 ? 8.562 -7.629 -13.078 1 69.06 24 ALA B CA 1
ATOM 2528 C C . ALA B 1 24 ? 7.57 -8.781 -13.219 1 69.06 24 ALA B C 1
ATOM 2530 O O . ALA B 1 24 ? 7.777 -9.859 -12.672 1 69.06 24 ALA B O 1
ATOM 2531 N N . ALA B 1 25 ? 6.617 -8.484 -13.984 1 72.12 25 ALA B N 1
ATOM 2532 C CA . ALA B 1 25 ? 5.559 -9.477 -14.188 1 72.12 25 ALA B CA 1
ATOM 2533 C C . ALA B 1 25 ? 6.094 -10.711 -14.906 1 72.12 25 ALA B C 1
ATOM 2535 O O . ALA B 1 25 ? 5.629 -11.828 -14.664 1 72.12 25 ALA B O 1
ATOM 2536 N N . LEU B 1 26 ? 7.062 -10.531 -15.734 1 74.75 26 LEU B N 1
ATOM 2537 C CA . LEU B 1 26 ? 7.574 -11.602 -16.578 1 74.75 26 LEU B CA 1
ATOM 2538 C C . LEU B 1 26 ? 8.797 -12.258 -15.938 1 74.75 26 LEU B C 1
ATOM 2540 O O . LEU B 1 26 ? 9.289 -13.273 -16.438 1 74.75 26 LEU B O 1
ATOM 2544 N N . GLY B 1 27 ? 9.172 -11.656 -14.836 1 67.25 27 GLY B N 1
ATOM 2545 C CA . GLY B 1 27 ? 10.391 -12.148 -14.219 1 67.25 27 GLY B CA 1
ATOM 2546 C C . GLY B 1 27 ? 11.641 -11.797 -15 1 67.25 27 GLY B C 1
ATOM 2547 O O . GLY B 1 27 ? 12.602 -12.562 -15.023 1 67.25 27 GLY B O 1
ATOM 2548 N N . PHE B 1 28 ? 11.586 -10.766 -15.766 1 69.88 28 PHE B N 1
ATOM 2549 C CA . PHE B 1 28 ? 12.711 -10.289 -16.562 1 69.88 28 PHE B CA 1
ATOM 2550 C C . PHE B 1 28 ? 13.242 -8.977 -16.016 1 69.88 28 PHE B C 1
ATOM 2552 O O . PHE B 1 28 ? 12.617 -8.359 -15.148 1 69.88 28 PHE B O 1
ATOM 2559 N N . THR B 1 29 ? 14.422 -8.672 -16.344 1 72 29 THR B N 1
ATOM 2560 C CA . THR B 1 29 ? 14.906 -7.32 -16.109 1 72 29 THR B CA 1
ATOM 2561 C C . THR B 1 29 ? 14.289 -6.34 -17.094 1 72 29 THR B C 1
ATOM 2563 O O . THR B 1 29 ? 13.914 -6.723 -18.203 1 72 29 THR B O 1
ATOM 2566 N N . PRO B 1 30 ? 14.148 -5.102 -16.672 1 79.81 30 PRO B N 1
ATOM 2567 C CA . PRO B 1 30 ? 13.648 -4.094 -17.609 1 79.81 30 PRO B CA 1
ATOM 2568 C C . PRO B 1 30 ? 14.469 -4.027 -18.906 1 79.81 30 PRO B C 1
ATOM 2570 O O . PRO B 1 30 ? 13.914 -3.869 -19.984 1 79.81 30 PRO B O 1
ATOM 2573 N N . SER B 1 31 ? 15.766 -4.227 -18.703 1 80.5 31 SER B N 1
ATOM 2574 C CA . SER B 1 31 ? 16.641 -4.207 -19.875 1 80.5 31 SER B CA 1
ATOM 2575 C C . SER B 1 31 ? 16.312 -5.348 -20.828 1 80.5 31 SER B C 1
ATOM 2577 O O . SER B 1 31 ? 16.297 -5.16 -22.047 1 80.5 31 SER B O 1
ATOM 2579 N N . ALA B 1 32 ? 16.016 -6.488 -20.266 1 79.94 32 ALA B N 1
ATOM 2580 C CA . ALA B 1 32 ? 15.672 -7.645 -21.078 1 79.94 32 ALA B CA 1
ATOM 2581 C C . ALA B 1 32 ? 14.367 -7.41 -21.844 1 79.94 32 ALA B C 1
ATOM 2583 O O . ALA B 1 32 ? 14.266 -7.734 -23.016 1 79.94 32 ALA B O 1
ATOM 2584 N N . VAL B 1 33 ? 13.438 -6.863 -21.172 1 86.19 33 VAL B N 1
ATOM 2585 C CA . VAL B 1 33 ? 12.156 -6.566 -21.812 1 86.19 33 VAL B CA 1
ATOM 2586 C C . VAL B 1 33 ? 12.359 -5.535 -22.922 1 86.19 33 VAL B C 1
ATOM 2588 O O . VAL B 1 33 ? 11.844 -5.691 -24.031 1 86.19 33 VAL B O 1
ATOM 2591 N N . SER B 1 34 ? 13.133 -4.508 -22.578 1 88 34 SER B N 1
ATOM 2592 C CA . SER B 1 34 ? 13.422 -3.473 -23.578 1 88 34 SER B CA 1
ATOM 2593 C C . SER B 1 34 ? 14.125 -4.055 -24.797 1 88 34 SER B C 1
ATOM 2595 O O . SER B 1 34 ? 13.805 -3.693 -25.938 1 88 34 SER B O 1
ATOM 2597 N N . GLN B 1 35 ? 15.031 -4.926 -24.594 1 87.12 35 GLN B N 1
ATOM 2598 C CA . GLN B 1 35 ? 15.75 -5.578 -25.672 1 87.12 35 GLN B CA 1
ATOM 2599 C C . GLN B 1 35 ? 14.812 -6.426 -26.531 1 87.12 35 GLN B C 1
ATOM 2601 O O . GLN B 1 35 ? 14.922 -6.438 -27.75 1 87.12 35 GLN B O 1
ATOM 2606 N N . GLN B 1 36 ? 14 -7.188 -25.875 1 87.75 36 GLN B N 1
ATOM 2607 C CA . GLN B 1 36 ? 13.016 -7.992 -26.594 1 87.75 36 GLN B CA 1
ATOM 2608 C C . GLN B 1 36 ? 12.148 -7.125 -27.5 1 87.75 36 GLN B C 1
ATOM 2610 O O . GLN B 1 36 ? 11.875 -7.484 -28.641 1 87.75 36 GLN B O 1
ATOM 2615 N N . ILE B 1 37 ? 11.758 -5.977 -27.031 1 89.75 37 ILE B N 1
ATOM 2616 C CA . ILE B 1 37 ? 10.891 -5.078 -27.797 1 89.75 37 ILE B CA 1
ATOM 2617 C C . ILE B 1 37 ? 11.664 -4.465 -28.953 1 89.75 37 ILE B C 1
ATOM 2619 O O . ILE B 1 37 ? 11.141 -4.348 -30.062 1 89.75 37 ILE B O 1
ATOM 2623 N N . ALA B 1 38 ? 12.836 -4.074 -28.656 1 90.88 38 ALA B N 1
ATOM 2624 C CA . ALA B 1 38 ? 13.688 -3.531 -29.703 1 90.88 38 ALA B CA 1
ATOM 2625 C C . ALA B 1 38 ? 13.867 -4.539 -30.844 1 90.88 38 ALA B C 1
ATOM 2627 O O . ALA B 1 38 ? 13.82 -4.18 -32.031 1 90.88 38 ALA B O 1
ATOM 2628 N N . LYS B 1 39 ? 14.141 -5.715 -30.438 1 88.81 39 LYS B N 1
ATOM 2629 C CA . LYS B 1 39 ? 14.281 -6.77 -31.438 1 88.81 39 LYS B CA 1
ATOM 2630 C C . LYS B 1 39 ? 12.984 -6.945 -32.25 1 88.81 39 LYS B C 1
ATOM 2632 O O . LYS B 1 39 ? 13.023 -7.129 -33.469 1 88.81 39 LYS B O 1
ATOM 2637 N N . LEU B 1 40 ? 11.914 -6.93 -31.547 1 88.06 40 LEU B N 1
ATOM 2638 C CA . LEU B 1 40 ? 10.609 -7.035 -32.188 1 88.06 40 LEU B CA 1
ATOM 2639 C C . LEU B 1 40 ? 10.391 -5.879 -33.156 1 88.06 40 LEU B C 1
ATOM 2641 O O . LEU B 1 40 ? 9.844 -6.074 -34.25 1 88.06 40 LEU B O 1
ATOM 2645 N N . GLU B 1 41 ? 10.781 -4.688 -32.75 1 91.25 41 GLU B N 1
ATOM 2646 C CA . GLU B 1 41 ? 10.688 -3.516 -33.625 1 91.25 41 GLU B CA 1
ATOM 2647 C C . GLU B 1 41 ? 11.516 -3.697 -34.875 1 91.25 41 GLU B C 1
ATOM 2649 O O . GLU B 1 41 ? 11.055 -3.373 -35.969 1 91.25 41 GLU B O 1
ATOM 2654 N N . ARG B 1 42 ? 12.672 -4.172 -34.75 1 88.12 42 ARG B N 1
ATOM 2655 C CA . ARG B 1 42 ? 13.539 -4.422 -35.875 1 88.12 42 ARG B CA 1
ATOM 2656 C C . ARG B 1 42 ? 12.938 -5.465 -36.812 1 88.12 42 ARG B C 1
ATOM 2658 O O . ARG B 1 42 ? 12.922 -5.281 -38.031 1 88.12 42 ARG B O 1
ATOM 2665 N N . GLU B 1 43 ? 12.445 -6.465 -36.25 1 84.25 43 GLU B N 1
ATOM 2666 C CA . GLU B 1 43 ? 11.883 -7.566 -37.031 1 84.25 43 GLU B CA 1
ATOM 2667 C C . GLU B 1 43 ? 10.641 -7.125 -37.781 1 84.25 43 GLU B C 1
ATOM 2669 O O . GLU B 1 43 ? 10.398 -7.586 -38.906 1 84.25 43 GLU B O 1
ATOM 2674 N N . THR B 1 44 ? 9.914 -6.293 -37.188 1 84.19 44 THR B N 1
ATOM 2675 C CA . THR B 1 44 ? 8.664 -5.855 -37.812 1 84.19 44 THR B CA 1
ATOM 2676 C C . THR B 1 44 ? 8.867 -4.551 -38.562 1 84.19 44 THR B C 1
ATOM 2678 O O . THR B 1 44 ? 7.969 -4.105 -39.281 1 84.19 44 THR B O 1
ATOM 2681 N N . ARG B 1 45 ? 10.008 -3.969 -38.375 1 88.06 45 ARG B N 1
ATOM 2682 C CA . ARG B 1 45 ? 10.328 -2.682 -39 1 88.06 45 ARG B CA 1
ATOM 2683 C C . ARG B 1 45 ? 9.297 -1.625 -38.625 1 88.06 45 ARG B C 1
ATOM 2685 O O . ARG B 1 45 ? 8.82 -0.883 -39.5 1 88.06 45 ARG B O 1
ATOM 2692 N N . THR B 1 46 ? 8.914 -1.721 -37.469 1 89.19 46 THR B N 1
ATOM 2693 C CA . THR B 1 46 ? 7.906 -0.804 -36.938 1 89.19 46 THR B CA 1
ATOM 2694 C C . THR B 1 46 ? 8.281 -0.324 -35.531 1 89.19 46 THR B C 1
ATOM 2696 O O . THR B 1 46 ? 8.805 -1.096 -34.719 1 89.19 46 THR B O 1
ATOM 2699 N N . VAL B 1 47 ? 8.039 0.916 -35.312 1 91.19 47 VAL B N 1
ATOM 2700 C CA . VAL B 1 47 ? 8.211 1.452 -33.969 1 91.19 47 VAL B CA 1
ATOM 2701 C C . VAL B 1 47 ? 7.02 1.059 -33.094 1 91.19 47 VAL B C 1
ATOM 2703 O O . VAL B 1 47 ? 5.867 1.306 -33.469 1 91.19 47 VAL B O 1
ATOM 2706 N N . LEU B 1 48 ? 7.348 0.453 -31.984 1 91.69 48 LEU B N 1
ATOM 2707 C CA . LEU B 1 48 ? 6.266 -0.083 -31.172 1 91.69 48 LEU B CA 1
ATOM 2708 C C . LEU B 1 48 ? 6.094 0.736 -29.891 1 91.69 48 LEU B C 1
ATOM 2710 O O . LEU B 1 48 ? 4.996 0.806 -29.344 1 91.69 48 LEU B O 1
ATOM 2714 N N . LEU B 1 49 ? 7.199 1.26 -29.344 1 90.31 49 LEU B N 1
ATOM 2715 C CA . LEU B 1 49 ? 7.16 2.076 -28.141 1 90.31 49 LEU B CA 1
ATOM 2716 C C . LEU B 1 49 ? 7.664 3.488 -28.422 1 90.31 49 LEU B C 1
ATOM 2718 O O . LEU B 1 49 ? 8.625 3.67 -29.172 1 90.31 49 LEU B O 1
ATOM 2722 N N . GLU B 1 50 ? 6.852 4.457 -27.875 1 88.69 50 GLU B N 1
ATOM 2723 C CA . GLU B 1 50 ? 7.277 5.852 -27.938 1 88.69 50 GLU B CA 1
ATOM 2724 C C . GLU B 1 50 ? 7.414 6.445 -26.547 1 88.69 50 GLU B C 1
ATOM 2726 O O . GLU B 1 50 ? 6.672 6.078 -25.625 1 88.69 50 GLU B O 1
ATOM 2731 N N . ARG B 1 51 ? 8.367 7.305 -26.406 1 77.5 51 ARG B N 1
ATOM 2732 C CA . ARG B 1 51 ? 8.578 7.957 -25.125 1 77.5 51 ARG B CA 1
ATOM 2733 C C . ARG B 1 51 ? 7.41 8.875 -24.781 1 77.5 51 ARG B C 1
ATOM 2735 O O . ARG B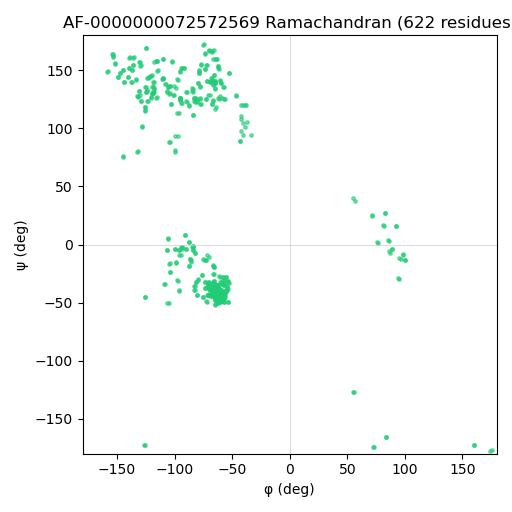 1 51 ? 6.879 9.57 -25.641 1 77.5 51 ARG B O 1
ATOM 2742 N N . GLU B 1 52 ? 6.848 8.672 -23.719 1 71.12 52 GLU B N 1
ATOM 2743 C CA . GLU B 1 52 ? 5.816 9.539 -23.156 1 71.12 52 GLU B CA 1
ATOM 2744 C C . GLU B 1 52 ? 6.129 9.922 -21.719 1 71.12 52 GLU B C 1
ATOM 2746 O O . GLU B 1 52 ? 5.867 9.148 -20.797 1 71.12 52 GLU B O 1
ATOM 2751 N N . GLY B 1 53 ? 6.625 11.117 -21.531 1 58.19 53 GLY B N 1
ATOM 2752 C CA . GLY B 1 53 ? 7.09 11.508 -20.203 1 58.19 53 GLY B CA 1
ATOM 2753 C C . GLY B 1 53 ? 8.133 10.562 -19.641 1 58.19 53 GLY B C 1
ATOM 2754 O O . GLY B 1 53 ? 9.172 10.328 -20.25 1 58.19 53 GLY B O 1
ATOM 2755 N N . ARG B 1 54 ? 7.887 10.07 -18.422 1 57.34 54 ARG B N 1
ATOM 2756 C CA . ARG B 1 54 ? 8.797 9.141 -17.766 1 57.34 54 ARG B CA 1
ATOM 2757 C C . ARG B 1 54 ? 8.469 7.699 -18.156 1 57.34 54 ARG B C 1
ATOM 2759 O O . ARG B 1 54 ? 9.148 6.766 -17.719 1 57.34 54 ARG B O 1
ATOM 2766 N N . GLY B 1 55 ? 7.477 7.66 -19.031 1 70.44 55 GLY B N 1
ATOM 2767 C CA . GLY B 1 55 ? 7.059 6.316 -19.406 1 70.44 55 GLY B CA 1
ATOM 2768 C C . GLY B 1 55 ? 7.055 6.078 -20.891 1 70.44 55 GLY B C 1
ATOM 2769 O O . GLY B 1 55 ? 7.844 6.68 -21.625 1 70.44 55 GLY B O 1
ATOM 2770 N N . VAL B 1 56 ? 6.555 4.953 -21.359 1 78.25 56 VAL B N 1
ATOM 2771 C CA . VAL B 1 56 ? 6.461 4.605 -22.766 1 78.25 56 VAL B CA 1
ATOM 2772 C C . VAL B 1 56 ? 5 4.414 -23.156 1 78.25 56 VAL B C 1
ATOM 2774 O O . VAL B 1 56 ? 4.156 4.109 -22.312 1 78.25 56 VAL B O 1
ATOM 2777 N N . ARG B 1 57 ? 4.691 4.91 -24.359 1 85.69 57 ARG B N 1
ATOM 2778 C CA . ARG B 1 57 ? 3.373 4.66 -24.922 1 85.69 57 ARG B CA 1
ATOM 2779 C C . ARG B 1 57 ? 3.467 3.717 -26.125 1 85.69 57 ARG B C 1
ATOM 2781 O O . ARG B 1 57 ? 4.402 3.807 -26.922 1 85.69 57 ARG B O 1
ATOM 2788 N N . LEU B 1 58 ? 2.473 2.842 -26.234 1 89.31 58 LEU B N 1
ATOM 2789 C CA . LEU B 1 58 ? 2.383 1.938 -27.375 1 89.31 58 LEU B CA 1
ATOM 2790 C C . LEU B 1 58 ? 1.845 2.662 -28.609 1 89.31 58 LEU B C 1
ATOM 2792 O O . LEU B 1 58 ? 0.925 3.477 -28.5 1 89.31 58 LEU B O 1
ATOM 2796 N N . THR B 1 59 ? 2.449 2.422 -29.766 1 89.38 59 THR B N 1
ATOM 2797 C CA . THR B 1 59 ? 1.96 2.961 -31.031 1 89.38 59 THR B CA 1
ATOM 2798 C C . THR B 1 59 ? 0.726 2.199 -31.5 1 89.38 59 THR B C 1
ATOM 2800 O O . THR B 1 59 ? 0.376 1.161 -30.938 1 89.38 59 THR B O 1
ATOM 2803 N N . ASP B 1 60 ? 0.122 2.727 -32.531 1 86.81 60 ASP B N 1
ATOM 2804 C CA . ASP B 1 60 ? -1.029 2.045 -33.125 1 86.81 60 ASP B CA 1
ATOM 2805 C C . ASP B 1 60 ? -0.642 0.665 -33.656 1 86.81 60 ASP B C 1
ATOM 2807 O O . ASP B 1 60 ? -1.399 -0.296 -33.5 1 86.81 60 ASP B O 1
ATOM 2811 N N . GLU B 1 61 ? 0.453 0.669 -34.25 1 87.94 61 GLU B N 1
ATOM 2812 C CA . GLU B 1 61 ? 0.971 -0.6 -34.75 1 87.94 61 GLU B CA 1
ATOM 2813 C C . GLU B 1 61 ? 1.239 -1.579 -33.594 1 87.94 61 GLU B C 1
ATOM 2815 O O . GLU B 1 61 ? 1.016 -2.783 -33.75 1 87.94 61 GLU B O 1
ATOM 2820 N N . ALA B 1 62 ? 1.699 -1.023 -32.531 1 89.44 62 ALA B N 1
ATOM 2821 C CA . ALA B 1 62 ? 1.968 -1.859 -31.359 1 89.44 62 ALA B CA 1
ATOM 2822 C C . ALA B 1 62 ? 0.69 -2.52 -30.859 1 89.44 62 ALA B C 1
ATOM 2824 O O . ALA B 1 62 ? 0.695 -3.697 -30.484 1 89.44 62 ALA B O 1
ATOM 2825 N N . TRP B 1 63 ? -0.34 -1.799 -30.922 1 89.62 63 TRP B N 1
ATOM 2826 C CA . TRP B 1 63 ? -1.606 -2.316 -30.422 1 89.62 63 TRP B CA 1
ATOM 2827 C C . TRP B 1 63 ? -2.119 -3.453 -31.297 1 89.62 63 TRP B C 1
ATOM 2829 O O . TRP B 1 63 ? -2.727 -4.402 -30.797 1 89.62 63 TRP B O 1
ATOM 2839 N N . GLN B 1 64 ? -1.877 -3.387 -32.562 1 86.19 64 GLN B N 1
ATOM 2840 C CA . GLN B 1 64 ? -2.232 -4.48 -33.438 1 86.19 64 GLN B CA 1
ATOM 2841 C C . GLN B 1 64 ? -1.456 -5.75 -33.094 1 86.19 64 GLN B C 1
ATOM 2843 O O . GLN B 1 64 ? -2.025 -6.844 -33.062 1 86.19 64 GLN B O 1
ATOM 2848 N N . LEU B 1 65 ? -0.258 -5.562 -32.844 1 85.94 65 LEU B N 1
ATOM 2849 C CA . LEU B 1 65 ? 0.583 -6.699 -32.5 1 85.94 65 LEU B CA 1
ATOM 2850 C C . LEU B 1 65 ? 0.199 -7.25 -31.125 1 85.94 65 LEU B C 1
ATOM 2852 O O . LEU B 1 65 ? 0.279 -8.461 -30.891 1 85.94 65 LEU B O 1
ATOM 2856 N N . VAL B 1 66 ? -0.171 -6.34 -30.25 1 88.31 66 VAL B N 1
ATOM 2857 C CA . VAL B 1 66 ? -0.626 -6.738 -28.922 1 88.31 66 VAL B CA 1
ATOM 2858 C C . VAL B 1 66 ? -1.86 -7.629 -29.047 1 88.31 66 VAL B C 1
ATOM 2860 O O . VAL B 1 66 ? -1.977 -8.641 -28.344 1 88.31 66 VAL B O 1
ATOM 2863 N N . GLU B 1 67 ? -2.725 -7.273 -29.891 1 85.06 67 GLU B N 1
ATOM 2864 C CA . GLU B 1 67 ? -3.914 -8.094 -30.125 1 85.06 67 GLU B CA 1
ATOM 2865 C C . GLU B 1 67 ? -3.539 -9.484 -30.625 1 85.06 67 GLU B C 1
ATOM 2867 O O . GLU B 1 67 ? -4.082 -10.484 -30.156 1 85.06 67 GLU B O 1
ATOM 2872 N N . ALA B 1 68 ? -2.658 -9.492 -31.531 1 83.12 68 ALA B N 1
ATOM 2873 C CA . ALA B 1 68 ? -2.17 -10.766 -32.062 1 83.12 68 ALA B CA 1
ATOM 2874 C C . ALA B 1 68 ? -1.464 -11.57 -30.969 1 83.12 68 ALA B C 1
ATOM 2876 O O . ALA B 1 68 ? -1.644 -12.789 -30.875 1 83.12 68 ALA B O 1
ATOM 2877 N N . ALA B 1 69 ? -0.666 -10.906 -30.219 1 83.88 69 ALA B N 1
ATOM 2878 C CA . ALA B 1 69 ? 0.042 -11.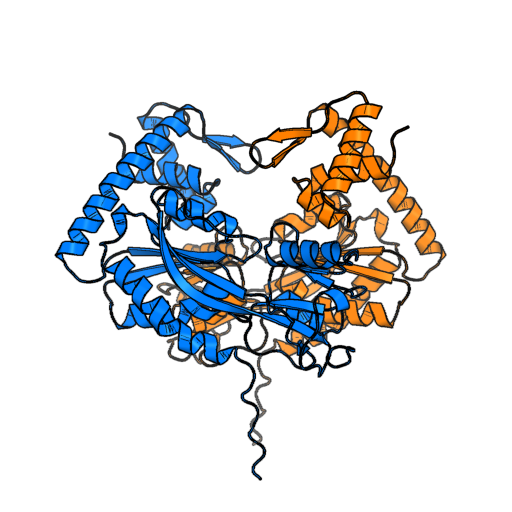555 -29.125 1 83.88 69 ALA B CA 1
ATOM 2879 C C . ALA B 1 69 ? -0.937 -12.188 -28.141 1 83.88 69 ALA B C 1
ATOM 2881 O O . ALA B 1 69 ? -0.747 -13.328 -27.703 1 83.88 69 ALA B O 1
ATOM 2882 N N . ALA B 1 70 ? -1.934 -11.453 -27.844 1 81.44 70 ALA B N 1
ATOM 2883 C CA . ALA B 1 70 ? -2.943 -11.953 -26.906 1 81.44 70 ALA B CA 1
ATOM 2884 C C . ALA B 1 70 ? -3.572 -13.242 -27.422 1 81.44 70 ALA B C 1
ATOM 2886 O O . ALA B 1 70 ? -3.758 -14.195 -26.656 1 81.44 70 ALA B O 1
ATOM 2887 N N . GLU B 1 71 ? -3.857 -13.273 -28.656 1 81.12 71 GLU B N 1
ATOM 2888 C CA . GLU B 1 71 ? -4.434 -14.461 -29.266 1 81.12 71 GLU B CA 1
ATOM 2889 C C . GLU B 1 71 ? -3.459 -15.641 -29.219 1 81.12 71 GLU B C 1
ATOM 2891 O O . GLU B 1 71 ? -3.848 -16.75 -28.875 1 81.12 71 GLU B O 1
ATOM 2896 N N . LEU B 1 72 ? -2.271 -15.352 -29.547 1 77.25 72 LEU B N 1
ATOM 2897 C CA . LEU B 1 72 ? -1.252 -16.391 -29.562 1 77.25 72 LEU B CA 1
ATOM 2898 C C . LEU B 1 72 ? -1.016 -16.938 -28.156 1 77.25 72 LEU B C 1
ATOM 2900 O O . LEU B 1 72 ? -0.917 -18.141 -27.953 1 77.25 72 LEU B O 1
ATOM 2904 N N . LEU B 1 73 ? -0.978 -16.062 -27.281 1 78.06 73 LEU B N 1
ATOM 2905 C CA . LEU B 1 73 ? -0.756 -16.469 -25.891 1 78.06 73 LEU B CA 1
ATOM 2906 C C . LEU B 1 73 ? -1.92 -17.297 -25.375 1 78.06 73 LEU B C 1
ATOM 2908 O O . LEU B 1 73 ? -1.717 -18.25 -24.609 1 78.06 73 LEU B O 1
ATOM 2912 N N . ALA B 1 74 ? -3.061 -16.984 -25.828 1 76.88 74 ALA B N 1
ATOM 2913 C CA . ALA B 1 74 ? -4.234 -17.781 -25.453 1 76.88 74 ALA B CA 1
ATOM 2914 C C . ALA B 1 74 ? -4.141 -19.203 -26 1 76.88 74 ALA B C 1
ATOM 2916 O O . ALA B 1 74 ? -4.52 -20.156 -25.328 1 76.88 74 ALA B O 1
ATOM 2917 N N . ILE B 1 75 ? -3.645 -19.281 -27.156 1 77.5 75 ILE B N 1
ATOM 2918 C CA . ILE B 1 75 ? -3.48 -20.578 -27.781 1 77.5 75 ILE B CA 1
ATOM 2919 C C . ILE B 1 75 ? -2.447 -21.406 -27.016 1 77.5 75 ILE B C 1
ATOM 2921 O O . ILE B 1 75 ? -2.676 -22.578 -26.703 1 77.5 75 ILE B O 1
ATOM 2925 N N . VAL B 1 76 ? -1.383 -20.781 -26.703 1 73.56 76 VAL B N 1
ATOM 2926 C CA . VAL B 1 76 ? -0.328 -21.453 -25.938 1 73.56 76 VAL B CA 1
ATOM 2927 C C . VAL B 1 76 ? -0.865 -21.875 -24.578 1 73.56 76 VAL B C 1
ATOM 2929 O O . VAL B 1 76 ? -0.622 -23 -24.125 1 73.56 76 VAL B O 1
ATOM 2932 N N . GLU B 1 77 ? -1.507 -21.031 -23.984 1 75.62 77 GLU B N 1
ATOM 2933 C CA . GLU B 1 77 ? -2.098 -21.328 -22.672 1 75.62 77 GLU B CA 1
ATOM 2934 C C . GLU B 1 77 ? -3.021 -22.547 -22.75 1 75.62 77 GLU B C 1
ATOM 2936 O O . GLU B 1 77 ? -2.977 -23.406 -21.875 1 75.62 77 GLU B O 1
ATOM 2941 N N . ARG B 1 78 ? -3.799 -22.578 -23.75 1 77.25 78 ARG B N 1
ATOM 2942 C CA . ARG B 1 78 ? -4.703 -23.703 -23.922 1 77.25 78 ARG B CA 1
ATOM 2943 C C . ARG B 1 78 ? -3.922 -25.016 -24.094 1 77.25 78 ARG B C 1
ATOM 2945 O O . ARG B 1 78 ? -4.297 -26.047 -23.547 1 77.25 78 ARG B O 1
ATOM 2952 N N . ALA B 1 79 ? -2.906 -24.891 -24.844 1 75.12 79 ALA B N 1
ATOM 2953 C CA . ALA B 1 79 ? -2.07 -26.062 -25.062 1 75.12 79 ALA B CA 1
ATOM 2954 C C . ALA B 1 79 ? -1.421 -26.531 -23.766 1 75.12 79 ALA B C 1
ATOM 2956 O O . ALA B 1 79 ? -1.399 -27.719 -23.453 1 75.12 79 ALA B O 1
ATOM 2957 N N . GLU B 1 80 ? -0.942 -25.609 -23.047 1 73.69 80 GLU B N 1
ATOM 2958 C CA . GLU B 1 80 ? -0.316 -25.922 -21.766 1 73.69 80 GLU B CA 1
ATOM 2959 C C . GLU B 1 80 ? -1.327 -26.5 -20.781 1 73.69 80 GLU B C 1
ATOM 2961 O O . GLU B 1 80 ? -1.017 -27.453 -20.047 1 73.69 80 GLU B O 1
ATOM 2966 N N . THR B 1 81 ? -2.422 -25.969 -20.812 1 77.06 81 THR B N 1
ATOM 2967 C CA . THR B 1 81 ? -3.502 -26.469 -19.953 1 77.06 81 THR B CA 1
ATOM 2968 C C . THR B 1 81 ? -3.832 -27.922 -20.297 1 77.06 81 THR B C 1
ATOM 2970 O O . THR B 1 81 ? -3.957 -28.75 -19.406 1 77.06 81 THR B O 1
ATOM 2973 N N . ARG B 1 82 ? -3.875 -28.188 -21.531 1 77.25 82 ARG B N 1
ATOM 2974 C CA . ARG B 1 82 ? -4.18 -29.531 -21.969 1 77.25 82 ARG B CA 1
ATOM 2975 C C . ARG B 1 82 ? -3.084 -30.516 -21.547 1 77.25 82 ARG B C 1
ATOM 2977 O O . ARG B 1 82 ? -3.373 -31.625 -21.109 1 77.25 82 ARG B O 1
ATOM 2984 N N . LEU B 1 83 ? -1.932 -30.062 -21.688 1 77 83 LEU B N 1
ATOM 2985 C CA . LEU B 1 83 ? -0.804 -30.906 -21.297 1 77 83 LEU B CA 1
ATOM 2986 C C . LEU B 1 83 ? -0.811 -31.172 -19.797 1 77 83 LEU B C 1
ATOM 2988 O O . LEU B 1 83 ? -0.572 -32.281 -19.359 1 77 83 LEU B O 1
ATOM 2992 N N . GLU B 1 84 ? -1.017 -30.172 -19.031 1 79.31 84 GLU B N 1
ATOM 2993 C CA . GLU B 1 84 ? -1.105 -30.328 -17.578 1 79.31 84 GLU B CA 1
ATOM 2994 C C . GLU B 1 84 ? -2.271 -31.219 -17.188 1 79.31 84 GLU B C 1
ATOM 2996 O O . GLU B 1 84 ? -2.141 -32.062 -16.297 1 79.31 84 GLU B O 1
ATOM 3001 N N . GLU B 1 85 ? -3.338 -31.062 -17.812 1 79.56 85 GLU B N 1
ATOM 3002 C CA . GLU B 1 85 ? -4.512 -31.891 -17.562 1 79.56 85 GLU B CA 1
ATOM 3003 C C . GLU B 1 85 ? -4.203 -33.375 -17.812 1 79.56 85 GLU B C 1
ATOM 3005 O O . GLU B 1 85 ? -4.645 -34.25 -17.047 1 79.56 85 GLU B O 1
ATOM 3010 N N . ARG B 1 86 ? -3.506 -33.562 -18.734 1 77.38 86 ARG B N 1
ATOM 3011 C CA . ARG B 1 86 ? -3.139 -34.938 -19.062 1 77.38 86 ARG B CA 1
ATOM 3012 C C . ARG B 1 86 ? -2.23 -35.531 -17.984 1 77.38 86 ARG B C 1
ATOM 3014 O O . ARG B 1 86 ? -2.348 -36.719 -17.641 1 77.38 86 ARG B O 1
ATOM 3021 N N . ARG B 1 87 ? -1.381 -34.719 -17.453 1 81.75 87 ARG B N 1
ATOM 3022 C CA . ARG B 1 87 ? -0.491 -35.156 -16.391 1 81.75 87 ARG B CA 1
ATOM 3023 C C . ARG B 1 87 ? -1.268 -35.406 -15.094 1 81.75 87 ARG B C 1
ATOM 3025 O O . ARG B 1 87 ? -0.913 -36.312 -14.312 1 81.75 87 ARG B O 1
ATOM 3032 N N . GLY B 1 88 ? -2.281 -34.594 -14.844 1 86.31 88 GLY B N 1
ATOM 3033 C CA . GLY B 1 88 ? -3.244 -34.812 -13.773 1 86.31 88 GLY B CA 1
ATOM 3034 C C . GLY B 1 88 ? -2.789 -34.25 -12.438 1 86.31 88 GLY B C 1
ATOM 3035 O O . GLY B 1 88 ? -3.457 -34.438 -11.422 1 86.31 88 GLY B O 1
ATOM 3036 N N . VAL B 1 89 ? -1.514 -33.75 -12.461 1 89.69 89 VAL B N 1
ATOM 3037 C CA . VAL B 1 89 ? -1.015 -33.188 -11.203 1 89.69 89 VAL B CA 1
ATOM 3038 C C . VAL B 1 89 ? -0.617 -31.734 -11.414 1 89.69 89 VAL B C 1
ATOM 3040 O O . VAL B 1 89 ? -0.13 -31.359 -12.484 1 89.69 89 VAL B O 1
ATOM 3043 N N . PRO B 1 90 ? -0.877 -30.891 -10.328 1 92.75 90 PRO B N 1
ATOM 3044 C CA . PRO B 1 90 ? -0.421 -29.516 -10.445 1 92.75 90 PRO B CA 1
ATOM 3045 C C . PRO B 1 90 ? 1.079 -29.406 -10.711 1 92.75 90 PRO B C 1
ATOM 3047 O O . PRO B 1 90 ? 1.881 -30.016 -9.992 1 92.75 90 PRO B O 1
ATOM 3050 N N . SER B 1 91 ? 1.39 -28.781 -11.672 1 89.88 91 SER B N 1
ATOM 3051 C CA . SER B 1 91 ? 2.793 -28.594 -12.031 1 89.88 91 SER B CA 1
ATOM 3052 C C . SER B 1 91 ? 3 -27.312 -12.836 1 89.88 91 SER B C 1
ATOM 3054 O O . SER B 1 91 ? 2.033 -26.703 -13.281 1 89.88 91 SER B O 1
ATOM 3056 N N . GLY B 1 92 ? 4.328 -26.891 -12.914 1 87.25 92 GLY B N 1
ATOM 3057 C CA . GLY B 1 92 ? 4.656 -25.719 -13.695 1 87.25 92 GLY B CA 1
ATOM 3058 C C . GLY B 1 92 ? 4.445 -24.422 -12.938 1 87.25 92 GLY B C 1
ATOM 3059 O O . GLY B 1 92 ? 4.359 -24.422 -11.703 1 87.25 92 GLY B O 1
ATOM 3060 N N . ARG B 1 93 ? 4.438 -23.359 -13.664 1 88 93 ARG B N 1
ATOM 3061 C CA . ARG B 1 93 ? 4.324 -22.031 -13.078 1 88 93 ARG B CA 1
ATOM 3062 C C . ARG B 1 93 ? 2.865 -21.609 -12.945 1 88 93 ARG B C 1
ATOM 3064 O O . ARG B 1 93 ? 2.068 -21.828 -13.859 1 88 93 ARG B O 1
ATOM 3071 N N . LEU B 1 94 ? 2.49 -21.141 -11.828 1 93.5 94 LEU B N 1
ATOM 3072 C CA . LEU B 1 94 ? 1.173 -20.578 -11.562 1 93.5 94 LEU B CA 1
ATOM 3073 C C . LEU B 1 94 ? 1.291 -19.172 -10.984 1 93.5 94 LEU B C 1
ATOM 3075 O O . LEU B 1 94 ? 1.872 -18.984 -9.914 1 93.5 94 LEU B O 1
ATOM 3079 N N . THR B 1 95 ? 0.814 -18.172 -11.703 1 93.38 95 THR B N 1
ATOM 3080 C CA . THR B 1 95 ? 0.852 -16.781 -11.227 1 93.38 95 THR B CA 1
ATOM 3081 C C . THR B 1 95 ? -0.469 -16.406 -10.57 1 93.38 95 THR B C 1
ATOM 3083 O O . THR B 1 95 ? -1.539 -16.594 -11.156 1 93.38 95 THR B O 1
ATOM 3086 N N . ILE B 1 96 ? -0.352 -15.906 -9.312 1 96.94 96 ILE B N 1
ATOM 3087 C CA . ILE B 1 96 ? -1.519 -15.547 -8.516 1 96.94 96 ILE B CA 1
ATOM 3088 C C . ILE B 1 96 ? -1.453 -14.07 -8.141 1 96.94 96 ILE B C 1
ATOM 3090 O O . ILE B 1 96 ? -0.432 -13.594 -7.633 1 96.94 96 ILE B O 1
ATOM 3094 N N . ALA B 1 97 ? -2.504 -13.305 -8.43 1 96.31 97 ALA B N 1
ATOM 3095 C CA . ALA B 1 97 ? -2.65 -11.938 -7.949 1 96.31 97 ALA B CA 1
ATOM 3096 C C . ALA B 1 97 ? -3.662 -11.859 -6.809 1 96.31 97 ALA B C 1
ATOM 3098 O O . ALA B 1 97 ? -4.691 -12.539 -6.836 1 96.31 97 ALA B O 1
ATOM 3099 N N . ALA B 1 98 ? -3.344 -11.133 -5.809 1 97.56 98 ALA B N 1
ATOM 3100 C CA . ALA B 1 98 ? -4.258 -10.953 -4.684 1 97.56 98 ALA B CA 1
ATOM 3101 C C . ALA B 1 98 ? -4.152 -9.547 -4.105 1 97.56 98 ALA B C 1
ATOM 3103 O O . ALA B 1 98 ? -3.094 -8.914 -4.18 1 97.56 98 ALA B O 1
ATOM 3104 N N . PHE B 1 99 ? -5.305 -9.047 -3.541 1 96.25 99 PHE B N 1
ATOM 3105 C CA . PHE B 1 99 ? -5.273 -7.773 -2.828 1 96.25 99 PHE B CA 1
ATOM 3106 C C . PHE B 1 99 ? -4.578 -7.926 -1.481 1 96.25 99 PHE B C 1
ATOM 3108 O O . PHE B 1 99 ? -4.418 -9.039 -0.98 1 96.25 99 PHE B O 1
ATOM 3115 N N . ALA B 1 100 ? -4.168 -6.852 -0.83 1 97.06 100 ALA B N 1
ATOM 3116 C CA . ALA B 1 100 ? -3.189 -6.816 0.256 1 97.06 100 ALA B CA 1
ATOM 3117 C C . ALA B 1 100 ? -3.645 -7.676 1.431 1 97.06 100 ALA B C 1
ATOM 3119 O O . ALA B 1 100 ? -2.873 -8.492 1.946 1 97.06 100 ALA B O 1
ATOM 3120 N N . SER B 1 101 ? -4.883 -7.531 1.873 1 97 101 SER B N 1
ATOM 3121 C CA . SER B 1 101 ? -5.344 -8.273 3.039 1 97 101 SER B CA 1
ATOM 3122 C C . SER B 1 101 ? -5.344 -9.781 2.771 1 97 101 SER B C 1
ATOM 3124 O O . SER B 1 101 ? -5.027 -10.57 3.66 1 97 101 SER B O 1
ATOM 3126 N N . ALA B 1 102 ? -5.723 -10.156 1.588 1 98.06 102 ALA B N 1
ATOM 3127 C CA . ALA B 1 102 ? -5.695 -11.578 1.244 1 98.06 102 ALA B CA 1
ATOM 3128 C C . ALA B 1 102 ? -4.266 -12.086 1.102 1 98.06 102 ALA B C 1
ATOM 3130 O O . ALA B 1 102 ? -3.941 -13.188 1.542 1 98.06 102 ALA B O 1
ATOM 3131 N N . ALA B 1 103 ? -3.432 -11.289 0.428 1 98.5 103 ALA B N 1
ATOM 3132 C CA . ALA B 1 103 ? -2.023 -11.633 0.236 1 98.5 103 ALA B CA 1
ATOM 3133 C C . ALA B 1 103 ? -1.32 -11.828 1.575 1 98.5 103 ALA B C 1
ATOM 3135 O O . ALA B 1 103 ? -0.389 -12.633 1.682 1 98.5 103 ALA B O 1
ATOM 3136 N N . ARG B 1 104 ? -1.809 -11.172 2.545 1 97.75 104 ARG B N 1
ATOM 3137 C CA . ARG B 1 104 ? -1.176 -11.18 3.861 1 97.75 104 ARG B CA 1
ATOM 3138 C C . ARG B 1 104 ? -1.825 -12.219 4.773 1 97.75 104 ARG B C 1
ATOM 3140 O O . ARG B 1 104 ? -1.134 -12.922 5.512 1 97.75 104 ARG B O 1
ATOM 3147 N N . GLY B 1 105 ? -3.094 -12.344 4.711 1 97.75 105 GLY B N 1
ATOM 3148 C CA . GLY B 1 105 ? -3.818 -13.07 5.742 1 97.75 105 GLY B CA 1
ATOM 3149 C C . GLY B 1 105 ? -4.266 -14.453 5.301 1 97.75 105 GLY B C 1
ATOM 3150 O O . GLY B 1 105 ? -4.609 -15.297 6.133 1 97.75 105 GLY B O 1
ATOM 3151 N N . LEU B 1 106 ? -4.262 -14.719 4.027 1 98.5 106 LEU B N 1
ATOM 3152 C CA . LEU B 1 106 ? -4.801 -15.977 3.52 1 98.5 106 LEU B CA 1
ATOM 3153 C C . LEU B 1 106 ? -3.77 -16.703 2.658 1 98.5 106 LEU B C 1
ATOM 3155 O O . LEU B 1 106 ? -3.461 -17.875 2.902 1 98.5 106 LEU B O 1
ATOM 3159 N N . LEU B 1 107 ? -3.09 -16.062 1.769 1 98.75 107 LEU B N 1
ATOM 3160 C CA . LEU B 1 107 ? -2.27 -16.688 0.731 1 98.75 107 LEU B CA 1
ATOM 3161 C C . LEU B 1 107 ? -1.022 -17.328 1.332 1 98.75 107 LEU B C 1
ATOM 3163 O O . LEU B 1 107 ? -0.555 -18.359 0.848 1 98.75 107 LEU B O 1
ATOM 3167 N N . PRO B 1 108 ? -0.461 -16.75 2.439 1 98.5 108 PRO B N 1
ATOM 3168 C CA . PRO B 1 108 ? 0.745 -17.391 2.977 1 98.5 108 PRO B CA 1
ATOM 3169 C C . PRO B 1 108 ? 0.526 -18.859 3.344 1 98.5 108 PRO B C 1
ATOM 3171 O O . PRO B 1 108 ? 1.319 -19.719 2.959 1 98.5 108 PRO B O 1
ATOM 3174 N N . SER B 1 109 ? -0.541 -19.141 4.02 1 98.06 109 SER B N 1
ATOM 3175 C CA . SER B 1 109 ? -0.807 -20.531 4.398 1 98.06 109 SER B CA 1
ATOM 3176 C C . SER B 1 109 ? -1.164 -21.375 3.182 1 98.06 109 SER B C 1
ATOM 3178 O O . SER B 1 109 ? -0.775 -22.547 3.094 1 98.06 109 SER B O 1
ATOM 3180 N N . VAL B 1 110 ? -1.891 -20.828 2.271 1 98.75 110 VAL B N 1
ATOM 3181 C CA . VAL B 1 110 ? -2.291 -21.516 1.05 1 98.75 110 VAL B CA 1
ATOM 3182 C C . VAL B 1 110 ? -1.053 -21.891 0.236 1 98.75 110 VAL B C 1
ATOM 3184 O O . VAL B 1 110 ? -0.899 -23.031 -0.184 1 98.75 110 VAL B O 1
ATOM 3187 N N . LEU B 1 111 ? -0.168 -20.922 0.005 1 98.69 111 LEU B N 1
ATOM 3188 C CA . LEU B 1 111 ? 1.038 -21.125 -0.79 1 98.69 111 LEU B CA 1
ATOM 3189 C C . LEU B 1 111 ? 1.963 -22.141 -0.121 1 98.69 111 LEU B C 1
ATOM 3191 O O . LEU B 1 111 ? 2.561 -22.984 -0.795 1 98.69 111 LEU B O 1
ATOM 3195 N N . ALA B 1 112 ? 2.119 -22.031 1.2 1 98.25 112 ALA B N 1
ATOM 3196 C CA . ALA B 1 112 ? 2.938 -23 1.936 1 98.25 112 ALA B CA 1
ATOM 3197 C C . ALA B 1 112 ? 2.406 -24.422 1.767 1 98.25 112 ALA B C 1
ATOM 3199 O O . ALA B 1 112 ? 3.176 -25.359 1.534 1 98.25 112 ALA B O 1
ATOM 3200 N N . ASP B 1 113 ? 1.078 -24.594 1.867 1 98.56 113 ASP B N 1
ATOM 3201 C CA . ASP B 1 113 ? 0.422 -25.891 1.717 1 98.56 113 ASP B CA 1
ATOM 3202 C C . ASP B 1 113 ? 0.625 -26.453 0.311 1 98.56 113 ASP B C 1
ATOM 3204 O O . ASP B 1 113 ? 0.985 -27.625 0.147 1 98.56 113 ASP B O 1
ATOM 3208 N N . LEU B 1 114 ? 0.4 -25.625 -0.713 1 98.31 114 LEU B N 1
ATOM 3209 C CA . LEU B 1 114 ? 0.58 -26.047 -2.1 1 98.31 114 LEU B CA 1
ATOM 3210 C C . LEU B 1 114 ? 2.016 -26.5 -2.348 1 98.31 114 LEU B C 1
ATOM 3212 O O . LEU B 1 114 ? 2.248 -27.484 -3.055 1 98.31 114 LEU B O 1
ATOM 3216 N N . ALA B 1 115 ? 2.971 -25.766 -1.769 1 97.12 115 ALA B N 1
ATOM 3217 C CA . ALA B 1 115 ? 4.383 -26.094 -1.965 1 97.12 115 ALA B CA 1
ATOM 3218 C C . ALA B 1 115 ? 4.715 -27.469 -1.396 1 97.12 115 ALA B C 1
ATOM 3220 O O . ALA B 1 115 ? 5.523 -28.203 -1.968 1 97.12 115 ALA B O 1
ATOM 3221 N N . VAL B 1 116 ? 4.137 -27.844 -0.318 1 97.19 116 VAL B N 1
ATOM 3222 C CA . VAL B 1 116 ? 4.387 -29.109 0.342 1 97.19 116 VAL B CA 1
ATOM 3223 C C . VAL B 1 116 ? 3.705 -30.234 -0.432 1 97.19 116 VAL B C 1
ATOM 3225 O O . VAL B 1 116 ? 4.324 -31.266 -0.722 1 97.19 116 VAL B O 1
ATOM 3228 N N . ARG B 1 117 ? 2.482 -30.062 -0.833 1 97.31 117 ARG B N 1
ATOM 3229 C CA . ARG B 1 117 ? 1.675 -31.109 -1.445 1 97.31 117 ARG B CA 1
ATOM 3230 C C . ARG B 1 117 ? 2.035 -31.297 -2.916 1 97.31 117 ARG B C 1
ATOM 3232 O O . ARG B 1 117 ? 1.893 -32.375 -3.465 1 97.31 117 ARG B O 1
ATOM 3239 N N . HIS B 1 118 ? 2.439 -30.25 -3.52 1 96.81 118 HIS B N 1
ATOM 3240 C CA . HIS B 1 118 ? 2.732 -30.281 -4.949 1 96.81 118 HIS B CA 1
ATOM 3241 C C . HIS B 1 118 ? 4.082 -29.641 -5.25 1 96.81 118 HIS B C 1
ATOM 3243 O O . HIS B 1 118 ? 4.137 -28.547 -5.828 1 96.81 118 HIS B O 1
ATOM 3249 N N . PRO B 1 119 ? 5.191 -30.359 -5.062 1 94.62 119 PRO B N 1
ATOM 3250 C CA . PRO B 1 119 ? 6.535 -29.797 -5.219 1 94.62 119 PRO B CA 1
ATOM 3251 C C . PRO B 1 119 ? 6.852 -29.406 -6.664 1 94.62 119 PRO B C 1
ATOM 3253 O O . PRO B 1 119 ? 7.777 -28.641 -6.91 1 94.62 119 PRO B O 1
ATOM 3256 N N . GLY B 1 120 ? 6.133 -29.906 -7.582 1 92.94 120 GLY B N 1
ATOM 3257 C CA . GLY B 1 120 ? 6.332 -29.578 -8.984 1 92.94 120 GLY B CA 1
ATOM 3258 C C . GLY B 1 120 ? 5.668 -28.281 -9.391 1 92.94 120 GLY B C 1
ATOM 3259 O O . GLY B 1 120 ? 5.844 -27.812 -10.516 1 92.94 120 GLY B O 1
ATOM 3260 N N . LEU B 1 121 ? 4.875 -27.672 -8.508 1 95.38 121 LEU B N 1
ATOM 3261 C CA . LEU B 1 121 ? 4.16 -26.422 -8.766 1 95.38 121 LEU B CA 1
ATOM 3262 C C . LEU B 1 121 ? 4.961 -25.219 -8.273 1 95.38 121 LEU B C 1
ATOM 3264 O O . LEU B 1 121 ? 5.387 -25.188 -7.121 1 95.38 121 LEU B O 1
ATOM 3268 N N . ASP B 1 122 ? 5.262 -24.312 -9.188 1 94.62 122 ASP B N 1
ATOM 3269 C CA . ASP B 1 122 ? 5.914 -23.062 -8.852 1 94.62 122 ASP B CA 1
ATOM 3270 C C . ASP B 1 122 ? 4.898 -21.922 -8.766 1 94.62 122 ASP B C 1
ATOM 3272 O O . ASP B 1 122 ? 4.766 -21.125 -9.703 1 94.62 122 ASP B O 1
ATOM 3276 N N . ALA B 1 123 ? 4.164 -21.828 -7.598 1 97.38 123 ALA B N 1
ATOM 3277 C CA . ALA B 1 123 ? 3.148 -20.797 -7.383 1 97.38 123 ALA B CA 1
ATOM 3278 C C . ALA B 1 123 ? 3.783 -19.5 -6.914 1 97.38 123 ALA B C 1
ATOM 3280 O O . ALA B 1 123 ? 4.516 -19.469 -5.922 1 97.38 123 ALA B O 1
ATOM 3281 N N . ARG B 1 124 ? 3.512 -18.391 -7.598 1 96.19 124 ARG B N 1
ATOM 3282 C CA . ARG B 1 124 ? 4.094 -17.094 -7.293 1 96.19 124 ARG B CA 1
ATOM 3283 C C . ARG B 1 124 ? 3.008 -16.031 -7.086 1 96.19 124 ARG B C 1
ATOM 3285 O O . ARG B 1 124 ? 2.061 -15.953 -7.871 1 96.19 124 ARG B O 1
ATOM 3292 N N . LEU B 1 125 ? 3.182 -15.25 -6.059 1 97.69 125 LEU B N 1
ATOM 3293 C CA . LEU B 1 125 ? 2.184 -14.266 -5.66 1 97.69 125 LEU B CA 1
ATOM 3294 C C . LEU B 1 125 ? 2.633 -12.859 -6.035 1 97.69 125 LEU B C 1
ATOM 3296 O O . LEU B 1 125 ? 3.797 -12.5 -5.84 1 97.69 125 LEU B O 1
ATOM 3300 N N . THR B 1 126 ? 1.697 -12.102 -6.586 1 94.5 126 THR B N 1
ATOM 3301 C CA . THR B 1 126 ? 1.849 -10.664 -6.734 1 94.5 126 THR B CA 1
ATOM 3302 C C . THR B 1 126 ? 0.69 -9.922 -6.066 1 94.5 126 THR B C 1
ATOM 3304 O O . THR B 1 126 ? -0.476 -10.211 -6.344 1 94.5 126 THR B O 1
ATOM 3307 N N . GLU B 1 127 ? 1.037 -9.031 -5.133 1 96.06 127 GLU B N 1
ATOM 3308 C CA . GLU B 1 127 ? 0.032 -8.164 -4.531 1 96.06 127 GLU B CA 1
ATOM 3309 C C . GLU B 1 127 ? -0.426 -7.09 -5.512 1 96.06 127 GLU B C 1
ATOM 3311 O O . GLU B 1 127 ? 0.395 -6.352 -6.062 1 96.06 127 GLU B O 1
ATOM 3316 N N . VAL B 1 128 ? -1.767 -7.031 -5.723 1 91.06 128 VAL B N 1
ATOM 3317 C CA . VAL B 1 128 ? -2.338 -6.094 -6.688 1 91.06 128 VAL B CA 1
ATOM 3318 C C . VAL B 1 128 ? -3.635 -5.508 -6.133 1 91.06 128 VAL B C 1
ATOM 3320 O O . VAL B 1 128 ? -4.406 -6.207 -5.469 1 91.06 128 VAL B O 1
ATOM 3323 N N . ASP B 1 129 ? -3.83 -4.262 -6.457 1 85.94 129 ASP B N 1
ATOM 3324 C CA . ASP B 1 129 ? -5.086 -3.623 -6.074 1 85.94 129 ASP B CA 1
ATOM 3325 C C . ASP B 1 129 ? -6.277 -4.336 -6.711 1 85.94 129 ASP B C 1
ATOM 3327 O O . ASP B 1 129 ? -6.227 -4.723 -7.879 1 85.94 129 ASP B O 1
ATOM 3331 N N . PRO B 1 130 ? -7.336 -4.449 -5.938 1 80.94 130 PRO B N 1
ATOM 3332 C CA . PRO B 1 130 ? -8.492 -5.203 -6.43 1 80.94 130 PRO B CA 1
ATOM 3333 C C . PRO B 1 130 ? -9.047 -4.652 -7.742 1 80.94 130 PRO B C 1
ATOM 3335 O O . PRO B 1 130 ? -9.531 -5.414 -8.578 1 80.94 130 PRO B O 1
ATOM 3338 N N . HIS B 1 131 ? -9 -3.389 -7.973 1 77.75 131 HIS B N 1
ATOM 3339 C CA . HIS B 1 131 ? -9.609 -2.791 -9.156 1 77.75 131 HIS B CA 1
ATOM 3340 C C . HIS B 1 131 ? -8.805 -3.113 -10.406 1 77.75 131 HIS B C 1
ATOM 3342 O O . HIS B 1 131 ? -9.305 -2.988 -11.523 1 77.75 131 HIS B O 1
ATOM 3348 N N . LEU B 1 132 ? -7.621 -3.594 -10.18 1 78.25 132 LEU B N 1
ATOM 3349 C CA . LEU B 1 132 ? -6.746 -3.875 -11.312 1 78.25 132 LEU B CA 1
ATOM 3350 C C . LEU B 1 132 ? -6.688 -5.371 -11.594 1 78.25 132 LEU B C 1
ATOM 3352 O O . LEU B 1 132 ? -6.387 -5.785 -12.711 1 78.25 132 LEU B O 1
ATOM 3356 N N . SER B 1 133 ? -6.973 -6.152 -10.609 1 84.25 133 SER B N 1
ATOM 3357 C CA . SER B 1 133 ? -6.625 -7.566 -10.648 1 84.25 133 SER B CA 1
ATOM 3358 C C . SER B 1 133 ? -7.535 -8.336 -11.602 1 84.25 133 SER B C 1
ATOM 3360 O O . SER B 1 133 ? -7.094 -9.266 -12.273 1 84.25 133 SER B O 1
ATOM 3362 N N . VAL B 1 134 ? -8.781 -7.902 -11.727 1 84.12 134 VAL B N 1
ATOM 3363 C CA . VAL B 1 134 ? -9.734 -8.625 -12.562 1 84.12 134 VAL B CA 1
ATOM 3364 C C . VAL B 1 134 ? -9.336 -8.5 -14.031 1 84.12 134 VAL B C 1
ATOM 3366 O O . VAL B 1 134 ? -9.391 -9.484 -14.773 1 84.12 134 VAL B O 1
ATOM 3369 N N . ASP B 1 135 ? -8.898 -7.375 -14.422 1 83.06 135 ASP B N 1
ATOM 3370 C CA . ASP B 1 135 ? -8.445 -7.152 -15.789 1 83.06 135 ASP B CA 1
ATOM 3371 C C . ASP B 1 135 ? -7.195 -7.977 -16.094 1 83.06 135 ASP B C 1
ATOM 3373 O O . ASP B 1 135 ? -7.016 -8.438 -17.219 1 83.06 135 ASP B O 1
ATOM 3377 N N . LEU B 1 136 ? -6.383 -8.18 -15.117 1 84 136 LEU B N 1
ATOM 3378 C CA . LEU B 1 136 ? -5.145 -8.922 -15.305 1 84 136 LEU B CA 1
ATOM 3379 C C . LEU B 1 136 ? -5.434 -10.383 -15.648 1 84 136 LEU B C 1
ATOM 3381 O O . LEU B 1 136 ? -4.797 -10.953 -16.531 1 84 136 LEU B O 1
ATOM 3385 N N . VAL B 1 137 ? -6.398 -10.938 -14.984 1 87.31 137 VAL B N 1
ATOM 3386 C CA . VAL B 1 137 ? -6.73 -12.328 -15.242 1 87.31 137 VAL B CA 1
ATOM 3387 C C . VAL B 1 137 ? -7.441 -12.461 -16.578 1 87.31 137 VAL B C 1
ATOM 3389 O O . VAL B 1 137 ? -7.195 -13.406 -17.344 1 87.31 137 VAL B O 1
ATOM 3392 N N . ALA B 1 138 ? -8.281 -11.508 -16.906 1 84.56 138 ALA B N 1
ATOM 3393 C CA . ALA B 1 138 ? -9.008 -11.531 -18.172 1 84.56 138 ALA B CA 1
ATOM 3394 C C . ALA B 1 138 ? -8.055 -11.461 -19.344 1 84.56 138 ALA B C 1
ATOM 3396 O O . ALA B 1 138 ? -8.273 -12.109 -20.375 1 84.56 138 ALA B O 1
ATOM 3397 N N . LYS B 1 139 ? -7.004 -10.75 -19.172 1 77.88 139 LYS B N 1
ATOM 3398 C CA . LYS B 1 139 ? -6.035 -10.539 -20.234 1 77.88 139 LYS B CA 1
ATOM 3399 C C . LYS B 1 139 ? -4.953 -11.609 -20.234 1 77.88 139 LYS B C 1
ATOM 3401 O O . LYS B 1 139 ? -4.062 -11.609 -21.078 1 77.88 139 LYS B O 1
ATOM 3406 N N . GLY B 1 140 ? -5.051 -12.445 -19.266 1 80.19 140 GLY B N 1
ATOM 3407 C CA . GLY B 1 140 ? -4.125 -13.562 -19.219 1 80.19 140 GLY B CA 1
ATOM 3408 C C . GLY B 1 140 ? -2.779 -13.195 -18.625 1 80.19 140 GLY B C 1
ATOM 3409 O O . GLY B 1 140 ? -1.792 -13.906 -18.797 1 80.19 140 GLY B O 1
ATOM 3410 N N . ALA B 1 141 ? -2.693 -12.094 -17.953 1 81.12 141 ALA B N 1
ATOM 3411 C CA . ALA B 1 141 ? -1.453 -11.633 -17.328 1 81.12 141 ALA B CA 1
ATOM 3412 C C . ALA B 1 141 ? -1.152 -12.414 -16.047 1 81.12 141 ALA B C 1
ATOM 3414 O O . ALA B 1 141 ? 0.005 -12.516 -15.641 1 81.12 141 ALA B O 1
ATOM 3415 N N . VAL B 1 142 ? -2.203 -12.93 -15.422 1 89.06 142 VAL B N 1
ATOM 3416 C CA . VAL B 1 142 ? -2.092 -13.828 -14.273 1 89.06 142 VAL B CA 1
ATOM 3417 C C . VAL B 1 142 ? -3.061 -14.992 -14.438 1 89.06 142 VAL B C 1
ATOM 3419 O O . VAL B 1 142 ? -4.051 -14.891 -15.172 1 89.06 142 VAL B O 1
ATOM 3422 N N . ASP B 1 143 ? -2.721 -16.094 -13.805 1 91.31 143 ASP B N 1
ATOM 3423 C CA . ASP B 1 143 ? -3.518 -17.312 -13.977 1 91.31 143 ASP B CA 1
ATOM 3424 C C . ASP B 1 143 ? -4.738 -17.297 -13.055 1 91.31 143 ASP B C 1
ATOM 3426 O O . ASP B 1 143 ? -5.777 -17.875 -13.383 1 91.31 143 ASP B O 1
ATOM 3430 N N . LEU B 1 144 ? -4.527 -16.734 -11.891 1 96.06 144 LEU B N 1
ATOM 3431 C CA . LEU B 1 144 ? -5.562 -16.75 -10.859 1 96.06 144 LEU B CA 1
ATOM 3432 C C . LEU B 1 144 ? -5.543 -15.453 -10.062 1 96.06 144 LEU B C 1
ATOM 3434 O O . LEU B 1 144 ? -4.473 -14.922 -9.758 1 96.06 144 LEU B O 1
ATOM 3438 N N . VAL B 1 145 ? -6.734 -14.93 -9.734 1 96.38 145 VAL B N 1
ATOM 3439 C CA . VAL B 1 145 ? -6.863 -13.719 -8.93 1 96.38 145 VAL B CA 1
ATOM 3440 C C . VAL B 1 145 ? -7.719 -14.008 -7.703 1 96.38 145 VAL B C 1
ATOM 3442 O O . VAL B 1 145 ? -8.734 -14.703 -7.793 1 96.38 145 VAL B O 1
ATOM 3445 N N . VAL B 1 146 ? -7.258 -13.578 -6.535 1 97.31 146 VAL B N 1
ATOM 3446 C CA . VAL B 1 146 ? -8.117 -13.492 -5.359 1 97.31 146 VAL B CA 1
ATOM 3447 C C . VAL B 1 146 ? -8.625 -12.062 -5.195 1 97.31 146 VAL B C 1
ATOM 3449 O O . VAL B 1 146 ? -7.84 -11.148 -4.934 1 97.31 146 VAL B O 1
ATOM 3452 N N . ALA B 1 147 ? -9.945 -11.875 -5.371 1 94.81 147 ALA B N 1
ATOM 3453 C CA . ALA B 1 147 ? -10.594 -10.57 -5.348 1 94.81 147 ALA B CA 1
ATOM 3454 C C . ALA B 1 147 ? -11.727 -10.531 -4.32 1 94.81 147 ALA B C 1
ATOM 3456 O O . ALA B 1 147 ? -11.992 -11.531 -3.648 1 94.81 147 ALA B O 1
ATOM 3457 N N . HIS B 1 148 ? -12.172 -9.375 -4.117 1 93.81 148 HIS B N 1
ATOM 3458 C CA . HIS B 1 148 ? -13.328 -9.242 -3.229 1 93.81 148 HIS B CA 1
ATOM 3459 C C . HIS B 1 148 ? -14.32 -8.219 -3.764 1 93.81 148 HIS B C 1
ATOM 3461 O O . HIS B 1 148 ? -13.984 -7.414 -4.633 1 93.81 148 HIS B O 1
ATOM 3467 N N . ASP B 1 149 ? -15.508 -8.289 -3.289 1 88.44 149 ASP B N 1
ATOM 3468 C CA . ASP B 1 149 ? -16.531 -7.273 -3.518 1 88.44 149 ASP B CA 1
ATOM 3469 C C . ASP B 1 149 ? -17.281 -6.957 -2.23 1 88.44 149 ASP B C 1
ATOM 3471 O O . ASP B 1 149 ? -17.047 -7.586 -1.196 1 88.44 149 ASP B O 1
ATOM 3475 N N . TRP B 1 150 ? -17.891 -5.844 -2.25 1 86.31 150 TRP B N 1
ATOM 3476 C CA . TRP B 1 150 ? -18.797 -5.418 -1.18 1 86.31 150 TRP B CA 1
ATOM 3477 C C . TRP B 1 150 ? -20.219 -5.266 -1.694 1 86.31 150 TRP B C 1
ATOM 3479 O O . TRP B 1 150 ? -20.453 -5.211 -2.904 1 86.31 150 TRP B O 1
ATOM 3489 N N . ASP B 1 151 ? -21.141 -5.34 -0.815 1 76.88 151 ASP B N 1
ATOM 3490 C CA . ASP B 1 151 ? -22.547 -5.203 -1.187 1 76.88 151 ASP B CA 1
ATOM 3491 C C . ASP B 1 151 ? -22.797 -3.904 -1.952 1 76.88 151 ASP B C 1
ATOM 3493 O O . ASP B 1 151 ? -23.578 -3.873 -2.904 1 76.88 151 ASP B O 1
ATOM 3497 N N . ILE B 1 152 ? -22.047 -2.984 -1.62 1 75 152 ILE B N 1
ATOM 3498 C CA . ILE B 1 152 ? -22.25 -1.671 -2.221 1 75 152 ILE B CA 1
ATOM 3499 C C . ILE B 1 152 ? -21.484 -1.585 -3.541 1 75 152 ILE B C 1
ATOM 3501 O O . ILE B 1 152 ? -21.672 -0.638 -4.312 1 75 152 ILE B O 1
ATOM 3505 N N . ALA B 1 153 ? -20.609 -2.559 -3.75 1 75.38 153 ALA B N 1
ATOM 3506 C CA . ALA B 1 153 ? -19.781 -2.576 -4.945 1 75.38 153 ALA B CA 1
ATOM 3507 C C . ALA B 1 153 ? -19.547 -4.004 -5.434 1 75.38 153 ALA B C 1
ATOM 3509 O O . ALA B 1 153 ? -18.453 -4.547 -5.293 1 75.38 153 ALA B O 1
ATOM 3510 N N . PRO B 1 154 ? -20.641 -4.48 -6.023 1 74.56 154 PRO B N 1
ATOM 3511 C CA . PRO B 1 154 ? -20.469 -5.848 -6.531 1 74.56 154 PRO B CA 1
ATOM 3512 C C . PRO B 1 154 ? -19.469 -5.934 -7.672 1 74.56 154 PRO B C 1
ATOM 3514 O O . PRO B 1 154 ? -19.297 -4.977 -8.43 1 74.56 154 PRO B O 1
ATOM 3517 N N . LEU B 1 155 ? -18.656 -6.902 -7.648 1 74.19 155 LEU B N 1
ATOM 3518 C CA . LEU B 1 155 ? -17.656 -7.164 -8.688 1 74.19 155 LEU B CA 1
ATOM 3519 C C . LEU B 1 155 ? -18.172 -8.211 -9.68 1 74.19 155 LEU B C 1
ATOM 3521 O O . LEU B 1 155 ? -18.016 -9.414 -9.461 1 74.19 155 LEU B O 1
ATOM 3525 N N . PRO B 1 156 ? -18.781 -7.695 -10.766 1 72.75 156 PRO B N 1
ATOM 3526 C CA . PRO B 1 156 ? -19.172 -8.719 -11.734 1 72.75 156 PRO B CA 1
ATOM 3527 C C . PRO B 1 156 ? -17.984 -9.32 -12.477 1 72.75 156 PRO B C 1
ATOM 3529 O O . PRO B 1 156 ? -17.016 -8.617 -12.766 1 72.75 156 PRO B O 1
ATOM 3532 N N . ALA B 1 157 ? -18 -10.594 -12.711 1 77 157 ALA B N 1
ATOM 3533 C CA . ALA B 1 157 ? -16.953 -11.227 -13.516 1 77 157 ALA B CA 1
ATOM 3534 C C . ALA B 1 157 ? -17.094 -10.836 -14.984 1 77 157 ALA B C 1
ATOM 3536 O O . ALA B 1 157 ? -18.188 -10.898 -15.555 1 77 157 ALA B O 1
ATOM 3537 N N . PRO B 1 158 ? -15.977 -10.359 -15.547 1 81.25 158 PRO B N 1
ATOM 3538 C CA . PRO B 1 158 ? -16.047 -10.055 -16.984 1 81.25 158 PRO B CA 1
ATOM 3539 C C . PRO B 1 158 ? -16.25 -11.305 -17.828 1 81.25 158 PRO B C 1
ATOM 3541 O O . PRO B 1 158 ? -16.141 -12.422 -17.328 1 81.25 158 PRO B O 1
ATOM 3544 N N . ALA B 1 159 ? -16.578 -11.055 -19.062 1 84.38 159 ALA B N 1
ATOM 3545 C CA . ALA B 1 159 ? -16.719 -12.156 -20 1 84.38 159 ALA B CA 1
ATOM 3546 C C . ALA B 1 159 ? -15.438 -12.969 -20.094 1 84.38 159 ALA B C 1
ATOM 3548 O O . ALA B 1 159 ? -14.344 -12.406 -20.109 1 84.38 159 ALA B O 1
ATOM 3549 N N . GLY B 1 160 ? -15.625 -14.273 -20.078 1 87.31 160 GLY B N 1
ATOM 3550 C CA . GLY B 1 160 ? -14.484 -15.156 -20.234 1 87.31 160 GLY B CA 1
ATOM 3551 C C . GLY B 1 160 ? -13.773 -15.453 -18.922 1 87.31 160 GLY B C 1
ATOM 3552 O O . GLY B 1 160 ? -12.703 -16.062 -18.922 1 87.31 160 GLY B O 1
ATOM 3553 N N . VAL B 1 161 ? -14.32 -14.945 -17.906 1 91.94 161 VAL B N 1
ATOM 3554 C CA . VAL B 1 161 ? -13.742 -15.172 -16.594 1 91.94 161 VAL B CA 1
ATOM 3555 C C . VAL B 1 161 ? -14.734 -15.93 -15.711 1 91.94 161 VAL B C 1
ATOM 3557 O O . VAL B 1 161 ? -15.93 -15.617 -15.703 1 91.94 161 VAL B O 1
ATOM 3560 N N . GLU B 1 162 ? -14.273 -16.969 -15.07 1 93.12 162 GLU B N 1
ATOM 3561 C CA . GLU B 1 162 ? -15.047 -17.719 -14.086 1 93.12 162 GLU B CA 1
ATOM 3562 C C . GLU B 1 162 ? -14.633 -17.359 -12.656 1 93.12 162 GLU B C 1
ATOM 3564 O O . GLU B 1 162 ? -13.562 -16.797 -12.445 1 93.12 162 GLU B O 1
ATOM 3569 N N . GLN B 1 163 ? -15.516 -17.594 -11.766 1 93.5 163 GLN B N 1
ATOM 3570 C CA . GLN B 1 163 ? -15.234 -17.266 -10.375 1 93.5 163 GLN B CA 1
ATOM 3571 C C . GLN B 1 163 ? -15.742 -18.344 -9.438 1 93.5 163 GLN B C 1
ATOM 3573 O O . GLN B 1 163 ? -16.672 -19.094 -9.773 1 93.5 163 GLN B O 1
ATOM 3578 N N . ALA B 1 164 ? -15.164 -18.531 -8.312 1 95.44 164 ALA B N 1
ATOM 3579 C CA . ALA B 1 164 ? -15.594 -19.375 -7.203 1 95.44 164 ALA B CA 1
ATOM 3580 C C . ALA B 1 164 ? -15.555 -18.625 -5.883 1 95.44 164 ALA B C 1
ATOM 3582 O O . ALA B 1 164 ? -14.586 -17.906 -5.598 1 95.44 164 ALA B O 1
ATOM 3583 N N . PRO B 1 165 ? -16.641 -18.719 -5.09 1 96.06 165 PRO B N 1
ATOM 3584 C CA . PRO B 1 165 ? -16.609 -18.094 -3.77 1 96.06 165 PRO B CA 1
ATOM 3585 C C . PRO B 1 165 ? -15.578 -18.734 -2.838 1 96.06 165 PRO B C 1
ATOM 3587 O O . PRO B 1 165 ? -15.391 -19.953 -2.859 1 96.06 165 PRO B O 1
ATOM 3590 N N . VAL B 1 166 ? -14.883 -17.953 -2.104 1 97.69 166 VAL B N 1
ATOM 3591 C CA . VAL B 1 166 ? -13.898 -18.406 -1.126 1 97.69 166 VAL B CA 1
ATOM 3592 C C . VAL B 1 166 ? -14.453 -18.25 0.285 1 97.69 166 VAL B C 1
ATOM 3594 O O . VAL B 1 166 ? -14.414 -19.172 1.092 1 97.69 166 VAL B O 1
ATOM 3597 N N . GLY B 1 167 ? -14.969 -17.031 0.574 1 96.44 167 GLY B N 1
ATOM 3598 C CA . GLY B 1 167 ? -15.508 -16.781 1.9 1 96.44 167 GLY B CA 1
ATOM 3599 C C . GLY B 1 167 ? -15.922 -15.344 2.117 1 96.44 167 GLY B C 1
ATOM 3600 O O . GLY B 1 167 ? -15.93 -14.547 1.178 1 96.44 167 GLY B O 1
ATOM 3601 N N . GLU B 1 168 ? -16.391 -15.07 3.402 1 95.62 168 GLU B N 1
ATOM 3602 C CA . GLU B 1 168 ? -16.844 -13.734 3.795 1 95.62 168 GLU B CA 1
ATOM 3603 C C . GLU B 1 168 ? -15.945 -13.148 4.879 1 95.62 168 GLU B C 1
ATOM 3605 O O . GLU B 1 168 ? -15.688 -13.789 5.898 1 95.62 168 GLU B O 1
ATOM 3610 N N . ASP B 1 169 ? -15.477 -12.008 4.629 1 96.19 169 ASP B N 1
ATOM 3611 C CA . ASP B 1 169 ? -14.633 -11.258 5.555 1 96.19 169 ASP B CA 1
ATOM 3612 C C . ASP B 1 169 ? -15.414 -10.125 6.215 1 96.19 169 ASP B C 1
ATOM 3614 O O . ASP B 1 169 ? -16 -9.289 5.531 1 96.19 169 ASP B O 1
ATOM 3618 N N . LEU B 1 170 ? -15.352 -10.047 7.5 1 94.88 170 LEU B N 1
ATOM 3619 C CA . LEU B 1 170 ? -16.109 -9.055 8.266 1 94.88 170 LEU B CA 1
ATOM 3620 C C . LEU B 1 170 ? -15.273 -7.793 8.484 1 94.88 170 LEU B C 1
ATOM 3622 O O . LEU B 1 170 ? -14.039 -7.848 8.477 1 94.88 170 LEU B O 1
ATOM 3626 N N . CYS B 1 171 ? -15.984 -6.688 8.617 1 94.88 171 CYS B N 1
A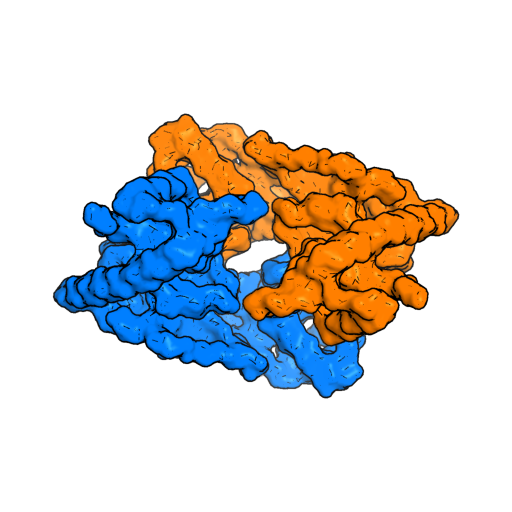TOM 3627 C CA . CYS B 1 171 ? -15.352 -5.402 8.883 1 94.88 171 CYS B CA 1
ATOM 3628 C C . CYS B 1 171 ? -15.828 -4.824 10.211 1 94.88 171 CYS B C 1
ATOM 3630 O O . CYS B 1 171 ? -17.031 -4.809 10.492 1 94.88 171 CYS B O 1
ATOM 3632 N N . ASP B 1 172 ? -14.914 -4.316 10.961 1 94.88 172 ASP B N 1
ATOM 3633 C CA . ASP B 1 172 ? -15.227 -3.744 12.266 1 94.88 172 ASP B CA 1
ATOM 3634 C C . ASP B 1 172 ? -14.945 -2.244 12.281 1 94.88 172 ASP B C 1
ATOM 3636 O O . ASP B 1 172 ? -14.086 -1.756 11.547 1 94.88 172 ASP B O 1
ATOM 3640 N N . LEU B 1 173 ? -15.758 -1.617 13.109 1 97.38 173 LEU B N 1
ATOM 3641 C CA . LEU B 1 173 ? -15.383 -0.279 13.547 1 97.38 173 LEU B CA 1
ATOM 3642 C C . LEU B 1 173 ? -14.305 -0.345 14.625 1 97.38 173 LEU B C 1
ATOM 3644 O O . LEU B 1 173 ? -14.477 -1.027 15.633 1 97.38 173 LEU B O 1
ATOM 3648 N N . LEU B 1 174 ? -13.164 0.25 14.383 1 98.12 174 LEU B N 1
ATOM 3649 C CA . LEU B 1 174 ? -12.125 0.361 15.398 1 98.12 174 LEU B CA 1
ATOM 3650 C C . LEU B 1 174 ? -12.125 1.749 16.031 1 98.12 174 LEU B C 1
ATOM 3652 O O . LEU B 1 174 ? -12.141 2.758 15.32 1 98.12 174 LEU B O 1
ATOM 3656 N N . VAL B 1 175 ? -12.156 1.782 17.312 1 98.5 175 VAL B N 1
ATOM 3657 C CA . VAL B 1 175 ? -12.164 3.035 18.062 1 98.5 175 VAL B CA 1
ATOM 3658 C C . VAL B 1 175 ? -11.086 3.002 19.141 1 98.5 175 VAL B C 1
ATOM 3660 O O . VAL B 1 175 ? -10.641 1.927 19.562 1 98.5 175 VAL B O 1
ATOM 3663 N N . PRO B 1 176 ? -10.586 4.23 19.547 1 97.81 176 PRO B N 1
ATOM 3664 C CA . PRO B 1 176 ? -9.695 4.25 20.719 1 97.81 176 PRO B CA 1
ATOM 3665 C C . PRO B 1 176 ? -10.383 3.742 21.984 1 97.81 176 PRO B C 1
ATOM 3667 O O . PRO B 1 176 ? -11.609 3.797 22.094 1 97.81 176 PRO B O 1
ATOM 3670 N N . GLU B 1 177 ? -9.641 3.156 22.922 1 94.31 177 GLU B N 1
ATOM 3671 C CA . GLU B 1 177 ? -10.156 2.574 24.156 1 94.31 177 GLU B CA 1
ATOM 3672 C C . GLU B 1 177 ? -11.023 3.572 24.906 1 94.31 177 GLU B C 1
ATOM 3674 O O . GLU B 1 177 ? -12.023 3.188 25.531 1 94.31 177 GLU B O 1
ATOM 3679 N N . GLY B 1 178 ? -10.812 4.859 24.906 1 93.75 178 GLY B N 1
ATOM 3680 C CA . GLY B 1 178 ? -11.578 5.859 25.641 1 93.75 178 GLY B CA 1
ATOM 3681 C C . GLY B 1 178 ? -12.734 6.43 24.828 1 93.75 178 GLY B C 1
ATOM 3682 O O . GLY B 1 178 ? -13.461 7.305 25.312 1 93.75 178 GLY B O 1
ATOM 3683 N N . HIS B 1 179 ? -13.008 5.875 23.703 1 96.94 179 HIS B N 1
ATOM 3684 C CA . HIS B 1 179 ? -14.023 6.402 22.797 1 96.94 179 HIS B CA 1
ATOM 3685 C C . HIS B 1 179 ? -15.43 6.047 23.281 1 96.94 179 HIS B C 1
ATOM 3687 O O . HIS B 1 179 ? -15.625 5.012 23.922 1 96.94 179 HIS B O 1
ATOM 3693 N N . ARG B 1 180 ? -16.438 6.762 22.953 1 96.56 180 ARG B N 1
ATOM 3694 C CA . ARG B 1 180 ? -17.812 6.598 23.422 1 96.56 180 ARG B CA 1
ATOM 3695 C C . ARG B 1 180 ? -18.406 5.289 22.906 1 96.56 180 ARG B C 1
ATOM 3697 O O . ARG B 1 180 ? -19.344 4.754 23.5 1 96.56 180 ARG B O 1
ATOM 3704 N N . PHE B 1 181 ? -17.938 4.809 21.844 1 97.19 181 PHE B N 1
ATOM 3705 C CA . PHE B 1 181 ? -18.484 3.576 21.281 1 97.19 181 PHE B CA 1
ATOM 3706 C C . PHE B 1 181 ? -17.812 2.357 21.906 1 97.19 181 PHE B C 1
ATOM 3708 O O . PHE B 1 181 ? -18.266 1.229 21.734 1 97.19 181 PHE B O 1
ATOM 3715 N N . ALA B 1 182 ? -16.703 2.609 22.609 1 95.62 182 ALA B N 1
ATOM 3716 C CA . ALA B 1 182 ? -15.977 1.482 23.188 1 95.62 182 ALA B CA 1
ATOM 3717 C C . ALA B 1 182 ? -16.859 0.704 24.172 1 95.62 182 ALA B C 1
ATOM 3719 O O . ALA B 1 182 ? -17.516 1.294 25.031 1 95.62 182 ALA B O 1
ATOM 3720 N N . GLY B 1 183 ? -16.953 -0.623 23.984 1 90.88 183 GLY B N 1
ATOM 3721 C CA . GLY B 1 183 ? -17.719 -1.462 24.891 1 90.88 183 GLY B CA 1
ATOM 3722 C C . GLY B 1 183 ? -19.141 -1.722 24.422 1 90.88 183 GLY B C 1
ATOM 3723 O O . GLY B 1 183 ? -19.859 -2.533 25 1 90.88 183 GLY B O 1
ATOM 3724 N N . ARG B 1 184 ? -19.531 -0.997 23.438 1 94.06 184 ARG B N 1
ATOM 3725 C CA . ARG B 1 184 ? -20.859 -1.25 22.875 1 94.06 184 ARG B CA 1
ATOM 3726 C C . ARG B 1 184 ? -20.906 -2.604 22.172 1 94.06 184 ARG B C 1
ATOM 3728 O O . ARG B 1 184 ? -19.922 -3.014 21.531 1 94.06 184 ARG B O 1
ATOM 3735 N N . THR B 1 185 ? -22.031 -3.25 22.297 1 92.38 185 THR B N 1
ATOM 3736 C CA . THR B 1 185 ? -22.219 -4.531 21.625 1 92.38 185 THR B CA 1
ATOM 3737 C C . THR B 1 185 ? -22.359 -4.328 20.109 1 92.38 185 THR B C 1
ATOM 3739 O O . THR B 1 185 ? -21.953 -5.188 19.328 1 92.38 185 THR B O 1
ATOM 3742 N N . ALA B 1 186 ? -23.031 -3.211 19.781 1 94.06 186 ALA B N 1
ATOM 3743 C CA . ALA B 1 186 ? -23.188 -2.85 18.375 1 94.06 186 ALA B CA 1
ATOM 3744 C C . ALA B 1 186 ? -23.484 -1.36 18.219 1 94.06 186 ALA B C 1
ATOM 3746 O O . ALA B 1 186 ? -24.016 -0.73 19.125 1 94.06 186 ALA B O 1
ATOM 3747 N N . VAL B 1 187 ? -23.031 -0.837 17.141 1 95.75 187 VAL B N 1
ATOM 3748 C CA . VAL B 1 187 ? -23.312 0.553 16.797 1 95.75 187 VAL B CA 1
ATOM 3749 C C . VAL B 1 187 ? -24.062 0.615 15.469 1 95.75 187 VAL B C 1
ATOM 3751 O O . VAL B 1 187 ? -23.703 -0.072 14.508 1 95.75 187 VAL B O 1
ATOM 3754 N N . ARG B 1 188 ? -25.109 1.337 15.477 1 95 188 ARG B N 1
ATOM 3755 C CA . ARG B 1 188 ? -25.875 1.518 14.242 1 95 188 ARG B CA 1
ATOM 3756 C C . ARG B 1 188 ? -25.203 2.541 13.336 1 95 188 ARG B C 1
ATOM 3758 O O . ARG B 1 188 ? -24.578 3.492 13.812 1 95 188 ARG B O 1
ATOM 3765 N N . ARG B 1 189 ? -25.359 2.385 12.016 1 91.94 189 ARG B N 1
ATOM 3766 C CA . ARG B 1 189 ? -24.75 3.232 11.008 1 91.94 189 ARG B CA 1
ATOM 3767 C C . ARG B 1 189 ? -25.141 4.695 11.195 1 91.94 189 ARG B C 1
ATOM 3769 O O . ARG B 1 189 ? -24.328 5.594 10.961 1 91.94 189 ARG B O 1
ATOM 3776 N N . ASP B 1 190 ? -26.344 4.941 11.625 1 92.12 190 ASP B N 1
ATOM 3777 C CA . ASP B 1 190 ? -26.844 6.309 11.742 1 92.12 190 ASP B CA 1
ATOM 3778 C C . ASP B 1 190 ? -26.219 7.016 12.953 1 92.12 190 ASP B C 1
ATOM 3780 O O . ASP B 1 190 ? -26.344 8.234 13.094 1 92.12 190 ASP B O 1
ATOM 3784 N N . GLU B 1 191 ? -25.578 6.246 13.828 1 94.88 191 GLU B N 1
ATOM 3785 C CA . GLU B 1 191 ? -24.938 6.812 15.008 1 94.88 191 GLU B CA 1
ATOM 3786 C C . GLU B 1 191 ? -23.531 7.324 14.688 1 94.88 191 GLU B C 1
ATOM 3788 O O . GLU B 1 191 ? -22.875 7.93 15.539 1 94.88 191 GLU B O 1
ATOM 3793 N N . LEU B 1 192 ? -23.047 7.133 13.508 1 95.44 192 LEU B N 1
ATOM 3794 C CA . LEU B 1 192 ? -21.641 7.348 13.156 1 95.44 192 LEU B CA 1
ATOM 3795 C C . LEU B 1 192 ? -21.391 8.812 12.82 1 95.44 192 LEU B C 1
ATOM 3797 O O . LEU B 1 192 ? -20.234 9.203 12.578 1 95.44 192 LEU B O 1
ATOM 3801 N N . GLY B 1 193 ? -22.438 9.594 12.867 1 93.12 193 GLY B N 1
ATOM 3802 C CA . GLY B 1 193 ? -22.297 11.008 12.539 1 93.12 193 GLY B CA 1
ATOM 3803 C C . GLY B 1 193 ? -21.438 11.766 13.523 1 93.12 193 GLY B C 1
ATOM 3804 O O . GLY B 1 193 ? -21.5 11.523 14.734 1 93.12 193 GLY B O 1
ATOM 3805 N N . GLY B 1 194 ? -20.578 12.727 12.953 1 92.94 194 GLY B N 1
ATOM 3806 C CA . GLY B 1 194 ? -19.812 13.641 13.797 1 92.94 194 GLY B CA 1
ATOM 3807 C C . GLY B 1 194 ? -18.469 13.086 14.195 1 92.94 194 GLY B C 1
ATOM 3808 O O . GLY B 1 194 ? -17.672 13.789 14.828 1 92.94 194 GLY B O 1
ATOM 3809 N N . GLU B 1 195 ? -18.172 11.844 13.812 1 95.88 195 GLU B N 1
ATOM 3810 C CA . GLU B 1 195 ? -16.891 11.234 14.164 1 95.88 195 GLU B CA 1
ATOM 3811 C C . GLU B 1 195 ? -15.773 11.727 13.242 1 95.88 195 GLU B C 1
ATOM 3813 O O . GLU B 1 195 ? -16.031 12.086 12.086 1 95.88 195 GLU B O 1
ATOM 3818 N N . ARG B 1 196 ? -14.531 11.812 13.828 1 96.19 196 ARG B N 1
ATOM 3819 C CA . ARG B 1 196 ? -13.336 12.039 13.023 1 96.19 196 ARG B CA 1
ATOM 3820 C C . ARG B 1 196 ? -12.82 10.727 12.438 1 96.19 196 ARG B C 1
ATOM 3822 O O . ARG B 1 196 ? -12.438 9.82 13.172 1 96.19 196 ARG B O 1
ATOM 3829 N N . TRP B 1 197 ? -12.719 10.727 11.094 1 97.25 197 TRP B N 1
ATOM 3830 C CA . TRP B 1 197 ? -12.484 9.453 10.43 1 97.25 197 TRP B CA 1
ATOM 3831 C C . TRP B 1 197 ? -11.062 9.367 9.891 1 97.25 197 TRP B C 1
ATOM 3833 O O . TRP B 1 197 ? -10.531 10.352 9.375 1 97.25 197 TRP B O 1
ATOM 3843 N N . ILE B 1 198 ? -10.508 8.234 10.078 1 98.06 198 ILE B N 1
ATOM 3844 C CA . ILE B 1 198 ? -9.32 7.766 9.375 1 98.06 198 ILE B CA 1
ATOM 3845 C C . ILE B 1 198 ? -9.719 6.766 8.297 1 98.06 198 ILE B C 1
ATOM 3847 O O . ILE B 1 198 ? -10.367 5.754 8.578 1 98.06 198 ILE B O 1
ATOM 3851 N N . CYS B 1 199 ? -9.383 7.062 7.039 1 96.12 199 CYS B N 1
ATOM 3852 C CA . CYS B 1 199 ? -9.93 6.246 5.965 1 96.12 199 CYS B CA 1
ATOM 3853 C C . CYS B 1 199 ? -8.992 6.215 4.766 1 96.12 199 CYS B C 1
ATOM 3855 O O . CYS B 1 199 ? -8.086 7.039 4.664 1 96.12 199 CYS B O 1
ATOM 3857 N N . GLN B 1 200 ? -9.094 5.215 3.996 1 93.88 200 GLN B N 1
ATOM 3858 C CA . GLN B 1 200 ? -8.375 5.168 2.725 1 93.88 200 GLN B CA 1
ATOM 3859 C C . GLN B 1 200 ? -8.844 6.277 1.789 1 93.88 200 GLN B C 1
ATOM 3861 O O . GLN B 1 200 ? -9.938 6.824 1.964 1 93.88 200 GLN B O 1
ATOM 3866 N N . PRO B 1 201 ? -8.008 6.617 0.791 1 87.75 201 PRO B N 1
ATOM 3867 C CA . PRO B 1 201 ? -8.406 7.668 -0.149 1 87.75 201 PRO B CA 1
ATOM 3868 C C . PRO B 1 201 ? -9.539 7.23 -1.078 1 87.75 201 PRO B C 1
ATOM 3870 O O . PRO B 1 201 ? -9.883 6.047 -1.118 1 87.75 201 PRO B O 1
ATOM 3873 N N . PRO B 1 202 ? -10.125 8.164 -1.749 1 81.88 202 PRO B N 1
ATOM 3874 C CA . PRO B 1 202 ? -11.188 7.82 -2.703 1 81.88 202 PRO B CA 1
ATOM 3875 C C . PRO B 1 202 ? -10.75 6.758 -3.709 1 81.88 202 PRO B C 1
ATOM 3877 O O . PRO B 1 202 ? -9.586 6.738 -4.129 1 81.88 202 PRO B O 1
ATOM 3880 N N . GLY B 1 203 ? -11.672 5.973 -4.113 1 76.25 203 GLY B N 1
ATOM 3881 C CA . GLY B 1 203 ? -11.391 4.891 -5.047 1 76.25 203 GLY B CA 1
ATOM 3882 C C . GLY B 1 203 ? -11.25 3.541 -4.367 1 76.25 203 GLY B C 1
ATOM 3883 O O . GLY B 1 203 ? -11.203 2.506 -5.039 1 76.25 203 GLY B O 1
ATOM 3884 N N . ARG B 1 204 ? -11.133 3.566 -3.107 1 84.81 204 ARG B N 1
ATOM 3885 C CA . ARG B 1 204 ? -11.109 2.34 -2.318 1 84.81 204 ARG B CA 1
ATOM 3886 C C . ARG B 1 204 ? -12.5 2.002 -1.785 1 84.81 204 ARG B C 1
ATOM 3888 O O . ARG B 1 204 ? -13.297 2.9 -1.512 1 84.81 204 ARG B O 1
ATOM 3895 N N . VAL B 1 205 ? -12.789 0.797 -1.616 1 85.06 205 VAL B N 1
ATOM 3896 C CA . VAL B 1 205 ? -14.133 0.333 -1.286 1 85.06 205 VAL B CA 1
ATOM 3897 C C . VAL B 1 205 ? -14.523 0.831 0.103 1 85.06 205 VAL B C 1
ATOM 3899 O O . VAL B 1 205 ? -15.672 1.22 0.329 1 85.06 205 VAL B O 1
ATOM 3902 N N . CYS B 1 206 ? -13.625 0.769 1.069 1 90.25 206 CYS B N 1
ATOM 3903 C CA . CYS B 1 206 ? -13.945 1.229 2.416 1 90.25 206 CYS B CA 1
ATOM 3904 C C . CYS B 1 206 ? -14.281 2.715 2.418 1 90.25 206 CYS B C 1
ATOM 3906 O O . CYS B 1 206 ? -15.156 3.156 3.17 1 90.25 206 CYS B O 1
ATOM 3908 N N . HIS B 1 207 ? -13.562 3.451 1.618 1 89.88 207 HIS B N 1
ATOM 3909 C CA . HIS B 1 207 ? -13.875 4.871 1.476 1 89.88 207 HIS B CA 1
ATOM 3910 C C . HIS B 1 207 ? -15.281 5.074 0.925 1 89.88 207 HIS B C 1
ATOM 3912 O O . HIS B 1 207 ? -16.062 5.852 1.479 1 89.88 207 HIS B O 1
ATOM 3918 N N . ASP B 1 208 ? -15.562 4.348 -0.145 1 85.5 208 ASP B N 1
ATOM 3919 C CA . ASP B 1 208 ? -16.875 4.473 -0.779 1 85.5 208 ASP B CA 1
ATOM 3920 C C . ASP B 1 208 ? -17.984 4.082 0.187 1 85.5 208 ASP B C 1
ATOM 3922 O O . ASP B 1 208 ? -19.031 4.734 0.232 1 85.5 208 ASP B O 1
ATOM 3926 N N . TRP B 1 209 ? -17.797 3.072 0.876 1 91.25 209 TRP B N 1
ATOM 3927 C CA . TRP B 1 209 ? -18.766 2.646 1.874 1 91.25 209 TRP B CA 1
ATOM 3928 C C . TRP B 1 209 ? -19.031 3.754 2.889 1 91.25 209 TRP B C 1
ATOM 3930 O O . TRP B 1 209 ? -20.188 4.059 3.203 1 91.25 209 TRP B O 1
ATOM 3940 N N . LEU B 1 210 ? -17.938 4.32 3.434 1 92 210 LEU B N 1
ATOM 3941 C CA . LEU B 1 210 ? -18.031 5.367 4.441 1 92 210 LEU B CA 1
ATOM 3942 C C . LEU B 1 210 ? -18.812 6.562 3.914 1 92 210 LEU B C 1
ATOM 3944 O O . LEU B 1 210 ? -19.719 7.055 4.578 1 92 210 LEU B O 1
ATOM 3948 N N . MET B 1 211 ? -18.469 6.957 2.717 1 88.56 211 MET B N 1
ATOM 3949 C CA . MET B 1 211 ? -19.141 8.102 2.107 1 88.56 211 MET B CA 1
ATOM 3950 C C . MET B 1 211 ? -20.641 7.836 1.953 1 88.56 211 MET B C 1
ATOM 3952 O O . MET B 1 211 ? -21.453 8.648 2.375 1 88.56 211 MET B O 1
ATOM 3956 N N . ARG B 1 212 ? -20.969 6.715 1.41 1 88.38 212 ARG B N 1
ATOM 3957 C CA . ARG B 1 212 ? -22.359 6.352 1.178 1 88.38 212 ARG B CA 1
ATOM 3958 C C . ARG B 1 212 ? -23.125 6.242 2.494 1 88.38 212 ARG B C 1
ATOM 3960 O O . ARG B 1 212 ? -24.25 6.734 2.605 1 88.38 212 ARG B O 1
ATOM 3967 N N . THR B 1 213 ? -22.516 5.633 3.41 1 90.69 213 THR B N 1
ATOM 3968 C CA . THR B 1 213 ? -23.156 5.391 4.695 1 90.69 213 THR B CA 1
ATOM 3969 C C . THR B 1 213 ? -23.438 6.703 5.418 1 90.69 213 THR B C 1
ATOM 3971 O O . THR B 1 213 ? -24.562 6.953 5.848 1 90.69 213 THR B O 1
ATOM 3974 N N . LEU B 1 214 ? -22.453 7.559 5.566 1 92.25 214 LEU B N 1
ATOM 3975 C CA . LEU B 1 214 ? -22.609 8.797 6.324 1 92.25 214 LEU B CA 1
ATOM 3976 C C . LEU B 1 214 ? -23.531 9.773 5.59 1 92.25 214 LEU B C 1
ATOM 3978 O O . LEU B 1 214 ? -24.422 10.375 6.191 1 92.25 214 LEU B O 1
ATOM 3982 N N . ARG B 1 215 ? -23.312 9.867 4.316 1 87.81 215 ARG B N 1
ATOM 3983 C CA . ARG B 1 215 ? -24.156 10.781 3.551 1 87.81 215 ARG B CA 1
ATOM 3984 C C . ARG B 1 215 ? -25.609 10.289 3.5 1 87.81 215 ARG B C 1
ATOM 3986 O O . ARG B 1 215 ? -26.531 11.094 3.547 1 87.81 215 ARG B O 1
ATOM 3993 N N . GLY B 1 216 ? -25.797 9.016 3.318 1 88.94 216 GLY B N 1
ATOM 3994 C CA . GLY B 1 216 ? -27.125 8.438 3.377 1 88.94 216 GLY B CA 1
ATOM 3995 C C . GLY B 1 216 ? -27.844 8.742 4.68 1 88.94 216 GLY B C 1
ATOM 3996 O O . GLY B 1 216 ? -29.078 8.836 4.703 1 88.94 216 GLY B O 1
A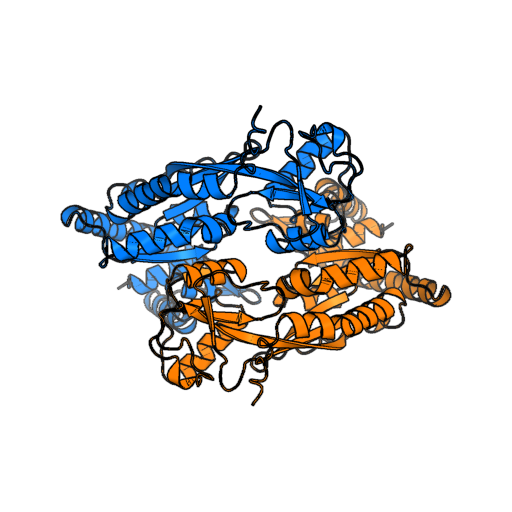TOM 3997 N N . ALA B 1 217 ? -27.109 8.938 5.742 1 90.56 217 ALA B N 1
ATOM 3998 C CA . ALA B 1 217 ? -27.672 9.25 7.051 1 90.56 217 ALA B CA 1
ATOM 3999 C C . ALA B 1 217 ? -27.734 10.758 7.277 1 90.56 217 ALA B C 1
ATOM 4001 O O . ALA B 1 217 ? -28.094 11.211 8.359 1 90.56 217 ALA B O 1
ATOM 4002 N N . GLY B 1 218 ? -27.266 11.523 6.355 1 89.88 218 GLY B N 1
ATOM 4003 C CA . GLY B 1 218 ? -27.375 12.969 6.414 1 89.88 218 GLY B CA 1
ATOM 4004 C C . GLY B 1 218 ? -26.172 13.633 7.062 1 89.88 218 GLY B C 1
ATOM 4005 O O . GLY B 1 218 ? -26.25 14.789 7.484 1 89.88 218 GLY B O 1
ATOM 4006 N N . HIS B 1 219 ? -25.125 12.859 7.16 1 90.06 219 HIS B N 1
ATOM 4007 C CA . HIS B 1 219 ? -23.922 13.406 7.777 1 90.06 219 HIS B CA 1
ATOM 4008 C C . HIS B 1 219 ? -22.812 13.609 6.746 1 90.06 219 HIS B C 1
ATOM 4010 O O . HIS B 1 219 ? -22.656 12.781 5.84 1 90.06 219 HIS B O 1
ATOM 4016 N N . GLU B 1 220 ? -22.062 14.68 6.926 1 86.88 220 GLU B N 1
ATOM 4017 C CA . GLU B 1 220 ? -20.859 14.875 6.113 1 86.88 220 GLU B CA 1
ATOM 4018 C C . GLU B 1 220 ? -19.641 14.25 6.77 1 86.88 220 GLU B C 1
ATOM 4020 O O . GLU B 1 220 ? -19.312 14.57 7.914 1 86.88 220 GLU B O 1
ATOM 4025 N N . PRO B 1 221 ? -19.078 13.422 6.016 1 87.94 221 PRO B N 1
ATOM 4026 C CA . PRO B 1 221 ? -17.906 12.758 6.602 1 87.94 221 PRO B CA 1
ATOM 4027 C C . PRO B 1 221 ? -16.766 13.727 6.879 1 87.94 221 PRO B C 1
ATOM 4029 O O . PRO B 1 221 ? -16.484 14.609 6.062 1 87.94 221 PRO B O 1
ATOM 4032 N N . ASP B 1 222 ? -16.125 13.672 8.039 1 90.81 222 ASP B N 1
ATOM 4033 C CA . ASP B 1 222 ? -14.906 14.383 8.383 1 90.81 222 ASP B CA 1
ATOM 4034 C C . ASP B 1 222 ? -13.703 13.438 8.391 1 90.81 222 ASP B C 1
ATOM 4036 O O . ASP B 1 222 ? -13.367 12.867 9.43 1 90.81 222 ASP B O 1
ATOM 4040 N N . ILE B 1 223 ? -13.055 13.273 7.211 1 93.25 223 ILE B N 1
ATOM 4041 C CA . ILE B 1 223 ? -11.852 12.453 7.105 1 93.25 223 ILE B CA 1
ATOM 4042 C C . ILE B 1 223 ? -10.625 13.273 7.488 1 93.25 223 ILE B C 1
ATOM 4044 O O . ILE B 1 223 ? -10.195 14.148 6.73 1 93.25 223 ILE B O 1
ATOM 4048 N N . VAL B 1 224 ? -10.008 12.961 8.594 1 94.75 224 VAL B N 1
ATOM 4049 C CA . VAL B 1 224 ? -8.945 13.805 9.141 1 94.75 224 VAL B CA 1
ATOM 4050 C C . VAL B 1 224 ? -7.582 13.242 8.734 1 94.75 224 VAL B C 1
ATOM 4052 O O . VAL B 1 224 ? -6.605 13.992 8.633 1 94.75 224 VAL B O 1
ATOM 4055 N N . HIS B 1 225 ? -7.473 11.961 8.562 1 96.81 225 HIS B N 1
ATOM 4056 C CA . HIS B 1 225 ? -6.266 11.297 8.078 1 96.81 225 HIS B CA 1
ATOM 4057 C C . HIS B 1 225 ? -6.598 10.281 6.988 1 96.81 225 HIS B C 1
ATOM 4059 O O . HIS B 1 225 ? -7.621 9.602 7.062 1 96.81 225 HIS B O 1
ATOM 4065 N N . GLN B 1 226 ? -5.762 10.203 6.023 1 95.25 226 GLN B N 1
ATOM 4066 C CA . GLN B 1 226 ? -5.93 9.258 4.93 1 95.25 226 GLN B CA 1
ATOM 4067 C C . GLN B 1 226 ? -4.691 8.375 4.766 1 95.25 226 GLN B C 1
ATOM 4069 O O . GLN B 1 226 ? -3.564 8.867 4.828 1 95.25 226 GLN B O 1
ATOM 4074 N N . ALA B 1 227 ? -4.91 7.113 4.672 1 96.69 227 ALA B N 1
ATOM 4075 C CA . ALA B 1 227 ? -3.832 6.156 4.422 1 96.69 227 ALA B CA 1
ATOM 4076 C C . ALA B 1 227 ? -4.336 4.969 3.605 1 96.69 227 ALA B C 1
ATOM 4078 O O . ALA B 1 227 ? -5.488 4.555 3.744 1 96.69 227 ALA B O 1
ATOM 4079 N N . ASP B 1 228 ? -3.475 4.426 2.787 1 93.56 228 ASP B N 1
ATOM 4080 C CA . ASP B 1 228 ? -3.828 3.281 1.955 1 93.56 228 ASP B CA 1
ATOM 4081 C C . ASP B 1 228 ? -3.766 1.981 2.754 1 93.56 228 ASP B C 1
ATOM 4083 O O . ASP B 1 228 ? -4.645 1.125 2.627 1 93.56 228 ASP B O 1
ATOM 4087 N N . GLU B 1 229 ? -2.76 1.813 3.535 1 96.62 229 GLU B N 1
ATOM 4088 C CA . GLU B 1 229 ? -2.514 0.527 4.18 1 96.62 229 GLU B CA 1
ATOM 4089 C C . GLU B 1 229 ? -3.316 0.395 5.469 1 96.62 229 GLU B C 1
ATOM 4091 O O . GLU B 1 229 ? -3.275 1.28 6.328 1 96.62 229 GLU B O 1
ATOM 4096 N N . ASN B 1 230 ? -4.016 -0.757 5.672 1 97.19 230 ASN B N 1
ATOM 4097 C CA . ASN B 1 230 ? -4.84 -1.011 6.848 1 97.19 230 ASN B CA 1
ATOM 4098 C C . ASN B 1 230 ? -4.027 -0.917 8.133 1 97.19 230 ASN B C 1
ATOM 4100 O O . ASN B 1 230 ? -4.465 -0.3 9.109 1 97.19 230 ASN B O 1
ATOM 4104 N N . PRO B 1 231 ? -2.777 -1.47 8.172 1 97.38 231 PRO B N 1
ATOM 4105 C CA . PRO B 1 231 ? -1.998 -1.346 9.406 1 97.38 231 PRO B CA 1
ATOM 4106 C C . PRO B 1 231 ? -1.729 0.107 9.789 1 97.38 231 PRO B C 1
ATOM 4108 O O . PRO B 1 231 ? -1.624 0.426 10.977 1 97.38 231 PRO B O 1
ATOM 4111 N N . THR B 1 232 ? -1.591 0.997 8.828 1 97.94 232 THR B N 1
ATOM 4112 C CA . THR B 1 232 ? -1.409 2.418 9.102 1 97.94 232 THR B CA 1
ATOM 4113 C C . THR B 1 232 ? -2.654 3.006 9.758 1 97.94 232 THR B C 1
ATOM 4115 O O . THR B 1 232 ? -2.555 3.756 10.734 1 97.94 232 THR B O 1
ATOM 4118 N N . LEU B 1 233 ? -3.826 2.658 9.219 1 98.38 233 LEU B N 1
ATOM 4119 C CA . LEU B 1 233 ? -5.078 3.115 9.82 1 98.38 233 LEU B CA 1
ATOM 4120 C C . LEU B 1 233 ? -5.172 2.686 11.273 1 98.38 233 LEU B C 1
ATOM 4122 O O . LEU B 1 233 ? -5.531 3.486 12.141 1 98.38 233 LEU B O 1
ATOM 4126 N N . VAL B 1 234 ? -4.828 1.446 11.531 1 98 234 VAL B N 1
ATOM 4127 C CA . VAL B 1 234 ? -4.906 0.896 12.883 1 98 234 VAL B CA 1
ATOM 4128 C C . VAL B 1 234 ? -3.977 1.669 13.812 1 98 234 VAL B C 1
ATOM 4130 O O . VAL B 1 234 ? -4.348 1.99 14.945 1 98 234 VAL B O 1
ATOM 4133 N N . ALA B 1 235 ? -2.762 1.988 13.367 1 97.75 235 ALA B N 1
ATOM 4134 C CA . ALA B 1 235 ? -1.791 2.723 14.172 1 97.75 235 ALA B CA 1
ATOM 4135 C C . ALA B 1 235 ? -2.312 4.113 14.531 1 97.75 235 ALA B C 1
ATOM 4137 O O . ALA B 1 235 ? -2.104 4.594 15.641 1 97.75 235 ALA B O 1
ATOM 4138 N N . LEU B 1 236 ? -2.951 4.754 13.578 1 98.44 236 LEU B N 1
ATOM 4139 C CA . LEU B 1 236 ? -3.506 6.082 13.812 1 98.44 236 LEU B CA 1
ATOM 4140 C C . LEU B 1 236 ? -4.652 6.023 14.82 1 98.44 236 LEU B C 1
ATOM 4142 O O . LEU B 1 236 ? -4.773 6.895 15.68 1 98.44 236 LEU B O 1
ATOM 4146 N N . VAL B 1 237 ? -5.496 4.996 14.734 1 98.5 237 VAL B N 1
ATOM 4147 C CA . VAL B 1 237 ? -6.562 4.801 15.711 1 98.5 237 VAL B CA 1
ATOM 4148 C C . VAL B 1 237 ? -5.961 4.586 17.094 1 98.5 237 VAL B C 1
ATOM 4150 O O . VAL B 1 237 ? -6.43 5.164 18.078 1 98.5 237 VAL B O 1
ATOM 4153 N N . ALA B 1 238 ? -4.945 3.74 17.172 1 97.69 238 ALA B N 1
ATOM 4154 C CA . ALA B 1 238 ? -4.289 3.424 18.438 1 97.69 238 ALA B CA 1
ATOM 4155 C C . ALA B 1 238 ? -3.762 4.688 19.109 1 97.69 238 ALA B C 1
ATOM 4157 O O . ALA B 1 238 ? -3.727 4.77 20.344 1 97.69 238 ALA B O 1
ATOM 4158 N N . ALA B 1 239 ? -3.389 5.648 18.359 1 97.38 239 ALA B N 1
ATOM 4159 C CA . ALA B 1 239 ? -2.834 6.895 18.859 1 97.38 239 ALA B CA 1
ATOM 4160 C C . ALA B 1 239 ? -3.941 7.867 19.25 1 97.38 239 ALA B C 1
ATOM 4162 O O . ALA B 1 239 ? -3.668 9.008 19.656 1 97.38 239 ALA B O 1
ATOM 4163 N N . GLY B 1 240 ? -5.191 7.453 19.047 1 97.44 240 GLY B N 1
ATOM 4164 C CA . GLY B 1 240 ? -6.328 8.258 19.469 1 97.44 240 GLY B CA 1
ATOM 4165 C C . GLY B 1 240 ? -6.695 9.336 18.484 1 97.44 240 GLY B C 1
ATOM 4166 O O . GLY B 1 240 ? -7.301 10.352 18.844 1 97.44 240 GLY B O 1
ATOM 4167 N N . LEU B 1 241 ? -6.398 9.148 17.203 1 97.75 241 LEU B N 1
ATOM 4168 C CA . LEU B 1 241 ? -6.48 10.242 16.25 1 97.75 241 LEU B CA 1
ATOM 4169 C C . LEU B 1 241 ? -7.781 10.18 15.461 1 97.75 241 LEU B C 1
ATOM 4171 O O . LEU B 1 241 ? -8.055 11.047 14.633 1 97.75 241 LEU B O 1
ATOM 4175 N N . GLY B 1 242 ? -8.586 9.172 15.648 1 98 242 GLY B N 1
ATOM 4176 C CA . GLY B 1 242 ? -9.859 8.984 14.969 1 98 242 GLY B CA 1
ATOM 4177 C C . GLY B 1 242 ? -10.352 7.551 15 1 98 242 GLY B C 1
ATOM 4178 O O . GLY B 1 242 ? -9.828 6.727 15.758 1 98 242 GLY B O 1
ATOM 4179 N N . VAL B 1 243 ? -11.43 7.301 14.266 1 98.44 243 VAL B N 1
ATOM 4180 C CA . VAL B 1 243 ? -12.008 5.969 14.141 1 98.44 243 VAL B CA 1
ATOM 4181 C C . VAL B 1 243 ? -11.891 5.48 12.703 1 98.44 243 VAL B C 1
ATOM 4183 O O . VAL B 1 243 ? -11.703 6.281 11.781 1 98.44 243 VAL B O 1
ATOM 4186 N N . ALA B 1 244 ? -11.945 4.176 12.523 1 98.19 244 ALA B N 1
ATOM 4187 C CA . ALA B 1 244 ? -11.773 3.623 11.18 1 98.19 244 ALA B CA 1
ATOM 4188 C C . ALA B 1 244 ? -12.57 2.33 11.016 1 98.19 244 ALA B C 1
ATOM 4190 O O . ALA B 1 244 ? -12.781 1.596 11.984 1 98.19 244 ALA B O 1
ATOM 4191 N N . LEU B 1 245 ? -13.109 2.115 9.852 1 96.94 245 LEU B N 1
ATOM 4192 C CA . LEU B 1 245 ? -13.672 0.835 9.438 1 96.94 245 LEU B CA 1
ATOM 4193 C C . LEU B 1 245 ? -12.594 -0.057 8.828 1 96.94 245 LEU B C 1
ATOM 4195 O O . LEU B 1 245 ? -12 0.297 7.805 1 96.94 245 LEU B O 1
ATOM 4199 N N . ILE B 1 246 ? -12.352 -1.255 9.43 1 96.81 246 ILE B N 1
ATOM 4200 C CA . ILE B 1 246 ? -11.227 -2.082 9.016 1 96.81 246 ILE B CA 1
ATOM 4201 C C . ILE B 1 246 ? -11.688 -3.523 8.82 1 96.81 246 ILE B C 1
ATOM 4203 O O . ILE B 1 246 ? -12.281 -4.121 9.719 1 96.81 246 ILE B O 1
ATOM 4207 N N . PRO B 1 247 ? -11.391 -4.145 7.629 1 96.25 247 PRO B N 1
ATOM 4208 C CA . PRO B 1 247 ? -11.633 -5.582 7.469 1 96.25 247 PRO B CA 1
ATOM 4209 C C . PRO B 1 247 ? -10.797 -6.43 8.422 1 96.25 247 PRO B C 1
ATOM 4211 O O . PRO B 1 247 ? -9.711 -6.012 8.836 1 96.25 247 PRO B O 1
ATOM 4214 N N . ARG B 1 248 ? -11.32 -7.598 8.727 1 96.56 248 ARG B N 1
ATOM 4215 C CA . ARG B 1 248 ? -10.641 -8.469 9.68 1 96.56 248 ARG B CA 1
ATOM 4216 C C . ARG B 1 248 ? -9.516 -9.25 9 1 96.56 248 ARG B C 1
ATOM 4218 O O . ARG B 1 248 ? -8.484 -9.523 9.609 1 96.56 248 ARG B O 1
ATOM 4225 N N . LEU B 1 249 ? -9.711 -9.555 7.766 1 97 249 LEU B N 1
ATOM 4226 C CA . LEU B 1 249 ? -8.734 -10.367 7.055 1 97 249 LEU B CA 1
ATOM 4227 C C . LEU B 1 249 ? -7.383 -9.664 6.98 1 97 249 LEU B C 1
ATOM 4229 O O . LEU B 1 249 ? -7.293 -8.539 6.492 1 97 249 LEU B O 1
ATOM 4233 N N . GLY B 1 250 ? -6.305 -10.312 7.422 1 96.06 250 GLY B N 1
ATOM 4234 C CA . GLY B 1 250 ? -4.949 -9.805 7.309 1 96.06 250 GLY B CA 1
ATOM 4235 C C . GLY B 1 250 ? -4.637 -8.711 8.312 1 96.06 250 GLY B C 1
ATOM 4236 O O . GLY B 1 250 ? -3.557 -8.117 8.281 1 96.06 250 GLY B O 1
ATOM 4237 N N . ARG B 1 251 ? -5.516 -8.359 9.156 1 94.19 251 ARG B N 1
ATOM 4238 C CA . ARG B 1 251 ? -5.336 -7.27 10.109 1 94.19 251 ARG B CA 1
ATOM 4239 C C . ARG B 1 251 ? -4.34 -7.648 11.195 1 94.19 251 ARG B C 1
ATOM 4241 O O . ARG B 1 251 ? -3.555 -6.812 11.648 1 94.19 251 ARG B O 1
ATOM 4248 N N . GLY B 1 252 ? -4.312 -8.945 11.641 1 89 252 GLY B N 1
ATOM 4249 C CA . GLY B 1 252 ? -3.521 -9.344 12.797 1 89 252 GLY B CA 1
ATOM 4250 C C . GLY B 1 252 ? -4.102 -8.875 14.109 1 89 252 GLY B C 1
ATOM 4251 O O . GLY B 1 252 ? -5.219 -8.359 14.156 1 89 252 GLY B O 1
ATOM 4252 N N . PRO B 1 253 ? -3.338 -9.125 15.188 1 90.31 253 PRO B N 1
ATOM 4253 C CA . PRO B 1 253 ? -3.816 -8.672 16.5 1 90.31 253 PRO B CA 1
ATOM 4254 C C . PRO B 1 253 ? -3.879 -7.152 16.609 1 90.31 253 PRO B C 1
ATOM 4256 O O . PRO B 1 253 ? -3.031 -6.453 16.062 1 90.31 253 PRO B O 1
ATOM 4259 N N . LEU B 1 254 ? -4.816 -6.727 17.312 1 94.06 254 LEU B N 1
ATOM 4260 C CA . LEU B 1 254 ? -4.949 -5.293 17.531 1 94.06 254 LEU B CA 1
ATOM 4261 C C . LEU B 1 254 ? -3.979 -4.82 18.609 1 94.06 254 LEU B C 1
ATOM 4263 O O . LEU B 1 254 ? -3.77 -5.512 19.609 1 94.06 254 LEU B O 1
ATOM 4267 N N . PRO B 1 255 ? -3.377 -3.697 18.391 1 93.5 255 PRO B N 1
ATOM 4268 C CA . PRO B 1 255 ? -2.529 -3.139 19.453 1 93.5 255 PRO B CA 1
ATOM 4269 C C . PRO B 1 255 ? -3.332 -2.674 20.672 1 93.5 255 PRO B C 1
ATOM 4271 O O . PRO B 1 255 ? -4.555 -2.531 20.578 1 93.5 255 PRO B O 1
ATOM 4274 N N . ALA B 1 256 ? -2.537 -2.461 21.688 1 91.44 256 ALA B N 1
ATOM 4275 C CA . ALA B 1 256 ? -3.162 -1.901 22.891 1 91.44 256 ALA B CA 1
ATOM 4276 C C . ALA B 1 256 ? -3.799 -0.547 22.578 1 91.44 256 ALA B C 1
ATOM 4278 O O . ALA B 1 256 ? -3.266 0.238 21.797 1 91.44 256 ALA B O 1
ATOM 4279 N N . GLY B 1 257 ? -4.926 -0.35 23.125 1 92.12 257 GLY B N 1
ATOM 4280 C CA . GLY B 1 257 ? -5.562 0.95 23 1 92.12 257 GLY B CA 1
ATOM 4281 C C . GLY B 1 257 ? -6.609 0.993 21.906 1 92.12 257 GLY B C 1
ATOM 4282 O O . GLY B 1 257 ? -7.312 1.992 21.75 1 92.12 257 GLY B O 1
ATOM 4283 N N . VAL B 1 258 ? -6.707 -0.047 21.094 1 97.25 258 VAL B N 1
ATOM 4284 C CA . VAL B 1 258 ? -7.688 -0.115 20.016 1 97.25 258 VAL B CA 1
ATOM 4285 C C . VAL B 1 258 ? -8.797 -1.099 20.391 1 97.25 258 VAL B C 1
ATOM 4287 O O . VAL B 1 258 ? -8.516 -2.223 20.828 1 97.25 258 VAL B O 1
ATOM 4290 N N . VAL B 1 259 ? -10.031 -0.692 20.234 1 97 259 VAL B N 1
ATOM 4291 C CA . VAL B 1 259 ? -11.188 -1.524 20.547 1 97 259 VAL B CA 1
ATOM 4292 C C . VAL B 1 259 ? -12.008 -1.756 19.281 1 97 259 VAL B C 1
ATOM 4294 O O . VAL B 1 259 ? -12.281 -0.818 18.531 1 97 259 VAL B O 1
ATOM 4297 N N . GLU B 1 260 ? -12.305 -2.996 19.062 1 96.12 260 GLU B N 1
ATOM 4298 C CA . GLU B 1 260 ? -13.195 -3.354 17.969 1 96.12 260 GLU B CA 1
ATOM 4299 C C . GLU B 1 260 ? -14.664 -3.229 18.375 1 96.12 260 GLU B C 1
ATOM 4301 O O . GLU B 1 260 ? -15.039 -3.65 19.469 1 96.12 260 GLU B O 1
ATOM 4306 N N . VAL B 1 261 ? -15.492 -2.635 17.578 1 96.69 261 VAL B N 1
ATOM 4307 C CA . VAL B 1 261 ? -16.922 -2.457 17.812 1 96.69 261 VAL B CA 1
ATOM 4308 C C . VAL B 1 261 ? -17.719 -2.928 16.594 1 96.69 261 VAL B C 1
ATOM 4310 O O . VAL B 1 261 ? -17.5 -2.443 15.484 1 96.69 261 VAL B O 1
ATOM 4313 N N . PRO B 1 262 ? -18.641 -3.871 16.797 1 95.25 262 PRO B N 1
ATOM 4314 C CA . PRO B 1 262 ? -19.453 -4.32 15.664 1 95.25 262 PRO B CA 1
ATOM 4315 C C . PRO B 1 262 ? -20.438 -3.254 15.188 1 95.25 262 PRO B C 1
ATOM 4317 O O . PRO B 1 262 ? -21 -2.512 16 1 95.25 262 PRO B O 1
ATOM 4320 N N . LEU B 1 263 ? -20.531 -3.205 13.875 1 94.5 263 LEU B N 1
ATOM 4321 C CA . LEU B 1 263 ? -21.562 -2.365 13.273 1 94.5 263 LEU B CA 1
ATOM 4322 C C . LEU B 1 263 ? -22.812 -3.174 12.977 1 94.5 263 LEU B C 1
ATOM 4324 O O . LEU B 1 263 ? -22.75 -4.379 12.727 1 94.5 263 LEU B O 1
ATOM 4328 N N . ASP B 1 264 ? -23.938 -2.41 13 1 92.31 264 ASP B N 1
ATOM 4329 C CA . ASP B 1 264 ? -25.219 -3.01 12.648 1 92.31 264 ASP B CA 1
ATOM 4330 C C . ASP B 1 264 ? -25.906 -2.223 11.539 1 92.31 264 ASP B C 1
ATOM 4332 O O . ASP B 1 264 ? -26.391 -1.106 11.758 1 92.31 264 ASP B O 1
ATOM 4336 N N . PRO B 1 265 ? -26.156 -2.816 10.406 1 91.5 265 PRO B N 1
ATOM 4337 C CA . PRO B 1 265 ? -25.641 -4.133 10 1 91.5 265 PRO B CA 1
ATOM 4338 C C . PRO B 1 265 ? -24.125 -4.148 9.828 1 91.5 265 PRO B C 1
ATOM 4340 O O . PRO B 1 265 ? -23.531 -3.111 9.547 1 91.5 265 PRO B O 1
ATOM 4343 N N . MET B 1 266 ? -23.578 -5.359 9.891 1 90.56 266 MET B N 1
ATOM 4344 C CA . MET B 1 266 ? -22.141 -5.57 9.734 1 90.56 266 MET B CA 1
ATOM 4345 C C . MET B 1 266 ? -21.75 -5.566 8.258 1 90.56 266 MET B C 1
ATOM 4347 O O . MET B 1 266 ? -22.297 -6.328 7.461 1 90.56 266 MET B O 1
ATOM 4351 N N . PRO B 1 267 ? -20.781 -4.641 7.879 1 92 267 PRO B N 1
ATOM 4352 C CA . PRO B 1 267 ? -20.281 -4.727 6.508 1 92 267 PRO B CA 1
ATOM 4353 C C . PRO B 1 267 ? -19.516 -6.023 6.234 1 92 267 PRO B C 1
ATOM 4355 O O . PRO B 1 267 ? -18.797 -6.512 7.102 1 92 267 PRO B O 1
ATOM 4358 N N . VAL B 1 268 ? -19.75 -6.598 5.055 1 92.62 268 VAL B N 1
ATOM 4359 C CA . VAL B 1 268 ? -19.141 -7.879 4.699 1 92.62 268 VAL B CA 1
ATOM 4360 C C . VAL B 1 268 ? -18.484 -7.773 3.326 1 92.62 268 VAL B C 1
ATOM 4362 O O . VAL B 1 268 ? -19.078 -7.25 2.381 1 92.62 268 VAL B O 1
ATOM 4365 N N . ARG B 1 269 ? -17.234 -8.18 3.32 1 93.12 269 ARG B N 1
ATOM 4366 C CA . ARG B 1 269 ? -16.516 -8.367 2.062 1 93.12 269 ARG B CA 1
ATOM 4367 C C . ARG B 1 269 ? -16.578 -9.82 1.608 1 93.12 269 ARG B C 1
ATOM 4369 O O . ARG B 1 269 ? -16.203 -10.727 2.359 1 93.12 269 ARG B O 1
ATOM 4376 N N . ARG B 1 270 ? -17.062 -10 0.395 1 94 270 ARG B N 1
ATOM 4377 C CA . ARG B 1 270 ? -17.125 -11.352 -0.154 1 94 270 ARG B CA 1
ATOM 4378 C C . ARG B 1 270 ? -15.898 -11.641 -1.02 1 94 270 ARG B C 1
ATOM 4380 O O . ARG B 1 270 ? -15.594 -10.883 -1.941 1 94 270 ARG B O 1
ATOM 4387 N N . LEU B 1 271 ? -15.211 -12.727 -0.719 1 95.94 271 LEU B N 1
ATOM 4388 C CA . LEU B 1 271 ? -13.984 -13.102 -1.419 1 95.94 271 LEU B CA 1
ATOM 4389 C C . LEU B 1 271 ? -14.273 -14.133 -2.51 1 95.94 271 LEU B C 1
ATOM 4391 O O . LEU B 1 271 ? -15.062 -15.055 -2.305 1 95.94 271 LEU B O 1
ATOM 4395 N N . TYR B 1 272 ? -13.523 -13.93 -3.639 1 95.62 272 TYR B N 1
ATOM 4396 C CA . TYR B 1 272 ? -13.641 -14.836 -4.777 1 95.62 272 TYR B CA 1
ATOM 4397 C C . TYR B 1 272 ? -12.266 -15.172 -5.348 1 95.62 272 TYR B C 1
ATOM 4399 O O . TYR B 1 272 ? -11.344 -14.359 -5.285 1 95.62 272 TYR B O 1
ATOM 4407 N N . ALA B 1 273 ? -12.211 -16.344 -5.883 1 96.94 273 ALA B N 1
ATOM 4408 C CA . ALA B 1 273 ? -11.141 -16.688 -6.816 1 96.94 273 ALA B CA 1
ATOM 4409 C C . ALA B 1 273 ? -11.617 -16.562 -8.266 1 96.94 273 ALA B C 1
ATOM 4411 O O . ALA B 1 273 ? -12.734 -16.984 -8.594 1 96.94 273 ALA B O 1
ATOM 4412 N N . LEU B 1 274 ? -10.82 -15.961 -9.117 1 95.88 274 LEU B N 1
ATOM 4413 C CA . LEU B 1 274 ? -11.164 -15.766 -10.523 1 95.88 274 LEU B CA 1
ATOM 4414 C C . LEU B 1 274 ? -10.102 -16.375 -11.43 1 95.88 274 LEU B C 1
ATOM 4416 O O . LEU B 1 274 ? -8.906 -16.281 -11.141 1 95.88 274 LEU B O 1
ATOM 4420 N N . TRP B 1 275 ? -10.508 -16.922 -12.508 1 94.31 275 TRP B N 1
ATOM 4421 C CA . TRP B 1 275 ? -9.625 -17.453 -13.547 1 94.31 275 TRP B CA 1
ATOM 4422 C C . TRP B 1 275 ? -10.312 -17.438 -14.906 1 94.31 275 TRP B C 1
ATOM 4424 O O . TRP B 1 275 ? -11.531 -17.25 -14.992 1 94.31 275 TRP B O 1
ATOM 4434 N N . ARG B 1 276 ? -9.523 -17.531 -15.938 1 90.19 276 ARG B N 1
ATOM 4435 C CA . ARG B 1 276 ? -10.102 -17.594 -17.281 1 90.19 276 ARG B CA 1
ATOM 4436 C C . ARG B 1 276 ? -10.859 -18.891 -17.5 1 90.19 276 ARG B C 1
ATOM 4438 O O . ARG B 1 276 ? -10.398 -19.969 -17.094 1 90.19 276 ARG B O 1
ATOM 4445 N N . THR B 1 277 ? -11.984 -18.844 -18.172 1 87.06 277 THR B N 1
ATOM 4446 C CA . THR B 1 277 ? -12.852 -19.984 -18.422 1 87.06 277 THR B CA 1
ATOM 4447 C C . THR B 1 277 ? -12.078 -21.125 -19.094 1 87.06 277 THR B C 1
ATOM 4449 O O . THR B 1 277 ? -12.266 -22.297 -18.766 1 87.06 277 THR B O 1
ATOM 4452 N N . GLY B 1 278 ? -11.195 -20.875 -19.984 1 79.44 278 GLY B N 1
ATOM 4453 C CA . GLY B 1 278 ? -10.43 -21.891 -20.688 1 79.44 278 GLY B CA 1
ATOM 4454 C C . GLY B 1 278 ? -9.398 -22.578 -19.828 1 79.44 278 GLY B C 1
ATOM 4455 O O . GLY B 1 278 ? -8.875 -23.625 -20.188 1 79.44 278 GLY B O 1
ATOM 4456 N N . ALA B 1 279 ? -9.211 -22.047 -18.656 1 82.81 279 ALA B N 1
ATOM 4457 C CA . ALA B 1 279 ? -8.18 -22.578 -17.781 1 82.81 279 ALA B CA 1
ATOM 4458 C C . ALA B 1 279 ? -8.789 -23.391 -16.625 1 82.81 279 ALA B C 1
ATOM 4460 O O . ALA B 1 279 ? -8.07 -23.906 -15.773 1 82.81 279 ALA B O 1
ATOM 4461 N N . ALA B 1 280 ? -10.039 -23.594 -16.609 1 81.19 280 ALA B N 1
ATOM 4462 C CA . ALA B 1 280 ? -10.773 -24.219 -15.508 1 81.19 280 ALA B CA 1
ATOM 4463 C C . ALA B 1 280 ? -10.297 -25.641 -15.273 1 81.19 280 ALA B C 1
ATOM 4465 O O . ALA B 1 280 ? -10.32 -26.141 -14.141 1 81.19 280 ALA B O 1
ATOM 4466 N N . ARG B 1 281 ? -9.812 -26.266 -16.234 1 84.06 281 ARG B N 1
ATOM 4467 C CA . ARG B 1 281 ? -9.477 -27.672 -16.141 1 84.06 281 ARG B CA 1
ATOM 4468 C C . ARG B 1 281 ? -8.008 -27.859 -15.758 1 84.06 281 ARG B C 1
ATOM 4470 O O . ARG B 1 281 ? -7.551 -28.984 -15.562 1 84.06 281 ARG B O 1
ATOM 4477 N N . ARG B 1 282 ? -7.316 -26.781 -15.656 1 89.62 282 ARG B N 1
ATOM 4478 C CA . ARG B 1 282 ? -5.918 -26.875 -15.242 1 89.62 282 ARG B CA 1
ATOM 4479 C C . ARG B 1 282 ? -5.805 -27.328 -13.789 1 89.62 282 ARG B C 1
ATOM 4481 O O . ARG B 1 282 ? -6.312 -26.656 -12.883 1 89.62 282 ARG B O 1
ATOM 4488 N N . PRO B 1 283 ? -5.129 -28.469 -13.531 1 93.62 283 PRO B N 1
ATOM 4489 C CA . PRO B 1 283 ? -5.023 -28.984 -12.164 1 93.62 283 PRO B CA 1
ATOM 4490 C C . PRO B 1 283 ? -4.469 -27.953 -11.18 1 93.62 283 PRO B C 1
ATOM 4492 O O . PRO B 1 283 ? -4.91 -27.891 -10.031 1 93.62 283 PRO B O 1
ATOM 4495 N N . ALA B 1 284 ? -3.465 -27.125 -11.602 1 95.25 284 ALA B N 1
ATOM 4496 C CA . ALA B 1 284 ? -2.877 -26.109 -10.734 1 95.25 284 ALA B CA 1
ATOM 4497 C C . ALA B 1 284 ? -3.941 -25.141 -10.234 1 95.25 284 ALA B C 1
ATOM 4499 O O . ALA B 1 284 ? -3.961 -24.781 -9.055 1 95.25 284 ALA B O 1
ATOM 4500 N N . ILE B 1 285 ? -4.84 -24.734 -11.094 1 96.19 285 ILE B N 1
ATOM 4501 C CA . ILE B 1 285 ? -5.891 -23.781 -10.75 1 96.19 285 ILE B CA 1
ATOM 4502 C C . ILE B 1 285 ? -6.918 -24.453 -9.844 1 96.19 285 ILE B C 1
ATOM 4504 O O . ILE B 1 285 ? -7.27 -23.906 -8.789 1 96.19 285 ILE B O 1
ATOM 4508 N N . ALA B 1 286 ? -7.387 -25.641 -10.258 1 95.38 286 ALA B N 1
ATOM 4509 C CA . ALA B 1 286 ? -8.383 -26.375 -9.484 1 95.38 286 ALA B CA 1
ATOM 4510 C C . ALA B 1 286 ? -7.898 -26.625 -8.055 1 95.38 286 ALA B C 1
ATOM 4512 O O . ALA B 1 286 ? -8.633 -26.406 -7.094 1 95.38 286 ALA B O 1
ATOM 4513 N N . GLU B 1 287 ? -6.668 -27.047 -7.965 1 96.62 287 GLU B N 1
ATOM 4514 C CA . GLU B 1 287 ? -6.105 -27.375 -6.656 1 96.62 287 GLU B CA 1
ATOM 4515 C C . GLU B 1 287 ? -5.902 -26.109 -5.824 1 96.62 287 GLU B C 1
ATOM 4517 O O . GLU B 1 287 ? -6.062 -26.125 -4.602 1 96.62 287 GLU B O 1
ATOM 4522 N N . THR B 1 288 ? -5.484 -25 -6.43 1 98.12 288 THR B N 1
ATOM 4523 C CA . THR B 1 288 ? -5.316 -23.75 -5.707 1 98.12 288 THR B CA 1
ATOM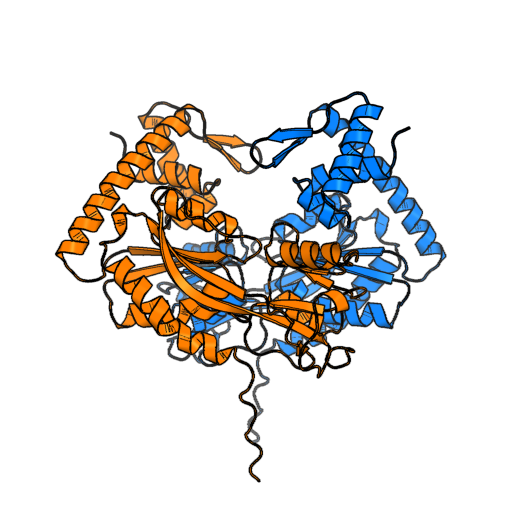 4524 C C . THR B 1 288 ? -6.652 -23.25 -5.172 1 98.12 288 THR B C 1
ATOM 4526 O O . THR B 1 288 ? -6.746 -22.828 -4.016 1 98.12 288 THR B O 1
ATOM 4529 N N . VAL B 1 289 ? -7.711 -23.312 -5.969 1 98 289 VAL B N 1
ATOM 4530 C CA . VAL B 1 289 ? -9.047 -22.906 -5.547 1 98 289 VAL B CA 1
ATOM 4531 C C . VAL B 1 289 ? -9.516 -23.781 -4.391 1 98 289 VAL B C 1
ATOM 4533 O O . VAL B 1 289 ? -10.047 -23.281 -3.396 1 98 289 VAL B O 1
ATOM 4536 N N . ARG B 1 290 ? -9.32 -25.062 -4.531 1 97.69 290 ARG B N 1
ATOM 4537 C CA . ARG B 1 290 ? -9.664 -25.984 -3.463 1 97.69 290 ARG B CA 1
ATOM 4538 C C . ARG B 1 290 ? -8.93 -25.641 -2.174 1 97.69 290 ARG B C 1
ATOM 4540 O O . ARG B 1 290 ? -9.523 -25.625 -1.095 1 97.69 290 ARG B O 1
ATOM 4547 N N . THR B 1 291 ? -7.652 -25.391 -2.238 1 98.5 291 THR B N 1
ATOM 4548 C CA . THR B 1 291 ? -6.824 -25.078 -1.078 1 98.5 291 THR B CA 1
ATOM 4549 C C . THR B 1 291 ? -7.258 -23.766 -0.435 1 98.5 291 THR B C 1
ATOM 4551 O O . THR B 1 291 ? -7.301 -23.656 0.792 1 98.5 291 THR B O 1
ATOM 4554 N N . LEU B 1 292 ? -7.566 -22.719 -1.25 1 98.69 292 LEU B N 1
ATOM 4555 C CA . LEU B 1 292 ? -8.102 -21.453 -0.748 1 98.69 292 LEU B CA 1
ATOM 4556 C C . LEU B 1 292 ? -9.344 -21.688 0.112 1 98.69 292 LEU B C 1
ATOM 4558 O O . LEU B 1 292 ? -9.422 -21.203 1.237 1 98.69 292 LEU B O 1
ATOM 4562 N N . ARG B 1 293 ? -10.25 -22.438 -0.392 1 98.44 293 ARG B N 1
ATOM 4563 C CA . ARG B 1 293 ? -11.516 -22.719 0.287 1 98.44 293 ARG B CA 1
ATOM 4564 C C . ARG B 1 293 ? -11.297 -23.547 1.548 1 98.44 293 ARG B C 1
ATOM 4566 O O . ARG B 1 293 ? -11.984 -23.344 2.553 1 98.44 293 ARG B O 1
ATOM 4573 N N . ALA B 1 294 ? -10.367 -24.406 1.524 1 98.25 294 ALA B N 1
ATOM 4574 C CA . ALA B 1 294 ? -10.07 -25.281 2.664 1 98.25 294 ALA B CA 1
ATOM 4575 C C . ALA B 1 294 ? -9.445 -24.484 3.809 1 98.25 294 ALA B C 1
ATOM 4577 O O . ALA B 1 294 ? -9.664 -24.797 4.98 1 98.25 294 ALA B O 1
ATOM 4578 N N . HIS B 1 295 ? -8.664 -23.484 3.52 1 98.19 295 HIS B N 1
ATOM 4579 C CA . HIS B 1 295 ? -7.938 -22.734 4.535 1 98.19 295 HIS B CA 1
ATOM 4580 C C . HIS B 1 295 ? -8.781 -21.594 5.094 1 98.19 295 HIS B C 1
ATOM 4582 O O . HIS B 1 295 ? -8.5 -21.078 6.18 1 98.19 295 HIS B O 1
ATOM 4588 N N . TRP B 1 296 ? -9.812 -21.188 4.422 1 97.81 296 TRP B N 1
ATOM 4589 C CA . TRP B 1 296 ? -10.586 -20 4.789 1 97.81 296 TRP B CA 1
ATOM 4590 C C . TRP B 1 296 ? -11.188 -20.156 6.184 1 97.81 296 TRP B C 1
ATOM 4592 O O . TRP B 1 296 ? -11.102 -19.234 7.008 1 97.81 296 TRP B O 1
ATOM 4602 N N . PRO B 1 297 ? -11.789 -21.312 6.531 1 96.38 297 PRO B N 1
ATOM 4603 C CA . PRO B 1 297 ? -12.414 -21.422 7.852 1 96.38 297 PRO B CA 1
ATOM 4604 C C . PRO B 1 297 ? -11.438 -21.141 8.992 1 96.38 297 PRO B C 1
ATOM 4606 O O . PRO B 1 297 ? -11.797 -20.484 9.977 1 96.38 297 PRO B O 1
ATOM 4609 N N . THR B 1 298 ? -10.266 -21.625 8.891 1 95.31 298 THR B N 1
ATOM 4610 C CA . THR B 1 298 ? -9.25 -21.391 9.914 1 95.31 298 THR B CA 1
ATOM 4611 C C . THR B 1 298 ? -8.875 -19.922 9.984 1 95.31 298 THR B C 1
ATOM 4613 O O . THR B 1 298 ? -8.727 -19.359 11.078 1 95.31 298 THR B O 1
ATOM 4616 N N . VAL B 1 299 ? -8.727 -19.297 8.836 1 94.69 299 VAL B N 1
ATOM 4617 C CA . VAL B 1 299 ? -8.375 -17.891 8.758 1 94.69 299 VAL B CA 1
ATOM 4618 C C . VAL B 1 299 ? -9.508 -17.047 9.336 1 94.69 299 VAL B C 1
ATOM 4620 O O . VAL B 1 299 ? -9.266 -16.125 10.117 1 94.69 299 VAL B O 1
ATOM 4623 N N . ALA B 1 300 ? -10.734 -17.359 8.969 1 92.62 300 ALA B N 1
ATOM 4624 C CA . ALA B 1 300 ? -11.914 -16.625 9.445 1 92.62 300 ALA B CA 1
ATOM 4625 C C . ALA B 1 300 ? -12.062 -16.75 10.961 1 92.62 300 ALA B C 1
ATOM 4627 O O . ALA B 1 300 ? -12.516 -15.82 11.617 1 92.62 300 ALA B O 1
ATOM 4628 N N . ALA B 1 301 ? -11.727 -17.844 11.539 1 87.12 301 ALA B N 1
ATOM 4629 C CA . ALA B 1 301 ? -11.875 -18.094 12.969 1 87.12 301 ALA B CA 1
ATOM 4630 C C . ALA B 1 301 ? -10.891 -17.25 13.773 1 87.12 301 ALA B C 1
ATOM 4632 O O . ALA B 1 301 ? -11.172 -16.891 14.922 1 87.12 301 ALA B O 1
ATOM 4633 N N . ARG B 1 302 ? -9.695 -16.984 13.242 1 78.69 302 ARG B N 1
ATOM 4634 C CA . ARG B 1 302 ? -8.703 -16.172 13.914 1 78.69 302 ARG B CA 1
ATOM 4635 C C . ARG B 1 302 ? -9.18 -14.719 14.055 1 78.69 302 ARG B C 1
ATOM 4637 O O . ARG B 1 302 ? -8.719 -13.992 14.938 1 78.69 302 ARG B O 1
ATOM 4644 N N . THR B 1 303 ? -10.117 -14.352 13.273 1 69.31 303 THR B N 1
ATOM 4645 C CA . THR B 1 303 ? -10.586 -12.977 13.219 1 69.31 303 THR B CA 1
ATOM 4646 C C . THR B 1 303 ? -11.953 -12.836 13.883 1 69.31 303 THR B C 1
ATOM 4648 O O . THR B 1 303 ? -12.57 -11.766 13.828 1 69.31 303 THR B O 1
ATOM 4651 N N . GLY B 1 304 ? -12.539 -13.922 14.305 1 63.25 304 GLY B N 1
ATOM 4652 C CA . GLY B 1 304 ? -13.867 -13.922 14.906 1 63.25 304 GLY B CA 1
ATOM 4653 C C . GLY B 1 304 ? -13.891 -13.328 16.297 1 63.25 304 GLY B C 1
ATOM 4654 O O . GLY B 1 304 ? -12.836 -13.008 16.859 1 63.25 304 GLY B O 1
ATOM 4655 N N . PRO B 1 305 ? -15.086 -12.797 16.734 1 55.28 305 PRO B N 1
ATOM 4656 C CA . PRO B 1 305 ? -15.195 -12.273 18.109 1 55.28 305 PRO B CA 1
ATOM 4657 C C . PRO B 1 305 ? -14.609 -13.219 19.156 1 55.28 305 PRO B C 1
ATOM 4659 O O . PRO B 1 305 ? -14.578 -14.438 18.938 1 55.28 305 PRO B O 1
ATOM 4662 N N . PRO B 1 306 ? -13.695 -12.633 20 1 46.66 306 PRO B N 1
ATOM 4663 C CA . PRO B 1 306 ? -13.312 -13.57 21.062 1 46.66 306 PRO B CA 1
ATOM 4664 C C . PRO B 1 306 ? -14.492 -14.367 21.594 1 46.66 306 PRO B C 1
ATOM 4666 O O . PRO B 1 306 ? -15.625 -13.875 21.625 1 46.66 306 PRO B O 1
ATOM 4669 N N . ARG B 1 307 ? -14.453 -15.719 21.484 1 39.34 307 ARG B N 1
ATOM 4670 C CA . ARG B 1 307 ? -15.469 -16.531 22.141 1 39.34 307 ARG B CA 1
ATOM 4671 C C . ARG B 1 307 ? -15.766 -16.016 23.547 1 39.34 307 ARG B C 1
ATOM 4673 O O . ARG B 1 307 ? -14.852 -15.68 24.297 1 39.34 307 ARG B O 1
ATOM 4680 N N . GLN B 1 308 ? -16.859 -15.477 23.797 1 35.91 308 GLN B N 1
ATOM 4681 C CA . GLN B 1 308 ? -17.281 -15.18 25.156 1 35.91 308 GLN B CA 1
ATOM 4682 C C . GLN B 1 308 ? -16.906 -16.312 26.109 1 35.91 308 GLN B C 1
ATOM 4684 O O . GLN B 1 308 ? -17.219 -17.469 25.859 1 35.91 308 GLN B O 1
ATOM 4689 N N . ALA B 1 309 ? -15.961 -16.297 26.938 1 33.69 309 ALA B N 1
ATOM 4690 C CA . ALA B 1 309 ? -15.828 -17.219 28.062 1 33.69 309 ALA B CA 1
ATOM 4691 C C . ALA B 1 309 ? -17.188 -17.5 28.703 1 33.69 309 ALA B C 1
ATOM 4693 O O . ALA B 1 309 ? -17.922 -16.562 29.047 1 33.69 309 ALA B O 1
ATOM 4694 N N . ALA B 1 310 ? -17.828 -18.625 28.422 1 30.58 310 ALA B N 1
ATOM 4695 C CA . ALA B 1 310 ? -19 -19.078 29.188 1 30.58 310 ALA B CA 1
ATOM 4696 C C . ALA B 1 310 ? -18.812 -18.828 30.688 1 30.58 310 ALA B C 1
ATOM 4698 O O . ALA B 1 310 ? -17.828 -19.312 31.281 1 30.58 310 ALA B O 1
ATOM 4699 N N . ALA B 1 311 ? -19.219 -17.828 31.234 1 28.72 311 ALA B N 1
ATOM 4700 C CA . ALA B 1 311 ? -19.406 -17.734 32.688 1 28.72 311 ALA B CA 1
ATOM 4701 C C . ALA B 1 311 ? -20.062 -19 33.219 1 28.72 311 ALA B C 1
ATOM 4703 O O . ALA B 1 311 ? -21.156 -19.375 32.812 1 28.72 311 ALA B O 1
ATOM 4704 N N . HIS B 1 312 ? -19.328 -20.094 33.625 1 24.53 312 HIS B N 1
ATOM 4705 C CA . HIS B 1 312 ? -19.906 -21.031 34.594 1 24.53 312 HIS B CA 1
ATOM 4706 C C . HIS B 1 312 ? -20.703 -20.328 35.656 1 24.53 312 HIS B C 1
ATOM 4708 O O . HIS B 1 312 ? -20.203 -19.375 36.281 1 24.53 312 HIS B O 1
ATOM 4714 N N . ALA B 1 313 ? -22.031 -20.703 35.719 1 22.42 313 ALA B N 1
ATOM 4715 C CA . ALA B 1 313 ? -22.781 -20.781 36.969 1 22.42 313 ALA B CA 1
ATOM 4716 C C . ALA B 1 313 ? -22.188 -21.828 37.906 1 22.42 313 ALA B C 1
ATOM 4718 O O . ALA B 1 313 ? -21.875 -22.938 37.469 1 22.42 313 ALA B O 1
#

Solvent-accessible surface area (backbone atoms only — not comparable to full-atom values): 32941 Å² total; per-residue (Å²): 129,91,46,68,67,31,36,47,41,48,33,31,25,68,72,55,55,29,58,50,51,18,8,54,74,68,72,43,50,43,66,55,38,52,50,34,42,51,52,48,23,62,75,66,70,40,75,37,72,39,83,43,91,97,45,55,38,72,33,74,66,30,50,54,50,32,53,51,28,51,54,51,50,51,51,49,49,46,52,50,32,51,54,37,38,70,68,65,48,43,50,49,78,41,41,34,34,21,23,64,40,46,42,31,43,48,42,24,62,40,53,44,50,47,44,70,77,28,74,58,33,49,75,27,46,36,49,35,58,59,90,54,39,62,58,33,24,66,69,60,75,29,58,31,25,44,42,65,27,32,86,92,46,70,67,78,74,55,87,67,38,40,74,45,81,44,48,75,38,48,36,31,37,36,31,20,58,87,39,89,60,50,85,43,83,58,42,49,65,75,68,58,58,90,50,48,28,35,38,40,51,74,92,36,68,66,28,50,49,49,51,51,50,32,46,74,60,73,26,78,82,44,74,52,32,32,31,76,52,67,72,33,46,51,38,32,18,39,45,61,71,26,31,33,78,42,58,40,57,46,57,70,83,76,57,80,47,48,32,78,25,42,39,47,80,60,54,51,35,41,31,30,39,34,30,32,54,86,46,62,69,19,36,47,53,48,50,49,52,51,42,46,42,66,48,36,63,64,50,51,59,77,56,45,77,77,75,74,77,74,77,80,128,128,90,46,67,66,30,36,49,41,48,35,31,24,69,73,56,54,28,58,51,50,19,9,55,74,68,73,43,49,44,66,53,38,51,49,34,41,51,51,48,21,62,75,64,70,40,75,36,72,39,83,45,88,98,43,55,37,74,32,74,65,28,51,54,49,32,54,51,28,51,53,50,50,50,52,50,49,46,51,51,33,52,53,37,40,70,68,64,49,41,50,48,80,40,41,34,34,20,23,64,40,47,43,30,46,47,42,25,62,41,53,43,51,45,43,70,77,29,73,59,34,49,74,27,44,35,50,36,58,59,89,54,39,62,59,33,25,66,69,62,76,27,57,31,27,44,40,65,26,34,86,92,47,70,66,78,74,56,86,65,39,40,73,45,83,45,50,76,38,48,37,32,37,36,32,20,58,87,37,90,62,49,86,42,83,58,41,49,65,76,68,58,59,88,51,48,28,34,39,40,51,75,91,36,67,69,28,50,50,50,52,53,50,31,46,74,63,73,28,77,82,43,73,52,32,33,32,77,52,66,70,31,47,52,36,33,19,40,46,61,73,26,30,33,76,42,59,41,57,46,56,71,81,76,58,80,46,48,32,79,26,44,38,47,80,60,55,52,36,41,31,30,39,35,28,33,54,87,47,62,68,20,35,48,53,48,51,49,53,50,42,48,42,66,47,36,61,64,50,51,58,76,57,44,77,79,76,74,77,76,76,80,130

pLDDT: mean 87.48, std 12.48, range [21.19, 98.75]

Nearest PDB structures (foldseek):
  6g4r-assembly1_B  TM=6.504E-01  e=4.415E-23  Corynebacterium glutamicum
  6g4r-assembly1_E  TM=6.383E-01  e=4.415E-23  Corynebacterium glutamicum
  1ixc-assembly1_B-2  TM=5.632E-01  e=3.977E-21  Cupriavidus necator
  7d98-assembly1_Q  TM=5.655E-01  e=1.103E-20  Cupriavidus necator
  3hhg-assembly1_D  TM=5.058E-01  e=1.479E-17  Neisseria meningitidis serogroup B

Organism: Streptomyces coelicolor (strain ATCC BAA-471 / A3(2) / M145) (NCBI:txid100226)

Foldseek 3Di:
DDDLVLLQLLLLCVQQVALCSSCVLVVHHSVVSVVSPVVVCVVVVHDAWDDDPVGIDGDPVSVVSSVVSLVVVVVVLLVVLVVLLVVVAAADEAEEEEADLCVQQFVVVLVVVCCVVHVRYHYDYDHDDQVSQLSCQVSPSGFKYKHKAWPVGDDDRDPQKDKDWQFKWWKWKKAFCPDPQFPPQEDELLNCAPWAEEEADPPDPQVVVNCCSQVVSVHDHHHPHHDHDLQVRLVCRQVRNTMYIGILRNNPDRDPRMGTHAYVVIIMMIIMMMHGPSNCSRNNSVSSSVSSNVRVVVSRVNRDDDDPPPPDD/DQDLVLLQLLLLCVQQVALCSSCVLVVHHSVVSVVSPVVVCVVVVHDAWDDDPVGIDGDPVSVVSSVVSLVVVVVVLLVVLVVLLVVVAAADEAEEEEADLCVQQFVVVLVVVCCVVHVRYHYDYDHDDQVSQLSCQVSPSGFKYKHKAWPVGDDDRDPQKDKDWQFKWWKWKKAFCPDPLFPPQEDELLNCAPWAEEEADPPDPQVVVNCCSQVVSVHDHHHPHHDHDLQVRLVCRQVRNTMYIGILRNNPDRDPRMGTHAYVVIIMMIIMMMHGPSNCSRNNSVVSSVSSNVRVVVSRVVRDDPDPPPPDD